Protein AF-0000000080751986 (afdb_homodimer)

Nearest PDB structures (foldseek):
  6g4r-assembly1_B  TM=5.920E-01  e=8.051E-20  Corynebacterium glutamicum
  6g4r-assembly1_G  TM=6.938E-01  e=1.391E-17  Corynebacterium glutamicum
  4x6g-assembly2_H  TM=5.159E-01  e=1.681E-19  Pseudomonas aeruginosa PAO1
  4x6g-assembly1_D  TM=4.934E-01  e=4.101E-20  Pseudomonas aeruginosa PAO1
  6g1b-assembly1_J-2  TM=4.784E-01  e=1.964E-20  Corynebacterium glutamicum

pLDDT: mean 86.23, std 11.85, range [37.03, 98.38]

Foldseek 3Di:
DDQDLVLLLLLVLCVVQFHLCRSCVVVVHDSVVSVVSPVVNCVVVVHQQWDPPDPTTDGDPVNVVVNVVSVVVNVVVVLVVLCVVCVVVQHHQEAEEEEEQLADPVLLVVLVVVCVVVVRNHHYHYHYFHDPVRVVCCVVVVGFKYKFFDDDDDPQKDKDWADKWKKFKKAFCPAPLVPDPEDELVNQLVAEEEDEDGPDPPDGDPPDSPHDRYDHDPGVVVSVVCRLVRRHIYIHTCLVCVVVCVVRRMHTRRYPVDGMDMTIIIMMGGPVDDDTPSVVSSVVSSRVSSVCSVVVSVVD/DDQDLVLLLLLVLCVVQFHLCRSCVVVVHDSVVSVVSPVVNCVVVVHQQWDPPDPTTDGDPVNVVVNVVSVVVNVVVVLVVLCVVCVVVQHHQEAEEEEEQLADPCLLVVLVVVCVVVVRNHHYHYHYFHDPVRVVCCVVVVGFKYKFFDDDDDPQKDKDWADKWKKFKKAFCPAPLVPDPEDELVNQLVAEEEDEDGPDPPDGDPPDSPHDRYDHDPHVVVSVVCRLVRRHIYIHTCLVCVVVCVVRRMHTRRYPVDGMDMTIIIMMGGPVDDDTPSVVSSVVSSRVSSVVSVVVSVVD

Radius of gyration: 29.84 Å; Cα contacts (8 Å, |Δi|>4): 1104; chains: 2; bounding box: 70×92×64 Å

Secondary structure (DSSP, 8-state):
----HHHHHHHHHHHHTTSHHHHHHHHTS-HHHHHHHHHHHHHHHTS--EE-SSSS-EE-HHHHHHHHHHHHHHHHHHHHHHHHHHHHHT--SEEEEEEETTS-HHHHHHHHHHHHHTT--SEEEEEEE-THHHHHHHHHTT-SEEEESS----TTEEEEEPPPEEEEEEE-TTSGGGG-SSB-HHHHHTSPEEEEPPSSSS---TT----S-EEEESSHHHHHHHHHTT--EEEEEHHHHHHHHHTTSSEE--BTT-SEEEE--EEEEESSS---HHHHHHHHHHHHHHHHHHHHHHT-/----HHHHHHHHHHHHHTSHHHHHHHHTS-HHHHHHHHHHHHHHHTS--EE-SSSS-EE-HHHHHHHHHHHHHHHHHHHHHHHHHHHHHT--SEEEEEEETTS-HHHHHHHHHHHHHTT--SEEEEEEE-THHHHHHHHHTT-SEEEESS----TTEEEEEPPPEEEEEEE-TTSGGGG-SSB-HHHHHTSPEEEEPPSSSS---TT----S-EEEESSHHHHHHHHHTT--EEEEEHHHHHHHHHTTSSEE--BTT-SEEEE--EEEEESSS---HHHHHHHHHHHHHHHHHHHHHHT-

InterPro domains:
  IPR000847 LysR, HTH, N-terminal domain [PF00126] (5-64)
  IPR000847 LysR, HTH, N-terminal domain [PR00039] (20-31)
  IPR000847 LysR, HTH, N-terminal domain [PR00039] (31-41)
  IPR000847 LysR, HTH, N-terminal domain [PR00039] (41-52)
  IPR000847 LysR, HTH, N-terminal domain [PS50931] (3-60)
  IPR005119 LysR, substrate-binding [PF03466] (90-287)
  IPR036388 Winged helix-like DNA-binding domain superfamily [G3DSA:1.10.10.10] (1-86)
  IPR036390 Winged helix DNA-binding domain superfamily [SSF46785] (3-89)

Solvent-accessible surface area (backbone atoms only — not comparable to full-atom values): 31536 Å² total; per-residue (Å²): 135,79,85,53,68,66,23,52,51,35,45,49,35,22,61,75,56,53,24,54,62,54,21,9,63,73,70,72,46,55,41,69,58,38,53,44,29,36,48,50,47,24,60,75,68,72,42,71,37,61,40,74,91,55,99,54,70,36,66,27,76,64,21,51,55,49,46,56,53,40,51,50,48,50,49,49,47,48,46,48,49,50,32,54,52,21,57,74,74,42,32,38,51,65,42,36,38,27,33,27,55,86,48,63,62,63,29,53,51,48,33,51,45,50,42,56,76,66,60,58,84,43,32,51,33,37,38,46,26,24,73,68,18,24,61,50,48,30,61,74,66,63,40,53,33,34,38,34,65,85,74,76,87,49,92,62,46,46,71,42,81,45,73,67,46,48,31,33,27,30,26,10,58,85,26,75,65,52,76,45,78,71,37,51,70,70,62,51,39,76,39,35,37,44,42,60,48,40,55,39,89,84,54,78,65,90,83,59,85,80,51,73,27,35,39,29,24,60,34,62,67,57,43,51,52,40,24,65,69,44,59,29,33,34,75,38,52,36,81,81,42,49,67,39,43,74,71,53,60,25,34,72,35,45,34,74,92,55,35,62,51,72,48,57,30,30,44,33,35,43,63,90,56,71,69,32,53,58,49,49,49,46,51,50,36,40,55,50,32,50,41,49,57,53,48,60,53,67,74,100,134,81,83,54,69,66,23,51,51,35,44,50,33,21,60,74,55,54,24,54,62,55,21,9,62,74,70,71,45,55,42,68,57,39,52,45,28,35,48,49,47,24,60,76,68,71,43,68,37,60,40,75,89,54,97,54,71,36,64,27,76,63,21,50,55,49,45,56,52,40,52,51,49,50,50,49,48,49,48,48,49,49,32,53,50,22,56,73,74,42,32,38,51,65,44,36,37,27,34,27,57,84,47,63,61,64,30,54,52,50,33,51,42,50,41,56,76,68,60,56,84,42,33,52,33,37,38,46,26,24,73,68,18,26,62,50,48,31,60,74,66,64,40,52,32,34,39,32,65,85,73,74,88,49,93,62,46,45,73,42,80,45,72,67,46,48,30,34,26,30,23,10,58,84,26,75,65,53,75,45,77,72,38,51,71,70,62,51,40,76,39,35,37,44,45,59,48,39,55,39,89,86,53,77,65,88,82,58,85,79,50,73,27,33,39,29,24,60,34,61,68,56,42,51,52,40,25,66,69,43,59,28,34,34,74,38,51,38,86,80,42,48,68,37,44,75,72,54,60,26,33,72,36,44,34,75,93,55,35,61,51,72,50,55,30,30,44,34,35,42,62,91,56,71,68,33,52,58,51,48,50,48,52,51,36,39,55,51,33,50,42,50,57,52,47,61,54,68,74,98

Organism: Azotobacter vinelandii (strain DJ / ATCC BAA-1303) (NCBI:txid322710)

Sequence (600 aa):
MSIDLESLAALDAVVRHGGFGRAAQHLHKVQSAVSYQVRKLEEQLGLALLDREGYRVRLTPAGETLLAEGRRLLGNAARFEALARQFTDGWEPRLLLVADGILSLDAVLSALKTLADEHVPTRVQVKIEFMFGVQYRFEKEQADLMIVKDYEPDRQLHAEPLPEIECVLCTSPDHPLAAVGEVDLALLHEHVELTVQDSSDRGDDRHMFGGDRVYYLSGFSAKQQALHMGLGYGWMPLYMVADELARGALVEVRYRGGSRYRFTPMLVQRLNKPLGRAGRRLAELLRLGVRVRMEGMGARMSIDLESLAALDAVVRHGGFGRAAQHLHKVQSAVSYQVRKLEEQLGLALLDREGYRVRLTPAGETLLAEGRRLLGNAARFEALARQFTDGWEPRLLLVADGILSLDAVLSALKTLADEHVPTRVQVKIEFMFGVQYRFEKEQADLMIVKDYEPDRQLHAEPLPEIECVLCTSPDHPLAAVGEVDLALLHEHVELTVQDSSDRGDDRHMFGGDRVYYLSGFSAKQQALHMGLGYGWMPLYMVADELARGALVEVRYRGGSRYRFTPMLVQRLNKPLGRAGRRLAELLRLGVRVRMEGMGAR

Structure (mmCIF, N/CA/C/O backbone):
data_AF-0000000080751986-model_v1
#
loop_
_entity.id
_entity.type
_entity.pdbx_description
1 polymer 'LysR family transcriptional regulator protein'
#
loop_
_atom_site.group_PDB
_atom_site.id
_atom_site.type_symbol
_atom_site.label_atom_id
_atom_site.label_alt_id
_atom_site.label_comp_id
_atom_site.label_asym_id
_atom_site.label_entity_id
_atom_site.label_seq_id
_atom_site.pdbx_PDB_ins_code
_atom_site.Cartn_x
_atom_site.Cartn_y
_atom_site.Cartn_z
_atom_site.occupancy
_atom_site.B_iso_or_equiv
_atom_site.auth_seq_id
_atom_site.auth_comp_id
_atom_site.auth_asym_id
_atom_site.auth_atom_id
_atom_site.pdbx_PDB_model_num
ATOM 1 N N . MET A 1 1 ? -12.406 45.406 -7.203 1 38.44 1 MET A N 1
ATOM 2 C CA . MET A 1 1 ? -13.031 45.375 -5.883 1 38.44 1 MET A CA 1
ATOM 3 C C . MET A 1 1 ? -12.297 44.375 -4.977 1 38.44 1 MET A C 1
ATOM 5 O O . MET A 1 1 ? -12.078 43.219 -5.355 1 38.44 1 MET A O 1
ATOM 9 N N . SER A 1 2 ? -11.406 44.875 -4.121 1 52.84 2 SER A N 1
ATOM 10 C CA . SER A 1 2 ? -10.453 44.062 -3.377 1 52.84 2 SER A CA 1
ATOM 11 C C . SER A 1 2 ? -11.125 43.375 -2.178 1 52.84 2 SER A C 1
ATOM 13 O O . SER A 1 2 ? -11.727 44.062 -1.34 1 52.84 2 SER A O 1
ATOM 15 N N . ILE A 1 3 ? -11.445 42.25 -2.314 1 55.31 3 ILE A N 1
ATOM 16 C CA . ILE A 1 3 ? -12.008 41.5 -1.194 1 55.31 3 ILE A CA 1
ATOM 17 C C . ILE A 1 3 ? -11.078 41.594 0.011 1 55.31 3 ILE A C 1
ATOM 19 O O . ILE A 1 3 ? -9.867 41.406 -0.115 1 55.31 3 ILE A O 1
ATOM 23 N N . ASP A 1 4 ? -11.516 42.344 1.095 1 66.31 4 ASP A N 1
ATOM 24 C CA . ASP A 1 4 ? -10.797 42.531 2.352 1 66.31 4 ASP A CA 1
ATOM 25 C C . ASP A 1 4 ? -10.906 41.281 3.236 1 66.31 4 ASP A C 1
ATOM 27 O O . ASP A 1 4 ? -12.008 40.844 3.598 1 66.31 4 ASP A O 1
ATOM 31 N N . LEU A 1 5 ? -9.852 40.625 3.453 1 77.38 5 LEU A N 1
ATOM 32 C CA . LEU A 1 5 ? -9.805 39.406 4.254 1 77.38 5 LEU A CA 1
ATOM 33 C C . LEU A 1 5 ? -10.391 39.656 5.641 1 77.38 5 LEU A C 1
ATOM 35 O O . LEU A 1 5 ? -10.961 38.75 6.242 1 77.38 5 LEU A O 1
ATOM 39 N N . GLU A 1 6 ? -10.352 40.875 6.07 1 79.31 6 GLU A N 1
ATOM 40 C CA . GLU A 1 6 ? -10.898 41.219 7.379 1 79.31 6 GLU A CA 1
ATOM 41 C C . GLU A 1 6 ? -12.414 41.094 7.391 1 79.31 6 GLU A C 1
ATOM 43 O O . GLU A 1 6 ? -12.992 40.625 8.367 1 79.31 6 GLU A O 1
ATOM 48 N N . SER A 1 7 ? -13.008 41.469 6.312 1 84.75 7 SER A N 1
ATOM 49 C CA . SER A 1 7 ? -14.461 41.375 6.211 1 84.75 7 SER A CA 1
ATOM 50 C C . SER A 1 7 ? -14.938 39.938 6.125 1 84.75 7 SER A C 1
ATOM 52 O O . SER A 1 7 ? -15.961 39.594 6.711 1 84.75 7 SER A O 1
ATOM 54 N N . LEU A 1 8 ? -14.195 39.188 5.414 1 83.31 8 LEU A N 1
ATOM 55 C CA . LEU A 1 8 ? -14.516 37.781 5.312 1 83.31 8 LEU A CA 1
ATOM 56 C C . LEU A 1 8 ? -14.375 37.094 6.668 1 83.31 8 LEU A C 1
ATOM 58 O O . LEU A 1 8 ? -15.188 36.25 7.023 1 83.31 8 LEU A O 1
ATOM 62 N N . ALA A 1 9 ? -13.328 37.438 7.379 1 86.12 9 ALA A N 1
ATOM 63 C CA . ALA A 1 9 ? -13.109 36.906 8.719 1 86.12 9 ALA A CA 1
ATOM 64 C C . ALA A 1 9 ? -14.25 37.281 9.664 1 86.12 9 ALA A C 1
ATOM 66 O O . ALA A 1 9 ? -14.672 36.5 10.5 1 86.12 9 ALA A O 1
ATOM 67 N N . ALA A 1 10 ? -14.758 38.469 9.516 1 88.31 10 ALA A N 1
ATOM 68 C CA . ALA A 1 10 ? -15.875 38.938 10.336 1 88.31 10 ALA A CA 1
ATOM 69 C C . ALA A 1 10 ? -17.141 38.125 10.047 1 88.31 10 ALA A C 1
ATOM 71 O O . ALA A 1 10 ? -17.828 37.719 10.977 1 88.31 10 ALA A O 1
ATOM 72 N N . LEU A 1 11 ? -17.438 37.938 8.805 1 88.5 11 LEU A N 1
ATOM 73 C CA . LEU A 1 11 ? -18.609 37.125 8.422 1 88.5 11 LEU A CA 1
ATOM 74 C C . LEU A 1 11 ? -18.5 35.719 8.992 1 88.5 11 LEU A C 1
ATOM 76 O O . LEU A 1 11 ? -19.469 35.219 9.547 1 88.5 11 LEU A O 1
ATOM 80 N N . ASP A 1 12 ? -17.375 35.188 8.805 1 87.38 12 ASP A N 1
ATOM 81 C CA . ASP A 1 12 ? -17.156 33.844 9.305 1 87.38 12 ASP A CA 1
ATOM 82 C C . ASP A 1 12 ? -17.375 33.781 10.812 1 87.38 12 ASP A C 1
ATOM 84 O O . ASP A 1 12 ? -18 32.844 11.312 1 87.38 12 ASP A O 1
ATOM 88 N N . ALA A 1 13 ? -16.812 34.688 11.578 1 88.06 13 ALA A N 1
ATOM 89 C CA . ALA A 1 13 ? -16.953 34.719 13.031 1 88.06 13 ALA A CA 1
ATOM 90 C C . ALA A 1 13 ? -18.422 34.875 13.445 1 88.06 13 ALA A C 1
ATOM 92 O O . ALA A 1 13 ? -18.859 34.219 14.391 1 88.06 13 ALA A O 1
ATOM 93 N N . VAL A 1 14 ? -19.172 35.625 12.734 1 89.75 14 VAL A N 1
ATOM 94 C CA . VAL A 1 14 ? -20.578 35.875 13.047 1 89.75 14 VAL A CA 1
ATOM 95 C C . VAL A 1 14 ? -21.359 34.562 12.906 1 89.75 14 VAL A C 1
ATOM 97 O O . VAL A 1 14 ? -22.188 34.25 13.758 1 89.75 14 VAL A O 1
ATOM 100 N N . VAL A 1 15 ? -21 33.875 11.875 1 86.44 15 VAL A N 1
ATOM 101 C CA . VAL A 1 15 ? -21.719 32.625 11.617 1 86.44 15 VAL A CA 1
ATOM 102 C C . VAL A 1 15 ? -21.266 31.562 12.609 1 86.44 15 VAL A C 1
ATOM 104 O O . VAL A 1 15 ? -22.109 30.859 13.18 1 86.44 15 VAL A O 1
ATOM 107 N N . ARG A 1 16 ? -19.953 31.516 12.82 1 84.44 16 ARG A N 1
ATOM 108 C CA . ARG A 1 16 ? -19.375 30.5 13.703 1 84.44 16 ARG A CA 1
ATOM 109 C C . ARG A 1 16 ? -19.859 30.688 15.141 1 84.44 16 ARG A C 1
ATOM 111 O O . ARG A 1 16 ? -20.109 29.719 15.852 1 84.44 16 ARG A O 1
ATOM 118 N N . HIS A 1 17 ? -19.969 31.875 15.516 1 85.69 17 HIS A N 1
ATOM 119 C CA . HIS A 1 17 ? -20.281 32.156 16.922 1 85.69 17 HIS A CA 1
ATOM 120 C C . HIS A 1 17 ? -21.734 32.562 17.094 1 85.69 17 HIS A C 1
ATOM 122 O O . HIS A 1 17 ? -22.172 32.875 18.203 1 85.69 17 HIS A O 1
ATOM 128 N N . GLY A 1 18 ? -22.469 32.531 15.938 1 85.5 18 GLY A N 1
ATOM 129 C CA . GLY A 1 18 ? -23.906 32.656 15.945 1 85.5 18 GLY A CA 1
ATOM 130 C C . GLY A 1 18 ? -24.406 34.062 16.266 1 85.5 18 GLY A C 1
ATOM 131 O O . GLY A 1 18 ? -25.5 34.219 16.797 1 85.5 18 GLY A O 1
ATOM 132 N N . GLY A 1 19 ? -23.516 35.062 16.109 1 88.81 19 GLY A N 1
ATOM 133 C CA . GLY A 1 19 ? -23.984 36.438 16.391 1 88.81 19 GLY A CA 1
ATOM 134 C C . GLY A 1 19 ? -22.891 37.469 16.281 1 88.81 19 GLY A C 1
ATOM 135 O O . GLY A 1 19 ? -21.703 37.125 16.344 1 88.81 19 GLY A O 1
ATOM 136 N N . PHE A 1 20 ? -23.344 38.719 16.203 1 90.06 20 PHE A N 1
ATOM 137 C CA . PHE A 1 20 ? -22.406 39.844 16.016 1 90.06 20 PHE A CA 1
ATOM 138 C C . PHE A 1 20 ? -21.672 40.156 17.297 1 90.06 20 PHE A C 1
ATOM 140 O O . PHE A 1 20 ? -20.469 40.438 17.281 1 90.06 20 PHE A O 1
ATOM 147 N N . GLY A 1 21 ? -22.422 40.031 18.344 1 91.12 21 GLY A N 1
ATOM 148 C CA . GLY A 1 21 ? -21.797 40.312 19.625 1 91.12 21 GLY A CA 1
ATOM 149 C C . GLY A 1 21 ? -20.719 39.312 20 1 91.12 21 GLY A C 1
ATOM 150 O O . GLY A 1 21 ? -19.609 39.688 20.391 1 91.12 21 GLY A O 1
ATOM 151 N N . ARG A 1 22 ? -21 38.125 19.859 1 89.88 22 ARG A N 1
ATOM 152 C CA . ARG A 1 22 ? -20.062 37.062 20.188 1 89.88 22 ARG A CA 1
ATOM 153 C C . ARG A 1 22 ? -18.875 37.062 19.234 1 89.88 22 ARG A C 1
ATOM 155 O O . ARG A 1 22 ? -17.734 36.812 19.656 1 89.88 22 ARG A O 1
ATOM 162 N N . ALA A 1 23 ? -19.156 37.375 18.047 1 91.12 23 ALA A N 1
ATOM 163 C CA . ALA A 1 23 ? -18.094 37.5 17.062 1 91.12 23 ALA A CA 1
ATOM 164 C C . ALA A 1 23 ? -17.141 38.625 17.422 1 91.12 23 ALA A C 1
ATOM 166 O O . ALA A 1 23 ? -15.922 38.5 17.312 1 91.12 23 ALA A O 1
ATOM 167 N N . ALA A 1 24 ? -17.688 39.656 17.875 1 90.75 24 ALA A N 1
ATOM 168 C CA . ALA A 1 24 ? -16.891 40.812 18.266 1 90.75 24 ALA A CA 1
ATOM 169 C C . ALA A 1 24 ? -15.953 40.469 19.406 1 90.75 24 ALA A C 1
ATOM 171 O O . ALA A 1 24 ? -14.773 40.844 19.391 1 90.75 24 ALA A O 1
ATOM 172 N N . GLN A 1 25 ? -16.453 39.781 20.312 1 87.88 25 GLN A N 1
ATOM 173 C CA . GLN A 1 25 ? -15.633 39.344 21.438 1 87.88 25 GLN A CA 1
ATOM 174 C C . GLN A 1 25 ? -14.484 38.438 20.969 1 87.88 25 GLN A C 1
ATOM 176 O O . GLN A 1 25 ? -13.344 38.625 21.406 1 87.88 25 GLN A O 1
ATOM 181 N N . HIS A 1 26 ? -14.789 37.656 20.016 1 83.38 26 HIS A N 1
ATOM 182 C CA . HIS A 1 26 ? -13.805 36.688 19.516 1 83.38 26 HIS A CA 1
ATOM 183 C C . HIS A 1 26 ? -12.727 37.406 18.703 1 83.38 26 HIS A C 1
ATOM 185 O O . HIS A 1 26 ? -11.547 37.031 18.781 1 83.38 26 HIS A O 1
ATOM 191 N N . LEU A 1 27 ? -13.055 38.375 18.016 1 85.44 27 LEU A N 1
ATOM 192 C CA . LEU A 1 27 ? -12.133 39.062 17.125 1 85.44 27 LEU A CA 1
ATOM 193 C C . LEU A 1 27 ? -11.477 40.25 17.844 1 85.44 27 LEU A C 1
ATOM 195 O O . LEU A 1 27 ? -10.664 40.969 17.266 1 85.44 27 LEU A O 1
ATOM 199 N N . HIS A 1 28 ? -11.859 40.406 19.109 1 87.5 28 HIS A N 1
ATOM 200 C CA . HIS A 1 28 ? -11.359 41.531 19.906 1 87.5 28 HIS A CA 1
ATOM 201 C C . HIS A 1 28 ? -11.641 42.844 19.219 1 87.5 28 HIS A C 1
ATOM 203 O O . HIS A 1 28 ? -10.742 43.688 19.094 1 87.5 28 HIS A O 1
ATOM 209 N N . LYS A 1 29 ? -12.852 42.938 18.844 1 88.19 29 LYS A N 1
ATOM 210 C CA . LYS A 1 29 ? -13.367 44.156 18.203 1 88.19 29 LYS A CA 1
ATOM 211 C C . LYS A 1 29 ? -14.703 44.562 18.797 1 88.19 29 LYS A C 1
ATOM 213 O O . LYS A 1 29 ? -15.305 43.812 19.562 1 88.19 29 LYS A O 1
ATOM 218 N N . VAL A 1 30 ? -15.086 45.812 18.625 1 88.06 30 VAL A N 1
ATOM 219 C CA . VAL A 1 30 ? -16.422 46.25 19.016 1 88.06 30 VAL A CA 1
ATOM 220 C C . VAL A 1 30 ? -17.453 45.75 18 1 88.06 30 VAL A C 1
ATOM 222 O O . VAL A 1 30 ? -17.125 45.562 16.828 1 88.06 30 VAL A O 1
ATOM 225 N N . GLN A 1 31 ? -18.625 45.438 18.484 1 90.94 31 GLN A N 1
ATOM 226 C CA . GLN A 1 31 ? -19.688 44.875 17.672 1 90.94 31 GLN A CA 1
ATOM 227 C C . GLN A 1 31 ? -19.969 45.75 16.453 1 90.94 31 GLN A C 1
ATOM 229 O O . GLN A 1 31 ? -20.281 45.219 15.367 1 90.94 31 GLN A O 1
ATOM 234 N N . SER A 1 32 ? -19.891 47.062 16.625 1 92.5 32 SER A N 1
ATOM 235 C CA . SER A 1 32 ? -20.141 47.969 15.508 1 92.5 32 SER A CA 1
ATOM 236 C C . SER A 1 32 ? -19.125 47.75 14.383 1 92.5 32 SER A C 1
ATOM 238 O O . SER A 1 32 ? -19.469 47.844 13.203 1 92.5 32 SER A O 1
ATOM 240 N N . ALA A 1 33 ? -17.922 47.469 14.734 1 89.69 33 ALA A N 1
ATOM 241 C CA . ALA A 1 33 ? -16.875 47.219 13.758 1 89.69 33 ALA A CA 1
ATOM 242 C C . ALA A 1 33 ? -17.125 45.938 12.977 1 89.69 33 ALA A C 1
ATOM 244 O O . ALA A 1 33 ? -16.922 45.906 11.758 1 89.69 33 ALA A O 1
ATOM 245 N N . VAL A 1 34 ? -17.609 44.938 13.664 1 92.44 34 VAL A N 1
ATOM 246 C CA . VAL A 1 34 ? -17.922 43.656 13.023 1 92.44 34 VAL A CA 1
ATOM 247 C C . VAL A 1 34 ? -19.094 43.844 12.078 1 92.44 34 VAL A C 1
ATOM 249 O O . VAL A 1 34 ? -19.078 43.344 10.945 1 92.44 34 VAL A O 1
ATOM 252 N N . SER A 1 35 ? -20.094 44.5 12.508 1 91.44 35 SER A N 1
ATOM 253 C CA . SER A 1 35 ? -21.266 44.781 11.688 1 91.44 35 SER A CA 1
ATOM 254 C C . SER A 1 35 ? -20.891 45.562 10.43 1 91.44 35 SER A C 1
ATOM 256 O O . SER A 1 35 ? -21.375 45.25 9.336 1 91.44 35 SER A O 1
ATOM 258 N N . TYR A 1 36 ? -20 46.469 10.68 1 89.69 36 TYR A N 1
ATOM 259 C CA . TYR A 1 36 ? -19.531 47.281 9.562 1 89.69 36 TYR A CA 1
ATOM 260 C C . TYR A 1 36 ? -18.812 46.406 8.531 1 89.69 36 TYR A C 1
ATOM 262 O O . TYR A 1 36 ? -19.031 46.562 7.328 1 89.69 36 TYR A O 1
ATOM 270 N N . GLN A 1 37 ? -17.953 45.625 8.984 1 89.56 37 GLN A N 1
ATOM 271 C CA . GLN A 1 37 ? -17.172 44.781 8.102 1 89.56 37 GLN A CA 1
ATOM 272 C C . GLN A 1 37 ? -18.078 43.844 7.273 1 89.56 37 GLN A C 1
ATOM 274 O O . GLN A 1 37 ? -17.844 43.688 6.074 1 89.56 37 GLN A O 1
ATOM 279 N N . VAL A 1 38 ? -19.094 43.312 7.902 1 89.5 38 VAL A N 1
ATOM 280 C CA . VAL A 1 38 ? -20.016 42.406 7.199 1 89.5 38 VAL A CA 1
ATOM 281 C C . VAL A 1 38 ? -20.812 43.188 6.164 1 89.5 38 VAL A C 1
ATOM 283 O O . VAL A 1 38 ? -20.984 42.75 5.023 1 89.5 38 VAL A O 1
ATOM 286 N N . ARG A 1 39 ? -21.25 44.312 6.551 1 88.44 39 ARG A N 1
ATOM 287 C CA . ARG A 1 39 ? -21.984 45.188 5.633 1 88.44 39 ARG A CA 1
ATOM 288 C C . ARG A 1 39 ? -21.125 45.594 4.461 1 88.44 39 ARG A C 1
ATOM 290 O O . ARG A 1 39 ? -21.578 45.625 3.316 1 88.44 39 ARG A O 1
ATOM 297 N N . LYS A 1 40 ? -19.938 45.969 4.844 1 85.69 40 LYS A N 1
ATOM 298 C CA . LYS A 1 40 ? -18.984 46.344 3.814 1 85.69 40 LYS A CA 1
ATOM 299 C C . LYS A 1 40 ? -18.797 45.25 2.785 1 85.69 40 LYS A C 1
ATOM 301 O O . LYS A 1 40 ? -18.766 45.5 1.581 1 85.69 40 LYS A O 1
ATOM 306 N N . LEU A 1 41 ? -18.672 44.031 3.221 1 85.38 41 LEU A N 1
ATOM 307 C CA . LEU A 1 41 ? -18.5 42.875 2.352 1 85.38 41 LEU A CA 1
ATOM 308 C C . LEU A 1 41 ? -19.719 42.719 1.448 1 85.38 41 LEU A C 1
ATOM 310 O O . LEU A 1 41 ? -19.578 42.469 0.245 1 85.38 41 LEU A O 1
ATOM 314 N N . GLU A 1 42 ? -20.922 42.812 2.033 1 86.62 42 GLU A N 1
ATOM 315 C CA . GLU A 1 42 ? -22.156 42.688 1.276 1 86.62 42 GLU A CA 1
ATOM 316 C C . GLU A 1 42 ? -22.266 43.781 0.216 1 86.62 42 GLU A C 1
ATOM 318 O O . GLU A 1 42 ? -22.672 43.531 -0.919 1 86.62 42 GLU A O 1
ATOM 323 N N . GLU A 1 43 ? -21.859 44.969 0.582 1 84.19 43 GLU A N 1
ATOM 324 C CA . GLU A 1 43 ? -21.891 46.094 -0.34 1 84.19 43 GLU A CA 1
ATOM 325 C C . GLU A 1 43 ? -20.906 45.906 -1.488 1 84.19 43 GLU A C 1
ATOM 327 O O . GLU A 1 43 ? -21.234 46.156 -2.648 1 84.19 43 GLU A O 1
ATOM 332 N N . GLN A 1 44 ? -19.75 45.469 -1.137 1 79.12 44 GLN A N 1
ATOM 333 C CA . GLN A 1 44 ? -18.734 45.25 -2.152 1 79.12 44 GLN A CA 1
ATOM 334 C C . GLN A 1 44 ? -19.172 44.188 -3.15 1 79.12 44 GLN A C 1
ATOM 336 O O . GLN A 1 44 ? -18.875 44.281 -4.344 1 79.12 44 GLN A O 1
ATOM 341 N N . LEU A 1 45 ? -19.891 43.188 -2.605 1 80.5 45 LEU A N 1
ATOM 342 C CA . LEU A 1 45 ? -20.297 42.062 -3.432 1 80.5 45 LEU A CA 1
ATOM 343 C C . LEU A 1 45 ? -21.656 42.312 -4.086 1 80.5 45 LEU A C 1
ATOM 345 O O . LEU A 1 45 ? -22.031 41.656 -5.047 1 80.5 45 LEU A O 1
ATOM 349 N N . GLY A 1 46 ? -22.391 43.281 -3.553 1 81.38 46 GLY A N 1
ATOM 350 C CA . GLY A 1 46 ? -23.719 43.594 -4.039 1 81.38 46 GLY A CA 1
ATOM 351 C C . GLY A 1 46 ? -24.75 42.531 -3.684 1 81.38 46 GLY A C 1
ATOM 352 O O . GLY A 1 46 ? -25.734 42.344 -4.41 1 81.38 46 GLY A O 1
ATOM 353 N N . LEU A 1 47 ? -24.438 41.719 -2.684 1 84.75 47 LEU A N 1
ATOM 354 C CA . LEU A 1 47 ? -25.297 40.625 -2.252 1 84.75 47 LEU A CA 1
ATOM 355 C C . LEU A 1 47 ? -25.516 40.656 -0.741 1 84.75 47 LEU A C 1
ATOM 357 O O . LEU A 1 47 ? -24.609 41.062 0.003 1 84.75 47 LEU A O 1
ATOM 361 N N . ALA A 1 48 ? -26.703 40.281 -0.339 1 86.25 48 ALA A N 1
ATOM 362 C CA . ALA A 1 48 ? -26.922 40 1.078 1 86.25 48 ALA A CA 1
ATOM 363 C C . ALA A 1 48 ? -26.422 38.594 1.451 1 86.25 48 ALA A C 1
ATOM 365 O O . ALA A 1 48 ? -26.781 37.625 0.805 1 86.25 48 ALA A O 1
ATOM 366 N N . LEU A 1 49 ? -25.547 38.656 2.367 1 88.75 49 LEU A N 1
ATOM 367 C CA . LEU A 1 49 ? -24.969 37.375 2.766 1 88.75 49 LEU A CA 1
ATOM 368 C C . LEU A 1 49 ? -25.688 36.844 3.998 1 88.75 49 LEU A C 1
ATOM 370 O O . LEU A 1 49 ? -25.719 35.625 4.203 1 88.75 49 LEU A O 1
ATOM 374 N N . LEU A 1 50 ? -26.266 37.656 4.859 1 89.5 50 LEU A N 1
ATOM 375 C CA . LEU A 1 50 ? -26.969 37.25 6.066 1 89.5 50 LEU A CA 1
ATOM 376 C C . LEU A 1 50 ? -28.453 37.625 5.977 1 89.5 50 LEU A C 1
ATOM 378 O O . LEU A 1 50 ? -28.797 38.688 5.445 1 89.5 50 LEU A O 1
ATOM 382 N N . ASP A 1 51 ? -29.25 36.594 6.34 1 81.56 51 ASP A N 1
ATOM 383 C CA . ASP A 1 51 ? -30.688 36.875 6.461 1 81.56 51 ASP A CA 1
ATOM 384 C C . ASP A 1 51 ? -31 37.594 7.773 1 81.56 51 ASP A C 1
ATOM 386 O O . ASP A 1 51 ? -30.875 37 8.852 1 81.56 51 ASP A O 1
ATOM 390 N N . ARG A 1 52 ? -31.234 38.812 7.691 1 70.62 52 ARG A N 1
ATOM 391 C CA . ARG A 1 52 ? -31.391 39.656 8.875 1 70.62 52 ARG A CA 1
ATOM 392 C C . ARG A 1 52 ? -32.844 39.625 9.359 1 70.62 52 ARG A C 1
ATOM 394 O O . ARG A 1 52 ? -33.188 40.281 10.344 1 70.62 52 ARG A O 1
ATOM 401 N N . GLU A 1 53 ? -33.781 39 8.711 1 65.31 53 GLU A N 1
ATOM 402 C CA . GLU A 1 53 ? -35.188 39.094 9.086 1 65.31 53 GLU A CA 1
ATOM 403 C C . GLU A 1 53 ? -35.5 38.344 10.375 1 65.31 53 GLU A C 1
ATOM 405 O O . GLU A 1 53 ? -36.438 38.656 11.086 1 65.31 53 GLU A O 1
ATOM 410 N N . GLY A 1 54 ? -34.594 37.438 10.867 1 58.94 54 GLY A N 1
ATOM 411 C CA . GLY A 1 54 ? -34.938 36.719 12.07 1 58.94 54 GLY A CA 1
ATOM 412 C C . GLY A 1 54 ? -33.938 36.906 13.203 1 58.94 54 GLY A C 1
ATOM 413 O O . GLY A 1 54 ? -33.031 37.75 13.094 1 58.94 54 GLY A O 1
ATOM 414 N N . TYR A 1 55 ? -34.25 36.406 14.5 1 60.09 55 TYR A N 1
ATOM 415 C CA . TYR A 1 55 ? -33.5 36.531 15.75 1 60.09 55 TYR A CA 1
ATOM 416 C C . TYR A 1 55 ? -32.125 35.906 15.625 1 60.09 55 TYR A C 1
ATOM 418 O O . TYR A 1 55 ? -31.188 36.312 16.312 1 60.09 55 TYR A O 1
ATOM 426 N N . ARG A 1 56 ? -31.969 34.938 14.758 1 67.94 56 ARG A N 1
ATOM 427 C CA . ARG A 1 56 ? -30.688 34.219 14.68 1 67.94 56 ARG A CA 1
ATOM 428 C C . ARG A 1 56 ? -29.953 34.562 13.383 1 67.94 56 ARG A C 1
ATOM 430 O O . ARG A 1 56 ? -30.578 34.812 12.352 1 67.94 56 ARG A O 1
ATOM 437 N N . VAL A 1 57 ? -28.75 34.781 13.359 1 77.44 57 VAL A N 1
ATOM 438 C CA . VAL A 1 57 ? -27.891 35.031 12.203 1 77.44 57 VAL A CA 1
ATOM 439 C C . VAL A 1 57 ? -27.922 33.812 11.273 1 77.44 57 VAL A C 1
ATOM 441 O O . VAL A 1 57 ? -27.516 32.719 11.664 1 77.44 57 VAL A O 1
ATOM 444 N N . ARG A 1 58 ? -28.656 34 10.078 1 81.94 58 ARG A N 1
ATOM 445 C CA . ARG A 1 58 ? -28.703 32.938 9.07 1 81.94 58 ARG A CA 1
ATOM 446 C C . ARG A 1 58 ? -28.094 33.406 7.758 1 81.94 58 ARG A C 1
ATOM 448 O O . ARG A 1 58 ? -28.188 34.594 7.398 1 81.94 58 ARG A O 1
ATOM 455 N N . LEU A 1 59 ? -27.438 32.5 7.188 1 85.69 59 LEU A N 1
ATOM 456 C CA . LEU A 1 59 ? -26.844 32.812 5.895 1 85.69 59 LEU A CA 1
ATOM 457 C C . LEU A 1 59 ? -27.891 32.75 4.781 1 85.69 59 LEU A C 1
ATOM 459 O O . LEU A 1 59 ? -28.781 31.906 4.809 1 85.69 59 LEU A O 1
ATOM 463 N N . THR A 1 60 ? -27.859 33.688 3.795 1 84.06 60 THR A N 1
ATOM 464 C CA . THR A 1 60 ? -28.562 33.531 2.529 1 84.06 60 THR A CA 1
ATOM 465 C C . THR A 1 60 ? -27.953 32.406 1.697 1 84.06 60 THR A C 1
ATOM 467 O O . THR A 1 60 ? -26.844 31.922 1.997 1 84.06 60 THR A O 1
ATOM 470 N N . PRO A 1 61 ? -28.656 31.938 0.726 1 79.06 61 PRO A N 1
ATOM 471 C CA . PRO A 1 61 ? -28.047 30.938 -0.157 1 79.06 61 PRO A CA 1
ATOM 472 C C . PRO A 1 61 ? -26.719 31.406 -0.751 1 79.06 61 PRO A C 1
ATOM 474 O O . PRO A 1 61 ? -25.766 30.625 -0.814 1 79.06 61 PRO A O 1
ATOM 477 N N . ALA A 1 62 ? -26.734 32.625 -1.139 1 79.75 62 ALA A N 1
ATOM 478 C CA . ALA A 1 62 ? -25.484 33.188 -1.638 1 79.75 62 ALA A CA 1
ATOM 479 C C . ALA A 1 62 ? -24.422 33.25 -0.542 1 79.75 62 ALA A C 1
ATOM 481 O O . ALA A 1 62 ? -23.25 33 -0.798 1 79.75 62 ALA A O 1
ATOM 482 N N . GLY A 1 63 ? -24.859 33.531 0.64 1 84.88 63 GLY A N 1
ATOM 483 C CA . GLY A 1 63 ? -23.969 33.594 1.783 1 84.88 63 GLY A CA 1
ATOM 484 C C . GLY A 1 63 ? -23.328 32.25 2.09 1 84.88 63 GLY A C 1
ATOM 485 O O . GLY A 1 63 ? -22.125 32.188 2.4 1 84.88 63 GLY A O 1
ATOM 486 N N . GLU A 1 64 ? -24.062 31.25 2.018 1 80.88 64 GLU A N 1
ATOM 487 C CA . GLU A 1 64 ? -23.547 29.906 2.27 1 80.88 64 GLU A CA 1
ATOM 488 C C . GLU A 1 64 ? -22.438 29.547 1.287 1 80.88 64 GLU A C 1
ATOM 490 O O . GLU A 1 64 ? -21.375 29.078 1.691 1 80.88 64 GLU A O 1
ATOM 495 N N . THR A 1 65 ? -22.672 29.844 0.048 1 74.81 65 THR A N 1
ATOM 496 C CA . THR A 1 65 ? -21.719 29.516 -1.002 1 74.81 65 THR A CA 1
ATOM 497 C C . THR A 1 65 ? -20.453 30.375 -0.87 1 74.81 65 THR A C 1
ATOM 499 O O . THR A 1 65 ? -19.344 29.859 -0.949 1 74.81 65 THR A O 1
ATOM 502 N N . LEU A 1 66 ? -20.672 31.609 -0.646 1 78.56 66 LEU A N 1
ATOM 503 C CA . LEU A 1 66 ? -19.547 32.531 -0.622 1 78.56 66 LEU A CA 1
ATOM 504 C C . LEU A 1 66 ? -18.734 32.344 0.65 1 78.56 66 LEU A C 1
ATOM 506 O O . LEU A 1 66 ? -17.5 32.5 0.632 1 78.56 66 LEU A O 1
ATOM 510 N N . LEU A 1 67 ? -19.438 31.953 1.727 1 81.75 67 LEU A N 1
ATOM 511 C CA . LEU A 1 67 ? -18.688 31.719 2.959 1 81.75 67 LEU A CA 1
ATOM 512 C C . LEU A 1 67 ? -17.812 30.469 2.836 1 81.75 67 LEU A C 1
ATOM 514 O O . LEU A 1 67 ? -16.688 30.453 3.328 1 81.75 67 LEU A O 1
ATOM 518 N N . ALA A 1 68 ? -18.312 29.531 2.199 1 75.62 68 ALA A N 1
ATOM 519 C CA . ALA A 1 68 ? -17.5 28.344 1.957 1 75.62 68 ALA A CA 1
ATOM 520 C C . ALA A 1 68 ? -16.234 28.688 1.181 1 75.62 68 ALA A C 1
ATOM 522 O O . ALA A 1 68 ? -15.133 28.266 1.546 1 75.62 68 ALA A O 1
ATOM 523 N N . GLU A 1 69 ? -16.406 29.453 0.151 1 71.19 69 GLU A N 1
ATOM 524 C CA . GLU A 1 69 ? -15.258 29.906 -0.633 1 71.19 69 GLU A CA 1
ATOM 525 C C . GLU A 1 69 ? -14.375 30.844 0.176 1 71.19 69 GLU A C 1
ATOM 527 O O . GLU A 1 69 ? -13.141 30.812 0.063 1 71.19 69 GLU A O 1
ATOM 532 N N . GLY A 1 70 ? -15.039 31.688 0.916 1 75.69 70 GLY A N 1
ATOM 533 C CA . GLY A 1 70 ? -14.312 32.594 1.775 1 75.69 70 GLY A CA 1
ATOM 534 C C . GLY A 1 70 ? -13.438 31.906 2.797 1 75.69 70 GLY A C 1
ATOM 535 O O . GLY A 1 70 ? -12.305 32.312 3.037 1 75.69 70 GLY A O 1
ATOM 536 N N . ARG A 1 71 ? -13.977 30.953 3.373 1 74.88 71 ARG A N 1
ATOM 537 C CA . ARG A 1 71 ? -13.211 30.188 4.34 1 74.88 71 ARG A CA 1
ATOM 538 C C . ARG A 1 71 ? -11.969 29.578 3.695 1 74.88 71 ARG A C 1
ATOM 540 O O . ARG A 1 71 ? -10.898 29.531 4.309 1 74.88 71 ARG A O 1
ATOM 547 N N . ARG A 1 72 ? -12.055 29.203 2.5 1 63.56 72 ARG A N 1
ATOM 548 C CA . ARG A 1 72 ? -10.891 28.734 1.752 1 63.56 72 ARG A CA 1
ATOM 549 C C . ARG A 1 72 ? -9.867 29.844 1.56 1 63.56 72 ARG A C 1
ATOM 551 O O . ARG A 1 72 ? -8.672 29.625 1.751 1 63.56 72 ARG A O 1
ATOM 558 N N . LEU A 1 73 ? -10.383 30.984 1.246 1 63.5 73 LEU A N 1
ATOM 559 C CA . LEU A 1 73 ? -9.523 32.125 1.052 1 63.5 73 LEU A CA 1
ATOM 560 C C . LEU A 1 73 ? -8.836 32.531 2.355 1 63.5 73 LEU A C 1
ATOM 562 O O . LEU A 1 73 ? -7.645 32.844 2.357 1 63.5 73 LEU A O 1
ATOM 566 N N . LEU A 1 74 ? -9.594 32.531 3.443 1 68.94 74 LEU A N 1
ATOM 567 C CA . LEU A 1 74 ? -9.016 32.844 4.75 1 68.94 74 LEU A CA 1
ATOM 568 C C . LEU A 1 74 ? -7.957 31.797 5.121 1 68.94 74 LEU A C 1
ATOM 570 O O . LEU A 1 74 ? -6.902 32.156 5.66 1 68.94 74 LEU A O 1
ATOM 574 N N . GLY A 1 75 ? -8.289 30.641 4.887 1 65.06 75 GLY A N 1
ATOM 575 C CA . GLY A 1 75 ? -7.301 29.594 5.082 1 65.06 75 GLY A CA 1
ATOM 576 C C . GLY A 1 75 ? -6.043 29.797 4.266 1 65.06 75 GLY A C 1
ATOM 577 O O . GLY A 1 75 ? -4.93 29.656 4.781 1 65.06 75 GLY A O 1
ATOM 578 N N . ASN A 1 76 ? -6.211 30.219 3.02 1 58.12 76 ASN A N 1
ATOM 579 C CA . ASN A 1 76 ? -5.07 30.5 2.152 1 58.12 76 ASN A CA 1
ATOM 580 C C . ASN A 1 76 ? -4.262 31.688 2.662 1 58.12 76 ASN A C 1
ATOM 582 O O . ASN A 1 76 ? -3.029 31.656 2.625 1 58.12 76 ASN A O 1
ATOM 586 N N . ALA A 1 77 ? -4.992 32.719 3.055 1 59.41 77 ALA A N 1
ATOM 587 C CA . ALA A 1 77 ? -4.324 33.875 3.596 1 59.41 77 ALA A CA 1
ATOM 588 C C . ALA A 1 77 ? -3.557 33.562 4.871 1 59.41 77 ALA A C 1
ATOM 590 O O . ALA A 1 77 ? -2.422 34 5.055 1 59.41 77 ALA A O 1
ATOM 591 N N . ALA A 1 78 ? -4.184 32.844 5.734 1 59.47 78 ALA A N 1
ATOM 592 C CA . ALA A 1 78 ? -3.508 32.375 6.953 1 59.47 78 ALA A CA 1
ATOM 593 C C . ALA A 1 78 ? -2.273 31.562 6.629 1 59.47 78 ALA A C 1
ATOM 595 O O . ALA A 1 78 ? -1.222 31.719 7.254 1 59.47 78 ALA A O 1
ATOM 596 N N . ARG A 1 79 ? -2.506 30.812 5.707 1 56.25 79 ARG A N 1
ATOM 597 C CA . ARG A 1 79 ? -1.382 30 5.234 1 56.25 79 ARG A CA 1
ATOM 598 C C . ARG A 1 79 ? -0.276 30.891 4.672 1 56.25 79 ARG A C 1
ATOM 600 O O . ARG A 1 79 ? 0.908 30.641 4.906 1 56.25 79 ARG A O 1
ATOM 607 N N . PHE A 1 80 ? -0.679 31.906 3.965 1 54.09 80 PHE A N 1
ATOM 608 C CA . PHE A 1 80 ? 0.259 32.875 3.41 1 54.09 80 PHE A CA 1
ATOM 609 C C . PHE A 1 80 ? 1.037 33.562 4.52 1 54.09 80 PHE A C 1
ATOM 611 O O . PHE A 1 80 ? 2.262 33.688 4.441 1 54.09 80 PHE A O 1
ATOM 618 N N . GLU A 1 81 ? 0.34 34.062 5.473 1 54.88 81 GLU A N 1
ATOM 619 C CA . GLU A 1 81 ? 0.989 34.75 6.582 1 54.88 81 GLU A CA 1
ATOM 620 C C . GLU A 1 81 ? 1.881 33.812 7.379 1 54.88 81 GLU A C 1
ATOM 622 O O . GLU A 1 81 ? 2.988 34.188 7.777 1 54.88 81 GLU A O 1
ATOM 627 N N . ALA A 1 82 ? 1.3 32.656 7.672 1 54 82 ALA A N 1
ATOM 628 C CA . ALA A 1 82 ? 2.102 31.656 8.375 1 54 82 ALA A CA 1
ATOM 629 C C . ALA A 1 82 ? 3.377 31.328 7.605 1 54 82 ALA A C 1
ATOM 631 O O . ALA A 1 82 ? 4.453 31.219 8.195 1 54 82 ALA A O 1
ATOM 632 N N . LEU A 1 83 ? 3.078 31.297 6.375 1 51.94 83 LEU A N 1
ATOM 633 C CA . LEU A 1 83 ? 4.211 31.062 5.484 1 51.94 83 LEU A CA 1
ATOM 634 C C . LEU A 1 83 ? 5.223 32.188 5.578 1 51.94 83 LEU A C 1
ATOM 636 O O . LEU A 1 83 ? 6.43 31.953 5.629 1 51.94 83 LEU A O 1
ATOM 640 N N . ALA A 1 84 ? 4.723 33.375 5.625 1 54.5 84 ALA A N 1
ATOM 641 C CA . ALA A 1 84 ? 5.602 34.531 5.723 1 54.5 84 ALA A CA 1
ATOM 642 C C . ALA A 1 84 ? 6.395 34.531 7.023 1 54.5 84 ALA A C 1
ATOM 644 O O . ALA A 1 84 ? 7.594 34.812 7.031 1 54.5 84 ALA A O 1
ATOM 645 N N . ARG A 1 85 ? 5.762 34.25 8.094 1 54.31 85 ARG A N 1
ATOM 646 C CA . ARG A 1 85 ? 6.414 34.188 9.398 1 54.31 85 ARG A CA 1
ATOM 647 C C . ARG A 1 85 ? 7.426 33.062 9.461 1 54.31 85 ARG A C 1
ATOM 649 O O . ARG A 1 85 ? 8.492 33.188 10.062 1 54.31 85 ARG A O 1
ATOM 656 N N . GLN A 1 86 ? 6.961 31.953 8.969 1 56.41 86 GLN A N 1
ATOM 657 C CA . GLN A 1 86 ? 7.852 30.797 8.945 1 56.41 86 GLN A CA 1
ATOM 658 C C . GLN A 1 86 ? 9.164 31.125 8.242 1 56.41 86 GLN A C 1
ATOM 660 O O . GLN A 1 86 ? 10.234 30.672 8.664 1 56.41 86 GLN A O 1
ATOM 665 N N . PHE A 1 87 ? 9 32.031 7.336 1 54.03 87 PHE A N 1
ATOM 666 C CA . PHE A 1 87 ? 10.195 32.406 6.594 1 54.03 87 PHE A CA 1
ATOM 667 C C . PHE A 1 87 ? 11.156 33.188 7.488 1 54.03 87 PHE A C 1
ATOM 669 O O . PHE A 1 87 ? 12.375 33.031 7.395 1 54.03 87 PHE A O 1
ATOM 676 N N . THR A 1 88 ? 10.578 33.875 8.375 1 59.72 88 THR A N 1
ATOM 677 C CA . THR A 1 88 ? 11.484 34.656 9.211 1 59.72 88 THR A CA 1
ATOM 678 C C . THR A 1 88 ? 12.188 33.781 10.227 1 59.72 88 THR A C 1
ATOM 680 O O . THR A 1 88 ? 13.344 34 10.57 1 59.72 88 THR A O 1
ATOM 683 N N . ASP A 1 89 ? 11.562 32.719 10.711 1 68.44 89 ASP A N 1
ATOM 684 C CA . ASP A 1 89 ? 12.164 31.891 11.75 1 68.44 89 ASP A CA 1
ATOM 685 C C . ASP A 1 89 ? 12.805 30.641 11.148 1 68.44 89 ASP A C 1
ATOM 687 O O . ASP A 1 89 ? 13.305 29.781 11.883 1 68.44 89 ASP A O 1
ATOM 691 N N . GLY A 1 90 ? 12.867 30.547 9.867 1 79.62 90 GLY A N 1
ATOM 692 C CA . GLY A 1 90 ? 13.562 29.469 9.18 1 79.62 90 GLY A CA 1
ATOM 693 C C . GLY A 1 90 ? 12.719 28.219 9.031 1 79.62 90 GLY A C 1
ATOM 694 O O . GLY A 1 90 ? 13.211 27.172 8.57 1 79.62 90 GLY A O 1
ATOM 695 N N . TRP A 1 91 ? 11.461 28.359 9.516 1 81.88 91 TRP A N 1
ATOM 696 C CA . TRP A 1 91 ? 10.539 27.25 9.328 1 81.88 91 TRP A CA 1
ATOM 697 C C . TRP A 1 91 ? 9.914 27.281 7.934 1 81.88 91 TRP A C 1
ATOM 699 O O . TRP A 1 91 ? 9.523 28.344 7.457 1 81.88 91 TRP A O 1
ATOM 709 N N . GLU A 1 92 ? 9.984 26.141 7.215 1 84.31 92 GLU A N 1
ATOM 710 C CA . GLU A 1 92 ? 9.25 26.078 5.953 1 84.31 92 GLU A CA 1
ATOM 711 C C . GLU A 1 92 ? 7.777 25.75 6.188 1 84.31 92 GLU A C 1
ATOM 713 O O . GLU A 1 92 ? 7.434 25.047 7.141 1 84.31 92 GLU A O 1
ATOM 718 N N . PRO A 1 93 ? 7.023 26.375 5.395 1 77.19 93 PRO A N 1
ATOM 719 C CA . PRO A 1 93 ? 5.582 26.203 5.594 1 77.19 93 PRO A CA 1
ATOM 720 C C . PRO A 1 93 ? 5.121 24.781 5.352 1 77.19 93 PRO A C 1
ATOM 722 O O . PRO A 1 93 ? 4.191 24.297 6.012 1 77.19 93 PRO A O 1
ATOM 725 N N . ARG A 1 94 ? 5.703 24.203 4.367 1 85.19 94 ARG A N 1
ATOM 726 C CA . ARG A 1 94 ? 5.309 22.844 4 1 85.19 94 ARG A CA 1
ATOM 727 C C . ARG A 1 94 ? 6.535 21.953 3.809 1 85.19 94 ARG A C 1
ATOM 729 O O . ARG A 1 94 ? 7.605 22.438 3.432 1 85.19 94 ARG A O 1
ATOM 736 N N . LEU A 1 95 ? 6.328 20.734 4.195 1 90.75 95 LEU A N 1
ATOM 737 C CA . LEU A 1 95 ? 7.359 19.719 4.039 1 90.75 95 LEU A CA 1
ATOM 738 C C . LEU A 1 95 ? 6.754 18.406 3.539 1 90.75 95 LEU A C 1
ATOM 740 O O . LEU A 1 95 ? 5.828 17.875 4.152 1 90.75 95 LEU A O 1
ATOM 744 N N . LEU A 1 96 ? 7.219 17.922 2.383 1 92.31 96 LEU A N 1
ATOM 745 C CA . LEU A 1 96 ? 6.727 16.672 1.815 1 92.31 96 LEU A CA 1
ATOM 746 C C . LEU A 1 96 ? 7.82 15.609 1.819 1 92.31 96 LEU A C 1
ATOM 748 O O . LEU A 1 96 ? 8.883 15.812 1.235 1 92.31 96 LEU A O 1
ATOM 752 N N . LEU A 1 97 ? 7.496 14.5 2.527 1 95.56 97 LEU A N 1
ATOM 753 C CA . LEU A 1 97 ? 8.367 13.328 2.553 1 95.56 97 LEU A CA 1
ATOM 754 C C . LEU A 1 97 ? 7.754 12.18 1.753 1 95.56 97 LEU A C 1
ATOM 756 O O . LEU A 1 97 ? 6.586 11.828 1.95 1 95.56 97 LEU A O 1
ATOM 760 N N . VAL A 1 98 ? 8.531 11.602 0.849 1 95.31 98 VAL A N 1
ATOM 761 C CA . VAL A 1 98 ? 8.172 10.344 0.202 1 95.31 98 VAL A CA 1
ATOM 762 C C . VAL A 1 98 ? 9.07 9.227 0.722 1 95.31 98 VAL A C 1
ATOM 764 O O . VAL A 1 98 ? 10.297 9.297 0.602 1 95.31 98 VAL A O 1
ATOM 767 N N . ALA A 1 99 ? 8.461 8.242 1.287 1 95.38 99 ALA A N 1
ATOM 768 C CA . ALA A 1 99 ? 9.242 7.172 1.898 1 95.38 99 ALA A CA 1
ATOM 769 C C . ALA A 1 99 ? 8.945 5.824 1.248 1 95.38 99 ALA A C 1
ATOM 771 O O . ALA A 1 99 ? 7.785 5.516 0.961 1 95.38 99 ALA A O 1
ATOM 772 N N . ASP A 1 100 ? 9.992 5.074 1.027 1 94.94 100 ASP A N 1
ATOM 773 C CA . ASP A 1 100 ? 9.836 3.707 0.534 1 94.94 100 ASP A CA 1
ATOM 774 C C . ASP A 1 100 ? 9.297 2.785 1.627 1 94.94 100 ASP A C 1
ATOM 776 O O . ASP A 1 100 ? 9.891 2.684 2.705 1 94.94 100 ASP A O 1
ATOM 780 N N . GLY A 1 101 ? 8.266 2.076 1.279 1 92.25 101 GLY A N 1
ATOM 781 C CA . GLY A 1 101 ? 7.578 1.228 2.242 1 92.25 101 GLY A CA 1
ATOM 782 C C . GLY A 1 101 ? 8.406 0.032 2.678 1 92.25 101 GLY A C 1
ATOM 783 O O . GLY A 1 101 ? 8.039 -0.672 3.621 1 92.25 101 GLY A O 1
ATOM 784 N N . ILE A 1 102 ? 9.523 -0.2 2.102 1 90.62 102 ILE A N 1
ATOM 785 C CA . ILE A 1 102 ? 10.398 -1.288 2.531 1 90.62 102 ILE A CA 1
ATOM 786 C C . ILE A 1 102 ? 11.148 -0.875 3.793 1 90.62 102 ILE A C 1
ATOM 788 O O . ILE A 1 102 ? 11.68 -1.726 4.516 1 90.62 102 ILE A O 1
ATOM 792 N N . LEU A 1 103 ? 11.258 0.412 3.975 1 89.06 103 LEU A N 1
ATOM 793 C CA . LEU A 1 103 ? 11.891 0.908 5.191 1 89.06 103 LEU A CA 1
ATOM 794 C C . LEU A 1 103 ? 10.93 0.837 6.371 1 89.06 103 LEU A C 1
ATOM 796 O O . LEU A 1 103 ? 9.711 0.769 6.18 1 89.06 103 LEU A O 1
ATOM 800 N N . SER A 1 104 ? 11.438 0.795 7.555 1 84.5 104 SER A N 1
ATOM 801 C CA . SER A 1 104 ? 10.641 0.666 8.766 1 84.5 104 SER A CA 1
ATOM 802 C C . SER A 1 104 ? 9.617 1.788 8.875 1 84.5 104 SER A C 1
ATOM 804 O O . SER A 1 104 ? 9.984 2.959 9.008 1 84.5 104 SER A O 1
ATOM 806 N N . LEU A 1 105 ? 8.383 1.374 8.781 1 86.81 105 LEU A N 1
ATOM 807 C CA . LEU A 1 105 ? 7.301 2.336 8.984 1 86.81 105 LEU A CA 1
ATOM 808 C C . LEU A 1 105 ? 7.387 2.959 10.375 1 86.81 105 LEU A C 1
ATOM 810 O O . LEU A 1 105 ? 7.125 4.152 10.547 1 86.81 105 LEU A O 1
ATOM 814 N N . ASP A 1 106 ? 7.762 2.188 11.281 1 88.38 106 ASP A N 1
ATOM 815 C CA . ASP A 1 106 ? 7.879 2.666 12.648 1 88.38 106 ASP A CA 1
ATOM 816 C C . ASP A 1 106 ? 8.891 3.807 12.75 1 88.38 106 ASP A C 1
ATOM 818 O O . ASP A 1 106 ? 8.68 4.77 13.484 1 88.38 106 ASP A O 1
ATOM 822 N N . ALA A 1 107 ? 9.992 3.652 12.086 1 90 107 ALA A N 1
ATOM 823 C CA . ALA A 1 107 ? 11 4.703 12.109 1 90 107 ALA A CA 1
ATOM 824 C C . ALA A 1 107 ? 10.445 6.012 11.555 1 90 107 ALA A C 1
ATOM 826 O O . ALA A 1 107 ? 10.695 7.082 12.109 1 90 107 ALA A O 1
ATOM 827 N N . VAL A 1 108 ? 9.719 5.949 10.516 1 92.38 108 VAL A N 1
ATOM 828 C CA . VAL A 1 108 ? 9.133 7.129 9.883 1 92.38 108 VAL A CA 1
ATOM 829 C C . VAL A 1 108 ? 8.086 7.742 10.812 1 92.38 108 VAL A C 1
ATOM 831 O O . VAL A 1 108 ? 8.117 8.945 11.086 1 92.38 108 VAL A O 1
ATOM 834 N N . LEU A 1 109 ? 7.23 6.918 11.336 1 92.44 109 LEU A N 1
ATOM 835 C CA . LEU A 1 109 ? 6.137 7.402 12.18 1 92.44 109 LEU A CA 1
ATOM 836 C C . LEU A 1 109 ? 6.672 7.984 13.484 1 92.44 109 LEU A C 1
ATOM 838 O O . LEU A 1 109 ? 6.141 8.984 13.984 1 92.44 109 LEU A O 1
ATOM 842 N N . SER A 1 110 ? 7.688 7.391 13.969 1 93.38 110 SER A N 1
ATOM 843 C CA . SER A 1 110 ? 8.305 7.91 15.188 1 93.38 110 SER A CA 1
ATOM 844 C C . SER A 1 110 ? 8.914 9.281 14.945 1 93.38 110 SER A C 1
ATOM 846 O O . SER A 1 110 ? 8.828 10.164 15.805 1 93.38 110 SER A O 1
ATOM 848 N N . ALA A 1 111 ? 9.547 9.406 13.828 1 94.19 111 ALA A N 1
ATOM 849 C CA . ALA A 1 111 ? 10.109 10.703 13.461 1 94.19 111 ALA A CA 1
ATOM 850 C C . ALA A 1 111 ? 9.016 11.766 13.383 1 94.19 111 ALA A C 1
ATOM 852 O O . ALA A 1 111 ? 9.188 12.883 13.883 1 94.19 111 ALA A O 1
ATOM 853 N N . LEU A 1 112 ? 7.957 11.422 12.828 1 92.38 112 LEU A N 1
ATOM 854 C CA . LEU A 1 112 ? 6.836 12.344 12.688 1 92.38 112 LEU A CA 1
ATOM 855 C C . LEU A 1 112 ? 6.223 12.672 14.039 1 92.38 112 LEU A C 1
ATOM 857 O O . LEU A 1 112 ? 5.832 13.82 14.289 1 92.38 112 LEU A O 1
ATOM 861 N N . LYS A 1 113 ? 6.121 11.695 14.836 1 91.56 113 LYS A N 1
ATOM 862 C CA . LYS A 1 113 ? 5.613 11.906 16.188 1 91.56 113 LYS A CA 1
ATOM 863 C C . LYS A 1 113 ? 6.484 12.906 16.953 1 91.56 113 LYS A C 1
ATOM 865 O O . LYS A 1 113 ? 5.973 13.781 17.641 1 91.56 113 LYS A O 1
ATOM 870 N N . THR A 1 114 ? 7.746 12.719 16.828 1 92.75 114 THR A N 1
ATOM 871 C CA . THR A 1 114 ? 8.68 13.625 17.484 1 92.75 114 THR A CA 1
ATOM 872 C C . THR A 1 114 ? 8.484 15.055 17 1 92.75 114 THR A C 1
ATOM 874 O O . THR A 1 114 ? 8.453 15.992 17.797 1 92.75 114 THR A O 1
ATOM 877 N N . LEU A 1 115 ? 8.328 15.266 15.719 1 90.5 115 LEU A N 1
ATOM 878 C CA . LEU A 1 115 ? 8.078 16.594 15.172 1 90.5 115 LEU A CA 1
ATOM 879 C C . LEU A 1 115 ? 6.805 17.203 15.75 1 90.5 115 LEU A C 1
ATOM 881 O O . LEU A 1 115 ? 6.766 18.391 16.078 1 90.5 115 LEU A O 1
ATOM 885 N N . ALA A 1 116 ? 5.82 16.391 15.805 1 84.69 116 ALA A N 1
ATOM 886 C CA . ALA A 1 116 ? 4.547 16.828 16.359 1 84.69 116 ALA A CA 1
ATOM 887 C C . ALA A 1 116 ? 4.699 17.234 17.828 1 84.69 116 ALA A C 1
ATOM 889 O O . ALA A 1 116 ? 4.188 18.266 18.25 1 84.69 116 ALA A O 1
ATOM 890 N N . ASP A 1 117 ? 5.379 16.406 18.562 1 86.44 117 ASP A N 1
ATOM 891 C CA . ASP A 1 117 ? 5.598 16.641 19.984 1 86.44 117 ASP A CA 1
ATOM 892 C C . ASP A 1 117 ? 6.418 17.922 20.203 1 86.44 117 ASP A C 1
ATOM 894 O O . ASP A 1 117 ? 6.254 18.594 21.219 1 86.44 117 ASP A O 1
ATOM 898 N N . GLU A 1 118 ? 7.254 18.188 19.234 1 88.75 118 GLU A N 1
ATOM 899 C CA . GLU A 1 118 ? 8.078 19.406 19.297 1 88.75 118 GLU A CA 1
ATOM 900 C C . GLU A 1 118 ? 7.297 20.625 18.828 1 88.75 118 GLU A C 1
ATOM 902 O O . GLU A 1 118 ? 7.832 21.734 18.812 1 88.75 118 GLU A O 1
ATOM 907 N N . HIS A 1 119 ? 6.094 20.406 18.391 1 82.69 119 HIS A N 1
ATOM 908 C CA . HIS A 1 119 ? 5.176 21.453 17.969 1 82.69 119 HIS A CA 1
ATOM 909 C C . HIS A 1 119 ? 5.746 22.234 16.781 1 82.69 119 HIS A C 1
ATOM 911 O O . HIS A 1 119 ? 5.707 23.469 16.781 1 82.69 119 HIS A O 1
ATOM 917 N N . VAL A 1 120 ? 6.406 21.547 15.938 1 85.19 120 VAL A N 1
ATOM 918 C CA . VAL A 1 120 ? 6.914 22.156 14.711 1 85.19 120 VAL A CA 1
ATOM 919 C C . VAL A 1 120 ? 5.758 22.766 13.922 1 85.19 120 VAL A C 1
ATOM 921 O O . VAL A 1 120 ? 4.75 22.094 13.672 1 85.19 120 VAL A O 1
ATOM 924 N N . PRO A 1 121 ? 5.898 24.016 13.523 1 79.94 121 PRO A N 1
ATOM 925 C CA . PRO A 1 121 ? 4.773 24.688 12.875 1 79.94 121 PRO A CA 1
ATOM 926 C C . PRO A 1 121 ? 4.609 24.281 11.406 1 79.94 121 PRO A C 1
ATOM 928 O O . PRO A 1 121 ? 3.584 24.578 10.789 1 79.94 121 PRO A O 1
ATOM 931 N N . THR A 1 122 ? 5.566 23.703 10.867 1 83.62 122 THR A N 1
ATOM 932 C CA . THR A 1 122 ? 5.562 23.266 9.469 1 83.62 122 THR A CA 1
ATOM 933 C C . THR A 1 122 ? 4.48 22.219 9.227 1 83.62 122 THR A C 1
ATOM 935 O O . THR A 1 122 ? 4.297 21.312 10.031 1 83.62 122 THR A O 1
ATOM 938 N N . ARG A 1 123 ? 3.76 22.422 8.125 1 82.81 123 ARG A N 1
ATOM 939 C CA . ARG A 1 123 ? 2.814 21.406 7.695 1 82.81 123 ARG A CA 1
ATOM 940 C C . ARG A 1 123 ? 3.533 20.25 6.992 1 82.81 123 ARG A C 1
ATOM 942 O O . ARG A 1 123 ? 4.047 20.422 5.887 1 82.81 123 ARG A O 1
ATOM 949 N N . VAL A 1 124 ? 3.432 19.078 7.633 1 88.31 124 VAL A N 1
ATOM 950 C CA . VAL A 1 124 ? 4.188 17.938 7.109 1 88.31 124 VAL A CA 1
ATOM 951 C C . VAL A 1 124 ? 3.24 16.969 6.402 1 88.31 124 VAL A C 1
ATOM 953 O O . VAL A 1 124 ? 2.176 16.641 6.93 1 88.31 124 VAL A O 1
ATOM 956 N N . GLN A 1 125 ? 3.586 16.625 5.195 1 88 125 GLN A N 1
ATOM 957 C CA . GLN A 1 125 ? 2.914 15.562 4.453 1 88 125 GLN A CA 1
ATOM 958 C C . GLN A 1 125 ? 3.857 14.391 4.188 1 88 125 GLN A C 1
ATOM 960 O O . GLN A 1 125 ? 5.027 14.594 3.861 1 88 125 GLN A O 1
ATOM 965 N N . VAL A 1 126 ? 3.293 13.188 4.391 1 92 126 VAL A N 1
ATOM 966 C CA . VAL A 1 126 ? 4.078 11.992 4.117 1 92 126 VAL A CA 1
ATOM 967 C C . VAL A 1 126 ? 3.326 11.086 3.143 1 92 126 VAL A C 1
ATOM 969 O O . VAL A 1 126 ? 2.109 10.922 3.256 1 92 126 VAL A O 1
ATOM 972 N N . LYS A 1 127 ? 4.039 10.516 2.229 1 90.19 127 LYS A N 1
ATOM 973 C CA . LYS A 1 127 ? 3.518 9.523 1.297 1 90.19 127 LYS A CA 1
ATOM 974 C C . LYS A 1 127 ? 4.395 8.273 1.282 1 90.19 127 LYS A C 1
ATOM 976 O O . LYS A 1 127 ? 5.598 8.352 1.011 1 90.19 127 LYS A O 1
ATOM 981 N N . ILE A 1 128 ? 3.756 7.152 1.622 1 91.44 128 ILE A N 1
ATOM 982 C CA . ILE A 1 128 ? 4.461 5.879 1.549 1 91.44 128 ILE A CA 1
ATOM 983 C C . ILE A 1 128 ? 4.262 5.254 0.17 1 91.44 128 ILE A C 1
ATOM 985 O O . ILE A 1 128 ? 3.127 5.012 -0.25 1 91.44 128 ILE A O 1
ATOM 989 N N . GLU A 1 129 ? 5.352 5.02 -0.532 1 90.31 129 GLU A N 1
ATOM 990 C CA . GLU A 1 129 ? 5.352 4.445 -1.875 1 90.31 129 GLU A CA 1
ATOM 991 C C . GLU A 1 129 ? 6.254 3.219 -1.952 1 90.31 129 GLU A C 1
ATOM 993 O O . GLU A 1 129 ? 6.934 2.879 -0.981 1 90.31 129 GLU A O 1
ATOM 998 N N . PHE A 1 130 ? 6.168 2.564 -3.1 1 90.75 130 PHE A N 1
ATOM 999 C CA . PHE A 1 130 ? 6.953 1.347 -3.248 1 90.75 130 PHE A CA 1
ATOM 1000 C C . PHE A 1 130 ? 7.707 1.348 -4.574 1 90.75 130 PHE A C 1
ATOM 1002 O O . PHE A 1 130 ? 7.184 1.804 -5.59 1 90.75 130 PHE A O 1
ATOM 1009 N N . MET A 1 131 ? 8.992 0.852 -4.543 1 91.75 131 MET A N 1
ATOM 1010 C CA . MET A 1 131 ? 9.844 0.619 -5.707 1 91.75 131 MET A CA 1
ATOM 1011 C C . MET A 1 131 ? 9.984 1.889 -6.539 1 91.75 131 MET A C 1
ATOM 1013 O O . MET A 1 131 ? 10.344 2.945 -6.012 1 91.75 131 MET A O 1
ATOM 1017 N N . PHE A 1 132 ? 9.688 1.884 -7.824 1 88.5 132 PHE A N 1
ATOM 1018 C CA . PHE A 1 132 ? 9.914 3.023 -8.703 1 88.5 132 PHE A CA 1
ATOM 1019 C C . PHE A 1 132 ? 8.945 4.156 -8.383 1 88.5 132 PHE A C 1
ATOM 1021 O O . PHE A 1 132 ? 9.203 5.316 -8.711 1 88.5 132 PHE A O 1
ATOM 1028 N N . GLY A 1 133 ? 7.914 3.795 -7.738 1 89.44 133 GLY A N 1
ATOM 1029 C CA . GLY A 1 133 ? 6.926 4.797 -7.379 1 89.44 133 GLY A CA 1
ATOM 1030 C C . GLY A 1 133 ? 7.453 5.836 -6.41 1 89.44 133 GLY A C 1
ATOM 1031 O O . GLY A 1 133 ? 6.957 6.965 -6.371 1 89.44 133 GLY A O 1
ATOM 1032 N N . VAL A 1 134 ? 8.469 5.52 -5.668 1 93.38 134 VAL A N 1
ATOM 1033 C CA . VAL A 1 134 ? 9.031 6.434 -4.684 1 93.38 134 VAL A CA 1
ATOM 1034 C C . VAL A 1 134 ? 9.664 7.633 -5.395 1 93.38 134 VAL A C 1
ATOM 1036 O O . VAL A 1 134 ? 9.258 8.773 -5.168 1 93.38 134 VAL A O 1
ATOM 1039 N N . GLN A 1 135 ? 10.586 7.371 -6.258 1 92.81 135 GLN A N 1
ATOM 1040 C CA . GLN A 1 135 ? 11.266 8.461 -6.949 1 92.81 135 GLN A CA 1
ATOM 1041 C C . GLN A 1 135 ? 10.32 9.18 -7.91 1 92.81 135 GLN A C 1
ATOM 1043 O O . GLN A 1 135 ? 10.391 10.398 -8.062 1 92.81 135 GLN A O 1
ATOM 1048 N N . TYR A 1 136 ? 9.445 8.414 -8.508 1 89.94 136 TYR A N 1
ATOM 1049 C CA . TYR A 1 136 ? 8.438 9.008 -9.375 1 89.94 136 TYR A CA 1
ATOM 1050 C C . TYR A 1 136 ? 7.621 10.062 -8.633 1 89.94 136 TYR A C 1
ATOM 1052 O O . TYR A 1 136 ? 7.473 11.188 -9.109 1 89.94 136 TYR A O 1
ATOM 1060 N N . ARG A 1 137 ? 7.109 9.664 -7.473 1 91 137 ARG A N 1
ATOM 1061 C CA . ARG A 1 137 ? 6.301 10.586 -6.676 1 91 137 ARG A CA 1
ATOM 1062 C C . ARG A 1 137 ? 7.133 11.766 -6.188 1 91 137 ARG A C 1
ATOM 1064 O O . ARG A 1 137 ? 6.664 12.906 -6.195 1 91 137 ARG A O 1
ATOM 1071 N N . PHE A 1 138 ? 8.305 11.547 -5.801 1 94.88 138 PHE A N 1
ATOM 1072 C CA . PHE A 1 138 ? 9.227 12.586 -5.355 1 94.88 138 PHE A CA 1
ATOM 1073 C C . PHE A 1 138 ? 9.398 13.656 -6.43 1 94.88 138 PHE A C 1
ATOM 1075 O O . PHE A 1 138 ? 9.305 14.852 -6.145 1 94.88 138 PHE A O 1
ATOM 1082 N N . GLU A 1 139 ? 9.602 13.172 -7.629 1 90.5 139 GLU A N 1
ATOM 1083 C CA . GLU A 1 139 ? 9.828 14.086 -8.742 1 90.5 139 GLU A CA 1
ATOM 1084 C C . GLU A 1 139 ? 8.531 14.773 -9.164 1 90.5 139 GLU A C 1
ATOM 1086 O O . GLU A 1 139 ? 8.5 15.992 -9.328 1 90.5 139 GLU A O 1
ATOM 1091 N N . LYS A 1 140 ? 7.523 14.016 -9.258 1 84.75 140 LYS A N 1
ATOM 1092 C CA . LYS A 1 140 ? 6.242 14.516 -9.75 1 84.75 140 LYS A CA 1
ATOM 1093 C C . LYS A 1 140 ? 5.672 15.586 -8.82 1 84.75 140 LYS A C 1
ATOM 1095 O O . LYS A 1 140 ? 5.141 16.594 -9.281 1 84.75 140 LYS A O 1
ATOM 1100 N N . GLU A 1 141 ? 5.816 15.391 -7.57 1 87.75 141 GLU A N 1
ATOM 1101 C CA . GLU A 1 141 ? 5.18 16.297 -6.617 1 87.75 141 GLU A CA 1
ATOM 1102 C C . GLU A 1 141 ? 6.188 17.281 -6.035 1 87.75 141 GLU A C 1
ATOM 1104 O O . GLU A 1 141 ? 5.871 18.016 -5.105 1 87.75 141 GLU A O 1
ATOM 1109 N N . GLN A 1 142 ? 7.395 17.219 -6.555 1 89.44 142 GLN A N 1
ATOM 1110 C CA . GLN A 1 142 ? 8.453 18.094 -6.09 1 89.44 142 GLN A CA 1
ATOM 1111 C C . GLN A 1 142 ? 8.617 18.016 -4.574 1 89.44 142 GLN A C 1
ATOM 1113 O O . GLN A 1 142 ? 8.617 19.031 -3.885 1 89.44 142 GLN A O 1
ATOM 1118 N N . ALA A 1 143 ? 8.727 16.75 -4.105 1 93.94 143 ALA A N 1
ATOM 1119 C CA . ALA A 1 143 ? 8.867 16.516 -2.67 1 93.94 143 ALA A CA 1
ATOM 1120 C C . ALA A 1 143 ? 10.203 17.062 -2.156 1 93.94 143 ALA A C 1
ATOM 1122 O O . ALA A 1 143 ? 11.125 17.312 -2.939 1 93.94 143 ALA A O 1
ATOM 1123 N N . ASP A 1 144 ? 10.266 17.312 -0.849 1 93.88 144 ASP A N 1
ATOM 1124 C CA . ASP A 1 144 ? 11.438 17.906 -0.225 1 93.88 144 ASP A CA 1
ATOM 1125 C C . ASP A 1 144 ? 12.461 16.844 0.15 1 93.88 144 ASP A C 1
ATOM 1127 O O . ASP A 1 144 ? 13.672 17.078 0.094 1 93.88 144 ASP A O 1
ATOM 1131 N N . LEU A 1 145 ? 11.93 15.711 0.597 1 96.25 145 LEU A N 1
ATOM 1132 C CA . LEU A 1 145 ? 12.75 14.594 1.069 1 96.25 145 LEU A CA 1
ATOM 1133 C C . LEU A 1 145 ? 12.227 13.266 0.526 1 96.25 145 LEU A C 1
ATOM 1135 O O . LEU A 1 145 ? 11.023 13.094 0.357 1 96.25 145 LEU A O 1
ATOM 1139 N N . MET A 1 146 ? 13.156 12.344 0.25 1 96.44 146 MET A N 1
ATOM 1140 C CA . MET A 1 146 ? 12.734 10.969 0.014 1 96.44 146 MET A CA 1
ATOM 1141 C C . MET A 1 146 ? 13.727 9.984 0.614 1 96.44 146 MET A C 1
ATOM 1143 O O . MET A 1 146 ? 14.922 10.281 0.723 1 96.44 146 MET A O 1
ATOM 1147 N N . ILE A 1 147 ? 13.258 8.961 1.131 1 96 147 ILE A N 1
ATOM 1148 C CA . ILE A 1 147 ? 14.031 7.77 1.464 1 96 147 ILE A CA 1
ATOM 1149 C C . ILE A 1 147 ? 13.703 6.645 0.484 1 96 147 ILE A C 1
ATOM 1151 O O . ILE A 1 147 ? 12.539 6.254 0.353 1 96 147 ILE A O 1
ATOM 1155 N N . VAL A 1 148 ? 14.781 6.141 -0.153 1 95.44 148 VAL A N 1
ATOM 1156 C CA . VAL A 1 148 ? 14.5 5.289 -1.304 1 95.44 148 VAL A CA 1
ATOM 1157 C C . VAL A 1 148 ? 15.5 4.137 -1.348 1 95.44 148 VAL A C 1
ATOM 1159 O O . VAL A 1 148 ? 16.672 4.305 -0.998 1 95.44 148 VAL A O 1
ATOM 1162 N N . LYS A 1 149 ? 14.984 2.945 -1.667 1 94 149 LYS A N 1
ATOM 1163 C CA . LYS A 1 149 ? 15.82 1.769 -1.855 1 94 149 LYS A CA 1
ATOM 1164 C C . LYS A 1 149 ? 16.609 1.859 -3.16 1 94 149 LYS A C 1
ATOM 1166 O O . LYS A 1 149 ? 17.844 1.78 -3.154 1 94 149 LYS A O 1
ATOM 1171 N N . ASP A 1 150 ? 15.93 1.969 -4.316 1 88.38 150 ASP A N 1
ATOM 1172 C CA . ASP A 1 150 ? 16.547 2.002 -5.637 1 88.38 150 ASP A CA 1
ATOM 1173 C C . ASP A 1 150 ? 16.672 3.436 -6.148 1 88.38 150 ASP A C 1
ATOM 1175 O O . ASP A 1 150 ? 15.938 3.85 -7.039 1 88.38 150 ASP A O 1
ATOM 1179 N N . TYR A 1 151 ? 17.688 4.094 -5.664 1 91.62 151 TYR A N 1
ATOM 1180 C CA . TYR A 1 151 ? 17.906 5.496 -5.996 1 91.62 151 TYR A CA 1
ATOM 1181 C C . TYR A 1 151 ? 18.516 5.641 -7.387 1 91.62 151 TYR A C 1
ATOM 1183 O O . TYR A 1 151 ? 19.516 4.98 -7.707 1 91.62 151 TYR A O 1
ATOM 1191 N N . GLU A 1 152 ? 17.922 6.359 -8.203 1 90.44 152 GLU A N 1
ATOM 1192 C CA . GLU A 1 152 ? 18.484 6.766 -9.477 1 90.44 152 GLU A CA 1
ATOM 1193 C C . GLU A 1 152 ? 19.172 8.125 -9.375 1 90.44 152 GLU A C 1
ATOM 1195 O O . GLU A 1 15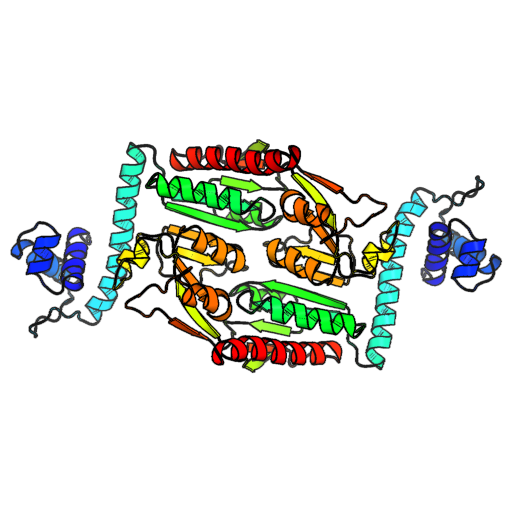2 ? 18.5 9.148 -9.211 1 90.44 152 GLU A O 1
ATOM 1200 N N . PRO A 1 153 ? 20.422 8.172 -9.531 1 90.25 153 PRO A N 1
ATOM 1201 C CA . PRO A 1 153 ? 21.156 9.422 -9.328 1 90.25 153 PRO A CA 1
ATOM 1202 C C . PRO A 1 153 ? 20.719 10.539 -10.273 1 90.25 153 PRO A C 1
ATOM 1204 O O . PRO A 1 153 ? 20.359 10.273 -11.422 1 90.25 153 PRO A O 1
ATOM 1207 N N . ASP A 1 154 ? 20.734 11.672 -9.695 1 89.94 154 ASP A N 1
ATOM 1208 C CA . ASP A 1 154 ? 20.406 12.914 -10.383 1 89.94 154 ASP A CA 1
ATOM 1209 C C . ASP A 1 154 ? 21.25 14.07 -9.875 1 89.94 154 ASP A C 1
ATOM 1211 O O . ASP A 1 154 ? 21.469 14.211 -8.664 1 89.94 154 ASP A O 1
ATOM 1215 N N . ARG A 1 155 ? 21.719 14.898 -10.82 1 87.81 155 ARG A N 1
ATOM 1216 C CA . ARG A 1 155 ? 22.641 15.984 -10.484 1 87.81 155 ARG A CA 1
ATOM 1217 C C . ARG A 1 155 ? 21.953 17.031 -9.617 1 87.81 155 ARG A C 1
ATOM 1219 O O . ARG A 1 155 ? 22.625 17.812 -8.938 1 87.81 155 ARG A O 1
ATOM 1226 N N . GLN A 1 156 ? 20.734 17.078 -9.695 1 91 156 GLN A N 1
ATOM 1227 C CA . GLN A 1 156 ? 20 18.109 -8.953 1 91 156 GLN A CA 1
ATOM 1228 C C . GLN A 1 156 ? 19.641 17.609 -7.555 1 91 156 GLN A C 1
ATOM 1230 O O . GLN A 1 156 ? 19 18.344 -6.781 1 91 156 GLN A O 1
ATOM 1235 N N . LEU A 1 157 ? 20.109 16.391 -7.27 1 94.69 157 LEU A N 1
ATOM 1236 C CA . LEU A 1 157 ? 19.75 15.781 -5.988 1 94.69 157 LEU A CA 1
ATOM 1237 C C . LEU A 1 157 ? 20.984 15.461 -5.172 1 94.69 157 LEU A C 1
ATOM 1239 O O . LEU A 1 157 ? 22.047 15.156 -5.738 1 94.69 157 LEU A O 1
ATOM 1243 N N . HIS A 1 158 ? 20.875 15.641 -3.855 1 94.81 158 HIS A N 1
ATOM 1244 C CA . HIS A 1 158 ? 21.875 15.18 -2.902 1 94.81 158 HIS A CA 1
ATOM 1245 C C . HIS A 1 158 ? 21.406 13.922 -2.178 1 94.81 158 HIS A C 1
ATOM 1247 O O . HIS A 1 158 ? 20.328 13.914 -1.572 1 94.81 158 HIS A O 1
ATOM 1253 N N . ALA A 1 159 ? 22.188 12.922 -2.232 1 96.5 159 ALA A N 1
ATOM 1254 C CA . ALA A 1 159 ? 21.828 11.641 -1.626 1 96.5 159 ALA A CA 1
ATOM 1255 C C . ALA A 1 159 ? 22.844 11.227 -0.572 1 96.5 159 ALA A C 1
ATOM 1257 O O . ALA A 1 159 ? 24.047 11.352 -0.79 1 96.5 159 ALA A O 1
ATOM 1258 N N . GLU A 1 160 ? 22.391 10.812 0.6 1 95.69 160 GLU A N 1
ATOM 1259 C CA . GLU A 1 160 ? 23.203 10.273 1.68 1 95.69 160 GLU A CA 1
ATOM 1260 C C . GLU A 1 160 ? 22.828 8.836 2.008 1 95.69 160 GLU A C 1
ATOM 1262 O O . GLU A 1 160 ? 21.641 8.516 2.131 1 95.69 160 GLU A O 1
ATOM 1267 N N . PRO A 1 161 ? 23.812 8.016 2.182 1 95.5 161 PRO A N 1
ATOM 1268 C CA . PRO A 1 161 ? 23.5 6.617 2.484 1 95.5 161 PRO A CA 1
ATOM 1269 C C . PRO A 1 161 ? 23 6.418 3.916 1 95.5 161 PRO A C 1
ATOM 1271 O O . PRO A 1 161 ? 23.484 7.09 4.836 1 95.5 161 PRO A O 1
ATOM 1274 N N . LEU A 1 162 ? 22.047 5.566 3.998 1 94.38 162 LEU A N 1
ATOM 1275 C CA . LEU A 1 162 ? 21.578 5.062 5.289 1 94.38 162 LEU A CA 1
ATOM 1276 C C . LEU A 1 162 ? 22.125 3.662 5.551 1 94.38 162 LEU A C 1
ATOM 1278 O O . LEU A 1 162 ? 22.781 3.07 4.684 1 94.38 162 LEU A O 1
ATOM 1282 N N . PRO A 1 163 ? 21.922 3.178 6.832 1 91.88 163 PRO A N 1
ATOM 1283 C CA . PRO A 1 163 ? 22.422 1.831 7.125 1 91.88 163 PRO A CA 1
ATOM 1284 C C . PRO A 1 163 ? 21.859 0.777 6.168 1 91.88 163 PRO A C 1
ATOM 1286 O O . PRO A 1 163 ? 20.688 0.843 5.781 1 91.88 163 PRO A O 1
ATOM 1289 N N . GLU A 1 164 ? 22.719 -0.129 5.91 1 94 164 GLU A N 1
ATOM 1290 C CA . GLU A 1 164 ? 22.359 -1.202 4.984 1 94 164 GLU A CA 1
ATOM 1291 C C . GLU A 1 164 ? 21.25 -2.08 5.547 1 94 164 GLU A C 1
ATOM 1293 O O . GLU A 1 164 ? 21.219 -2.357 6.746 1 94 164 GLU A O 1
ATOM 1298 N N . ILE A 1 165 ? 20.438 -2.555 4.648 1 93.19 165 ILE A N 1
ATOM 1299 C CA . ILE A 1 165 ? 19.328 -3.432 5.012 1 93.19 165 ILE A CA 1
ATOM 1300 C C . ILE A 1 165 ? 19.484 -4.781 4.316 1 93.19 165 ILE A C 1
ATOM 1302 O O . ILE A 1 165 ? 19.812 -4.84 3.127 1 93.19 165 ILE A O 1
ATOM 1306 N N . GLU A 1 166 ? 19.328 -5.793 5.121 1 95.38 166 GLU A N 1
ATOM 1307 C CA . GLU A 1 166 ? 19.391 -7.152 4.59 1 95.38 166 GLU A CA 1
ATOM 1308 C C . GLU A 1 166 ? 17.984 -7.723 4.383 1 95.38 166 GLU A C 1
ATOM 1310 O O . GLU A 1 166 ? 17.094 -7.531 5.223 1 95.38 166 GLU A O 1
ATOM 1315 N N . CYS A 1 167 ? 17.797 -8.352 3.189 1 97 167 CYS A N 1
ATOM 1316 C CA . CYS A 1 167 ? 16.562 -9.07 2.91 1 97 167 CYS A CA 1
ATOM 1317 C C . CYS A 1 167 ? 16.797 -10.578 2.896 1 97 167 CYS A C 1
ATOM 1319 O O . CYS A 1 167 ? 17.891 -11.031 2.549 1 97 167 CYS A O 1
ATOM 1321 N N . VAL A 1 168 ? 15.797 -11.297 3.285 1 98.19 168 VAL A N 1
ATOM 1322 C CA . VAL A 1 168 ? 15.875 -12.75 3.35 1 98.19 168 VAL A CA 1
ATOM 1323 C C . VAL A 1 168 ? 14.68 -13.367 2.619 1 98.19 168 VAL A C 1
ATOM 1325 O O . VAL A 1 168 ? 13.562 -12.852 2.709 1 98.19 168 VAL A O 1
ATOM 1328 N N . LEU A 1 169 ? 14.945 -14.359 1.839 1 98.38 169 LEU A N 1
ATOM 1329 C CA . LEU A 1 169 ? 13.883 -15.141 1.209 1 98.38 169 LEU A CA 1
ATOM 1330 C C . LEU A 1 169 ? 13.258 -16.109 2.207 1 98.38 169 LEU A C 1
ATOM 1332 O O . LEU A 1 169 ? 13.945 -16.938 2.787 1 98.38 169 LEU A O 1
ATOM 1336 N N . CYS A 1 170 ? 11.906 -16 2.457 1 98.06 170 CYS A N 1
ATOM 1337 C CA . CYS A 1 170 ? 11.359 -16.844 3.521 1 98.06 170 CYS A CA 1
ATOM 1338 C C . CYS A 1 170 ? 9.938 -17.297 3.184 1 98.06 170 CYS A C 1
ATOM 1340 O O . CYS A 1 170 ? 9.367 -16.859 2.186 1 98.06 170 CYS A O 1
ATOM 1342 N N . THR A 1 171 ? 9.5 -18.234 3.9 1 98.06 171 THR A N 1
ATOM 1343 C CA . THR A 1 171 ? 8.164 -18.828 3.801 1 98.06 171 THR A CA 1
ATOM 1344 C C . THR A 1 171 ? 7.711 -19.375 5.152 1 98.06 171 THR A C 1
ATOM 1346 O O . THR A 1 171 ? 8.438 -19.266 6.145 1 98.06 171 THR A O 1
ATOM 1349 N N . SER A 1 172 ? 6.488 -19.828 5.195 1 97.5 172 SER A N 1
ATOM 1350 C CA . SER A 1 172 ? 5.969 -20.469 6.395 1 97.5 172 SER A CA 1
ATOM 1351 C C . SER A 1 172 ? 6.621 -21.844 6.609 1 97.5 172 SER A C 1
ATOM 1353 O O . SER A 1 172 ? 6.992 -22.516 5.648 1 97.5 172 SER A O 1
ATOM 1355 N N . PRO A 1 173 ? 6.77 -22.297 7.891 1 97 173 PRO A N 1
ATOM 1356 C CA . PRO A 1 173 ? 7.363 -23.609 8.164 1 97 173 PRO A CA 1
ATOM 1357 C C . PRO A 1 173 ? 6.531 -24.766 7.598 1 97 173 PRO A C 1
ATOM 1359 O O . PRO A 1 173 ? 7.059 -25.859 7.359 1 97 173 PRO A O 1
ATOM 1362 N N . ASP A 1 174 ? 5.273 -24.5 7.371 1 94.19 174 ASP A N 1
ATOM 1363 C CA . ASP A 1 174 ? 4.387 -25.531 6.867 1 94.19 174 ASP A CA 1
ATOM 1364 C C . ASP A 1 174 ? 4.336 -25.531 5.344 1 94.19 174 ASP A C 1
ATOM 1366 O O . ASP A 1 174 ? 3.693 -26.391 4.73 1 94.19 174 ASP A O 1
ATOM 1370 N N . HIS A 1 175 ? 4.93 -24.609 4.75 1 94.81 175 HIS A N 1
ATOM 1371 C CA . HIS A 1 175 ? 4.953 -24.531 3.293 1 94.81 175 HIS A CA 1
ATOM 1372 C C . HIS A 1 175 ? 5.852 -25.609 2.691 1 94.81 175 HIS A C 1
ATOM 1374 O O . HIS A 1 175 ? 6.906 -25.922 3.246 1 94.81 175 HIS A O 1
ATOM 1380 N N . PRO A 1 176 ? 5.566 -26.156 1.548 1 92.94 176 PRO A N 1
ATOM 1381 C CA . PRO A 1 176 ? 6.355 -27.219 0.922 1 92.94 176 PRO A CA 1
ATOM 1382 C C . PRO A 1 176 ? 7.82 -26.828 0.725 1 92.94 176 PRO A C 1
ATOM 1384 O O . PRO A 1 176 ? 8.711 -27.672 0.858 1 92.94 176 PRO A O 1
ATOM 1387 N N . LEU A 1 177 ? 8.094 -25.641 0.469 1 95.25 177 LEU A N 1
ATOM 1388 C CA . LEU A 1 177 ? 9.453 -25.188 0.202 1 95.25 177 LEU A CA 1
ATOM 1389 C C . LEU A 1 177 ? 10.312 -25.266 1.462 1 95.25 177 LEU A C 1
ATOM 1391 O O . LEU A 1 177 ? 11.539 -25.266 1.383 1 95.25 177 LEU A O 1
ATOM 1395 N N . ALA A 1 178 ? 9.695 -25.203 2.619 1 94.81 178 ALA A N 1
ATOM 1396 C CA . ALA A 1 178 ? 10.414 -25.234 3.889 1 94.81 178 ALA A CA 1
ATOM 1397 C C . ALA A 1 178 ? 11.055 -26.594 4.117 1 94.81 178 ALA A C 1
ATOM 1399 O O . ALA A 1 178 ? 12.047 -26.719 4.84 1 94.81 178 ALA A O 1
ATOM 1400 N N . ALA A 1 179 ? 10.523 -27.609 3.506 1 90.69 179 ALA A N 1
ATOM 1401 C CA . ALA A 1 179 ? 10.953 -28.984 3.734 1 90.69 179 ALA A CA 1
ATOM 1402 C C . ALA A 1 179 ? 12.055 -29.391 2.756 1 90.69 179 ALA A C 1
ATOM 1404 O O . ALA A 1 179 ? 12.672 -30.438 2.908 1 90.69 179 ALA A O 1
ATOM 1405 N N . VAL A 1 180 ? 12.305 -28.578 1.861 1 87.94 180 VAL A N 1
ATOM 1406 C CA . VAL A 1 180 ? 13.266 -28.906 0.816 1 87.94 180 VAL A CA 1
ATOM 1407 C C . VAL A 1 180 ? 14.641 -28.359 1.19 1 87.94 180 VAL A C 1
ATOM 1409 O O . VAL A 1 180 ? 14.75 -27.25 1.723 1 87.94 180 VAL A O 1
ATOM 1412 N N . GLY A 1 181 ? 15.664 -29.062 1.11 1 85 181 GLY A N 1
ATOM 1413 C CA . GLY A 1 181 ? 17.016 -28.625 1.449 1 85 181 GLY A CA 1
ATOM 1414 C C . GLY A 1 181 ? 17.516 -27.516 0.557 1 85 181 GLY A C 1
ATOM 1415 O O . GLY A 1 181 ? 18.016 -26.5 1.047 1 85 181 GLY A O 1
ATOM 1416 N N . GLU A 1 182 ? 17.484 -27.75 -0.809 1 92 182 GLU A N 1
ATOM 1417 C CA . GLU A 1 182 ? 17.906 -26.734 -1.764 1 92 182 GLU A CA 1
ATOM 1418 C C . GLU A 1 182 ? 16.859 -26.516 -2.844 1 92 182 GLU A C 1
ATOM 1420 O O . GLU A 1 182 ? 16.359 -27.484 -3.43 1 92 182 GLU A O 1
ATOM 1425 N N . VAL A 1 183 ? 16.594 -25.297 -3.004 1 93.75 183 VAL A N 1
ATOM 1426 C CA . VAL A 1 183 ? 15.516 -24.938 -3.918 1 93.75 183 VAL A CA 1
ATOM 1427 C C . VAL A 1 183 ? 16.094 -24.25 -5.156 1 93.75 183 VAL A C 1
ATOM 1429 O O . VAL A 1 183 ? 16.984 -23.406 -5.047 1 93.75 183 VAL A O 1
ATOM 1432 N N . ASP A 1 184 ? 15.695 -24.688 -6.34 1 92.25 184 ASP A N 1
ATOM 1433 C CA . ASP A 1 184 ? 16.109 -24.016 -7.566 1 92.25 184 ASP A CA 1
ATOM 1434 C C . ASP A 1 184 ? 14.984 -23.156 -8.141 1 92.25 184 ASP A C 1
ATOM 1436 O O . ASP A 1 184 ? 13.906 -23.078 -7.551 1 92.25 184 ASP A O 1
ATOM 1440 N N . LEU A 1 185 ? 15.281 -22.5 -9.211 1 90.44 185 LEU A N 1
ATOM 1441 C CA . LEU A 1 185 ? 14.352 -21.547 -9.812 1 90.44 185 LEU A CA 1
ATOM 1442 C C . LEU A 1 185 ? 13.078 -22.266 -10.273 1 90.44 185 LEU A C 1
ATOM 1444 O O . LEU A 1 185 ? 11.977 -21.734 -10.117 1 90.44 185 LEU A O 1
ATOM 1448 N N . ALA A 1 186 ? 13.227 -23.422 -10.789 1 86.12 186 ALA A N 1
ATOM 1449 C CA . ALA A 1 186 ? 12.094 -24.203 -11.289 1 86.12 186 ALA A CA 1
ATOM 1450 C C . ALA A 1 186 ? 11.117 -24.531 -10.164 1 86.12 186 ALA A C 1
ATOM 1452 O O . ALA A 1 186 ? 9.898 -24.406 -10.328 1 86.12 186 ALA A O 1
ATOM 1453 N N . LEU A 1 187 ? 11.68 -24.984 -9.086 1 89.38 187 LEU A N 1
ATOM 1454 C CA . LEU A 1 187 ? 10.836 -25.297 -7.938 1 89.38 187 LEU A CA 1
ATOM 1455 C C . LEU A 1 187 ? 10.133 -24.062 -7.41 1 89.38 187 LEU A C 1
ATOM 1457 O O . LEU A 1 187 ? 8.969 -24.109 -7.031 1 89.38 187 LEU A O 1
ATOM 1461 N N . LEU A 1 188 ? 10.797 -22.906 -7.398 1 92.88 188 LEU A N 1
ATOM 1462 C CA . LEU A 1 188 ? 10.18 -21.656 -6.977 1 92.88 188 LEU A CA 1
ATOM 1463 C C . LEU A 1 188 ? 8.984 -21.312 -7.863 1 92.88 188 LEU A C 1
ATOM 1465 O O . LEU A 1 188 ? 7.957 -20.844 -7.371 1 92.88 188 LEU A O 1
ATOM 1469 N N . HIS A 1 189 ? 9.109 -21.562 -9.102 1 87.56 189 HIS A N 1
ATOM 1470 C CA . HIS A 1 189 ? 8.078 -21.203 -10.07 1 87.56 189 HIS A CA 1
ATOM 1471 C C . HIS A 1 189 ? 6.809 -22.016 -9.852 1 87.56 189 HIS A C 1
ATOM 1473 O O . HIS A 1 189 ? 5.738 -21.641 -10.336 1 87.56 189 HIS A O 1
ATOM 1479 N N . GLU A 1 190 ? 6.941 -23.078 -9.141 1 85.62 190 GLU A N 1
ATOM 1480 C CA . GLU A 1 190 ? 5.789 -23.953 -8.891 1 85.62 190 GLU A CA 1
ATOM 1481 C C . GLU A 1 190 ? 4.941 -23.406 -7.738 1 85.62 190 GLU A C 1
ATOM 1483 O O . GLU A 1 190 ? 3.826 -23.875 -7.512 1 85.62 190 GLU A O 1
ATOM 1488 N N . HIS A 1 191 ? 5.461 -22.469 -7.059 1 91.19 191 HIS A N 1
ATOM 1489 C CA . HIS A 1 191 ? 4.777 -21.938 -5.887 1 91.19 191 HIS A CA 1
ATOM 1490 C C . HIS A 1 191 ? 4.5 -20.453 -6.043 1 91.19 191 HIS A C 1
ATOM 1492 O O . HIS A 1 191 ? 5.062 -19.797 -6.926 1 91.19 191 HIS A O 1
ATOM 1498 N N . VAL A 1 192 ? 3.605 -19.953 -5.242 1 92.25 192 VAL A N 1
ATOM 1499 C CA . VAL A 1 192 ? 3.191 -18.547 -5.309 1 92.25 192 VAL A CA 1
ATOM 1500 C C . VAL A 1 192 ? 4.305 -17.656 -4.773 1 92.25 192 VAL A C 1
ATOM 1502 O O . VAL A 1 192 ? 4.797 -17.859 -3.662 1 92.25 192 VAL A O 1
ATOM 1505 N N . GLU A 1 193 ? 4.746 -16.797 -5.641 1 94.56 193 GLU A N 1
ATOM 1506 C CA . GLU A 1 193 ? 5.641 -15.734 -5.18 1 94.56 193 GLU A CA 1
ATOM 1507 C C . GLU A 1 193 ? 4.855 -14.547 -4.621 1 94.56 193 GLU A C 1
ATOM 1509 O O . GLU A 1 193 ? 3.949 -14.031 -5.281 1 94.56 193 GLU A O 1
ATOM 1514 N N . LEU A 1 194 ? 5.137 -14.219 -3.391 1 95.62 194 LEU A N 1
ATOM 1515 C CA . LEU A 1 194 ? 4.547 -13.039 -2.764 1 95.62 194 LEU A CA 1
ATOM 1516 C C . LEU A 1 194 ? 5.418 -11.812 -2.982 1 95.62 194 LEU A C 1
ATOM 1518 O O . LEU A 1 194 ? 6.605 -11.82 -2.65 1 95.62 194 LEU A O 1
ATOM 1522 N N . THR A 1 195 ? 4.875 -10.805 -3.586 1 94.12 195 THR A N 1
ATOM 1523 C CA . THR A 1 195 ? 5.633 -9.578 -3.834 1 94.12 195 THR A CA 1
ATOM 1524 C C . THR A 1 195 ? 4.797 -8.352 -3.504 1 94.12 195 THR A C 1
ATOM 1526 O O . THR A 1 195 ? 3.609 -8.461 -3.193 1 94.12 195 THR A O 1
ATOM 1529 N N . VAL A 1 196 ? 5.473 -7.207 -3.359 1 91.56 196 VAL A N 1
ATOM 1530 C CA . VAL A 1 196 ? 4.793 -5.938 -3.137 1 91.56 196 VAL A CA 1
ATOM 1531 C C . VAL A 1 196 ? 4.613 -5.207 -4.465 1 91.56 196 VAL A C 1
ATOM 1533 O O . VAL A 1 196 ? 5.539 -5.156 -5.281 1 91.56 196 VAL A O 1
ATOM 1536 N N . GLN A 1 197 ? 3.482 -4.723 -4.629 1 86.06 197 GLN A N 1
ATOM 1537 C CA . GLN A 1 197 ? 3.16 -4.035 -5.875 1 86.06 197 GLN A CA 1
ATOM 1538 C C . GLN A 1 197 ? 3.902 -2.705 -5.977 1 86.06 197 GLN A C 1
ATOM 1540 O O . GLN A 1 197 ? 3.975 -1.952 -5.004 1 86.06 197 GLN A O 1
ATOM 1545 N N . ASP A 1 198 ? 4.453 -2.48 -7.168 1 85.94 198 ASP A N 1
ATOM 1546 C CA . ASP A 1 198 ? 5.027 -1.176 -7.48 1 85.94 198 ASP A CA 1
ATOM 1547 C C . ASP A 1 198 ? 3.947 -0.096 -7.523 1 85.94 198 ASP A C 1
ATOM 1549 O O . ASP A 1 198 ? 2.902 -0.28 -8.148 1 85.94 198 ASP A O 1
ATOM 1553 N N . SER A 1 199 ? 4.176 0.995 -6.863 1 85.75 199 SER A N 1
ATOM 1554 C CA . SER A 1 199 ? 3.17 2.049 -6.84 1 85.75 199 SER A CA 1
ATOM 1555 C C . SER A 1 199 ? 3.189 2.863 -8.133 1 85.75 199 SER A C 1
ATOM 1557 O O . SER A 1 199 ? 2.34 3.734 -8.336 1 85.75 199 SER A O 1
ATOM 1559 N N . SER A 1 200 ? 4.164 2.586 -8.953 1 81.25 200 SER A N 1
ATOM 1560 C CA . SER A 1 200 ? 4.18 3.162 -10.297 1 81.25 200 SER A CA 1
ATOM 1561 C C . SER A 1 200 ? 3.805 2.125 -11.344 1 81.25 200 SER A C 1
ATOM 1563 O O . SER A 1 200 ? 3.436 0.998 -11.008 1 81.25 200 SER A O 1
ATOM 1565 N N . ASP A 1 201 ? 3.807 2.498 -12.617 1 73.94 201 ASP A N 1
ATOM 1566 C CA . ASP A 1 201 ? 3.477 1.603 -13.719 1 73.94 201 ASP A CA 1
ATOM 1567 C C . ASP A 1 201 ? 4.738 0.997 -14.328 1 73.94 201 ASP A C 1
ATOM 1569 O O . ASP A 1 201 ? 4.691 0.425 -15.422 1 73.94 201 ASP A O 1
ATOM 1573 N N . ARG A 1 202 ? 5.871 1.166 -13.828 1 72.06 202 ARG A N 1
ATOM 1574 C CA . ARG A 1 202 ? 7.137 0.819 -14.469 1 72.06 202 ARG A CA 1
ATOM 1575 C C . ARG A 1 202 ? 7.391 -0.683 -14.398 1 72.06 202 ARG A C 1
ATOM 1577 O O . ARG A 1 202 ? 8.141 -1.229 -15.211 1 72.06 202 ARG A O 1
ATOM 1584 N N . GLY A 1 203 ? 6.867 -1.276 -13.328 1 71.94 203 GLY A N 1
ATOM 1585 C CA . GLY A 1 203 ? 7.082 -2.707 -13.484 1 71.94 203 GLY A CA 1
ATOM 1586 C C . GLY A 1 203 ? 7.293 -3.422 -12.164 1 71.94 203 GLY A C 1
ATOM 1587 O O . GLY A 1 203 ? 6.891 -2.924 -11.109 1 71.94 203 GLY A O 1
ATOM 1588 N N . ASP A 1 204 ? 7.914 -4.695 -12.289 1 74.5 204 ASP A N 1
ATOM 1589 C CA . ASP A 1 204 ? 8.039 -5.641 -11.188 1 74.5 204 ASP A CA 1
ATOM 1590 C C . ASP A 1 204 ? 9.375 -5.473 -10.469 1 74.5 204 ASP A C 1
ATOM 1592 O O . ASP A 1 204 ? 10.297 -4.844 -10.992 1 74.5 204 ASP A O 1
ATOM 1596 N N . ASP A 1 205 ? 9.383 -5.824 -9.242 1 83.94 205 ASP A N 1
ATOM 1597 C CA . ASP A 1 205 ? 10.609 -5.906 -8.445 1 83.94 205 ASP A CA 1
ATOM 1598 C C . ASP A 1 205 ? 11.68 -6.719 -9.172 1 83.94 205 ASP A C 1
ATOM 1600 O O . ASP A 1 205 ? 11.398 -7.797 -9.695 1 83.94 205 ASP A O 1
ATOM 1604 N N . ARG A 1 206 ? 12.945 -6.172 -9.211 1 82.56 206 ARG A N 1
ATOM 1605 C CA . ARG A 1 206 ? 14.047 -6.828 -9.906 1 82.56 206 ARG A CA 1
ATOM 1606 C C . ARG A 1 206 ? 14.414 -8.148 -9.234 1 82.56 206 ARG A C 1
ATOM 1608 O O . ARG A 1 206 ? 15.094 -8.984 -9.828 1 82.56 206 ARG A O 1
ATOM 1615 N N . HIS A 1 207 ? 13.977 -8.367 -8.031 1 88.88 207 HIS A N 1
ATOM 1616 C CA . HIS A 1 207 ? 14.352 -9.57 -7.289 1 88.88 207 HIS A CA 1
ATOM 1617 C C . HIS A 1 207 ? 13.305 -10.664 -7.461 1 88.88 207 HIS A C 1
ATOM 1619 O O . HIS A 1 207 ? 13.461 -11.766 -6.922 1 88.88 207 HIS A O 1
ATOM 1625 N N . MET A 1 208 ? 12.297 -10.383 -8.195 1 90.88 208 MET A N 1
ATOM 1626 C CA . MET A 1 208 ? 11.305 -11.422 -8.453 1 90.88 208 MET A CA 1
ATOM 1627 C C . MET A 1 208 ? 11.906 -12.555 -9.273 1 90.88 208 MET A C 1
ATOM 1629 O O . MET A 1 208 ? 12.867 -12.352 -10.016 1 90.88 208 MET A O 1
ATOM 1633 N N . PHE A 1 209 ? 11.258 -13.664 -9.25 1 91.62 209 PHE A N 1
ATOM 1634 C CA . PHE A 1 209 ? 11.844 -14.859 -9.852 1 91.62 209 PHE A CA 1
ATOM 1635 C C . PHE A 1 209 ? 11.227 -15.133 -11.211 1 91.62 209 PHE A C 1
ATOM 1637 O O . PHE A 1 209 ? 11.68 -16.016 -11.938 1 91.62 209 PHE A O 1
ATOM 1644 N N . GLY A 1 210 ? 10.219 -14.453 -11.523 1 85.38 210 GLY A N 1
ATOM 1645 C CA . GLY A 1 210 ? 9.703 -14.5 -12.883 1 85.38 210 GLY A CA 1
ATOM 1646 C C . GLY A 1 210 ? 8.656 -15.586 -13.086 1 85.38 210 GLY A C 1
ATOM 1647 O O . GLY A 1 210 ? 8.297 -15.898 -14.219 1 85.38 210 GLY A O 1
ATOM 1648 N N . GLY A 1 211 ? 8.227 -16.203 -12.016 1 82.31 211 GLY A N 1
ATOM 1649 C CA . GLY A 1 211 ? 7.168 -17.188 -12.125 1 82.31 211 GLY A CA 1
ATOM 1650 C C . GLY A 1 211 ? 5.812 -16.578 -12.43 1 82.31 211 GLY A C 1
ATOM 1651 O O . GLY A 1 211 ? 5.656 -15.359 -12.391 1 82.31 211 GLY A O 1
ATOM 1652 N N . ASP A 1 212 ? 4.777 -17.484 -12.719 1 77.56 212 ASP A N 1
ATOM 1653 C CA . ASP A 1 212 ? 3.467 -17.016 -13.164 1 77.56 212 ASP A CA 1
ATOM 1654 C C . ASP A 1 212 ? 2.479 -16.969 -12 1 77.56 212 ASP A C 1
ATOM 1656 O O . ASP A 1 212 ? 1.373 -16.438 -12.141 1 77.56 212 ASP A O 1
ATOM 1660 N N . ARG A 1 213 ? 2.779 -17.578 -10.953 1 85.38 213 ARG A N 1
ATOM 1661 C CA . ARG A 1 213 ? 1.953 -17.531 -9.75 1 85.38 213 ARG A CA 1
ATOM 1662 C C . ARG A 1 213 ? 2.449 -16.453 -8.789 1 85.38 213 ARG A C 1
ATOM 1664 O O . ARG A 1 213 ? 3.387 -16.672 -8.023 1 85.38 213 ARG A O 1
ATOM 1671 N N . VAL A 1 214 ? 1.775 -15.234 -8.867 1 88.19 214 VAL A N 1
ATOM 1672 C CA . VAL A 1 214 ? 2.277 -14.102 -8.102 1 88.19 214 VAL A CA 1
ATOM 1673 C C . VAL A 1 214 ? 1.115 -13.398 -7.402 1 88.19 214 VAL A C 1
ATOM 1675 O O . VAL A 1 214 ? 0.062 -13.18 -8.008 1 88.19 214 VAL A O 1
ATOM 1678 N N . TYR A 1 215 ? 1.239 -13.172 -6.129 1 90 215 TYR A N 1
ATOM 1679 C CA . TYR A 1 215 ? 0.361 -12.266 -5.398 1 90 215 TYR A CA 1
ATOM 1680 C C . TYR A 1 215 ? 1.032 -10.914 -5.176 1 90 215 TYR A C 1
ATOM 1682 O O . TYR A 1 215 ? 2.055 -10.828 -4.492 1 90 215 TYR A O 1
ATOM 1690 N N . TYR A 1 216 ? 0.472 -9.898 -5.805 1 90.06 216 TYR A N 1
ATOM 1691 C CA . TYR A 1 216 ? 0.919 -8.531 -5.59 1 90.06 216 TYR A CA 1
ATOM 1692 C C . TYR A 1 216 ? 0.174 -7.883 -4.43 1 90.06 216 TYR A C 1
ATOM 1694 O O . TYR A 1 216 ? -1.024 -7.609 -4.527 1 90.06 216 TYR A O 1
ATOM 1702 N N . LEU A 1 217 ? 0.949 -7.605 -3.416 1 89.25 217 LEU A N 1
ATOM 1703 C CA . LEU A 1 217 ? 0.343 -7.129 -2.176 1 89.25 217 LEU A CA 1
ATOM 1704 C C . LEU A 1 217 ? 0.621 -5.645 -1.97 1 89.25 217 LEU A C 1
ATOM 1706 O O . LEU A 1 217 ? 1.475 -5.07 -2.648 1 89.25 217 LEU A O 1
ATOM 1710 N N . SER A 1 218 ? -0.089 -5.047 -1.013 1 85 218 SER A N 1
ATOM 1711 C CA . SER A 1 218 ? -0.107 -3.596 -0.846 1 85 218 SER A CA 1
ATOM 1712 C C . SER A 1 218 ? 1.064 -3.123 0.009 1 85 218 SER A C 1
ATOM 1714 O O . SER A 1 218 ? 1.281 -1.92 0.162 1 85 218 SER A O 1
ATOM 1716 N N . GLY A 1 219 ? 1.751 -4.004 0.544 1 89.12 219 GLY A N 1
ATOM 1717 C CA . GLY A 1 219 ? 2.881 -3.672 1.398 1 89.12 219 GLY A CA 1
ATOM 1718 C C . GLY A 1 219 ? 3.465 -4.875 2.111 1 89.12 219 GLY A C 1
ATOM 1719 O O . GLY A 1 219 ? 3.002 -6.004 1.918 1 89.12 219 GLY A O 1
ATOM 1720 N N . PHE A 1 220 ? 4.398 -4.57 2.947 1 92.5 220 PHE A N 1
ATOM 1721 C CA . PHE A 1 220 ? 5.156 -5.656 3.561 1 92.5 220 PHE A CA 1
ATOM 1722 C C . PHE A 1 220 ? 4.383 -6.262 4.723 1 92.5 220 PHE A C 1
ATOM 1724 O O . PHE A 1 220 ? 4.539 -7.445 5.031 1 92.5 220 PHE A O 1
ATOM 1731 N N . SER A 1 221 ? 3.557 -5.488 5.371 1 90 221 SER A N 1
ATOM 1732 C CA . SER A 1 221 ? 2.711 -6.066 6.41 1 90 221 SER A CA 1
ATOM 1733 C C . SER A 1 221 ? 1.746 -7.094 5.828 1 90 221 SER A C 1
ATOM 1735 O O . SER A 1 221 ? 1.561 -8.172 6.398 1 90 221 SER A O 1
ATOM 1737 N N . ALA A 1 222 ? 1.117 -6.703 4.75 1 89.5 222 ALA A N 1
ATOM 1738 C CA . ALA A 1 222 ? 0.238 -7.641 4.062 1 89.5 222 ALA A CA 1
ATOM 1739 C C . ALA A 1 222 ? 1.008 -8.875 3.602 1 89.5 222 ALA A C 1
ATOM 1741 O O . ALA A 1 222 ? 0.514 -10 3.711 1 89.5 222 ALA A O 1
ATOM 1742 N N . LYS A 1 223 ? 2.162 -8.617 3.109 1 94.44 223 LYS A N 1
ATOM 1743 C CA . LYS A 1 223 ? 3.008 -9.719 2.658 1 94.44 223 LYS A CA 1
ATOM 1744 C C . LYS A 1 223 ? 3.365 -10.648 3.814 1 94.44 223 LYS A C 1
ATOM 1746 O O . LYS A 1 223 ? 3.336 -11.875 3.666 1 94.44 223 LYS A O 1
ATOM 1751 N N . GLN A 1 224 ? 3.689 -10.102 4.906 1 95.31 224 GLN A N 1
ATOM 1752 C CA . GLN A 1 224 ? 3.998 -10.875 6.102 1 95.31 224 GLN A CA 1
ATOM 1753 C C . GLN A 1 224 ? 2.809 -11.734 6.52 1 95.31 224 GLN A C 1
ATOM 1755 O O . GLN A 1 224 ? 2.975 -12.914 6.852 1 95.31 224 GLN A O 1
ATOM 1760 N N . GLN A 1 225 ? 1.663 -11.219 6.473 1 91.94 225 GLN A N 1
ATOM 1761 C CA . GLN A 1 225 ? 0.455 -11.969 6.793 1 91.94 225 GLN A CA 1
ATOM 1762 C C . GLN A 1 225 ? 0.274 -13.156 5.844 1 91.94 225 GLN A C 1
ATOM 1764 O O . GLN A 1 225 ? -0.037 -14.266 6.281 1 91.94 225 GLN A O 1
ATOM 1769 N N . ALA A 1 226 ? 0.433 -12.906 4.613 1 94.62 226 ALA A N 1
ATOM 1770 C CA . ALA A 1 226 ? 0.293 -13.953 3.607 1 94.62 226 ALA A CA 1
ATOM 1771 C C . ALA A 1 226 ? 1.3 -15.078 3.842 1 94.62 226 ALA A C 1
ATOM 1773 O O . ALA A 1 226 ? 0.971 -16.25 3.695 1 94.62 226 ALA A O 1
ATOM 1774 N N . LEU A 1 227 ? 2.531 -14.719 4.207 1 97.12 227 LEU A N 1
ATOM 1775 C CA . LEU A 1 227 ? 3.555 -15.703 4.527 1 97.12 227 LEU A CA 1
ATOM 1776 C C . LEU A 1 227 ? 3.109 -16.594 5.68 1 97.12 227 LEU A C 1
ATOM 1778 O O . LEU A 1 227 ? 3.205 -17.828 5.594 1 97.12 227 LEU A O 1
ATOM 1782 N N . HIS A 1 228 ? 2.572 -15.969 6.68 1 95.38 228 HIS A N 1
ATOM 1783 C CA . HIS A 1 228 ? 2.15 -16.703 7.871 1 95.38 228 HIS A CA 1
ATOM 1784 C C . HIS A 1 228 ? 1.005 -17.656 7.551 1 95.38 228 HIS A C 1
ATOM 1786 O O . HIS A 1 228 ? 0.897 -18.734 8.148 1 95.38 228 HIS A O 1
ATOM 1792 N N . MET A 1 229 ? 0.276 -17.312 6.598 1 93.5 229 MET A N 1
ATOM 1793 C CA . MET A 1 229 ? -0.86 -18.141 6.199 1 93.5 229 MET A CA 1
ATOM 1794 C C . MET A 1 229 ? -0.412 -19.281 5.289 1 93.5 229 MET A C 1
ATOM 1796 O O . MET A 1 229 ? -1.229 -20.094 4.867 1 93.5 229 MET A O 1
ATOM 1800 N N . GLY A 1 230 ? 0.855 -19.297 4.957 1 94.62 230 GLY A N 1
ATOM 1801 C CA . GLY A 1 230 ? 1.406 -20.359 4.133 1 94.62 230 GLY A CA 1
ATOM 1802 C C . GLY A 1 230 ? 1.054 -20.219 2.664 1 94.62 230 GLY A C 1
ATOM 1803 O O . GLY A 1 230 ? 0.976 -21.219 1.94 1 94.62 230 GLY A O 1
ATOM 1804 N N . LEU A 1 231 ? 0.84 -19.016 2.234 1 94.44 231 LEU A N 1
ATOM 1805 C CA . LEU A 1 231 ? 0.3 -18.797 0.896 1 94.44 231 LEU A CA 1
ATOM 1806 C C . LEU A 1 231 ? 1.416 -18.781 -0.144 1 94.44 231 LEU A C 1
ATOM 1808 O O . LEU A 1 231 ? 1.155 -18.922 -1.343 1 94.44 231 LEU A O 1
ATOM 1812 N N . GLY A 1 232 ? 2.617 -18.609 0.303 1 96.31 232 GLY A N 1
ATOM 1813 C CA . GLY A 1 232 ? 3.709 -18.516 -0.653 1 96.31 232 GLY A CA 1
ATOM 1814 C C . GLY A 1 232 ? 5.047 -18.219 -0.006 1 96.31 232 GLY A C 1
ATOM 1815 O O . GLY A 1 232 ? 5.277 -18.578 1.152 1 96.31 232 GLY A O 1
ATOM 1816 N N . TYR A 1 233 ? 5.953 -17.734 -0.864 1 97.62 233 TYR A N 1
ATOM 1817 C CA . TYR A 1 233 ? 7.293 -17.328 -0.451 1 97.62 233 TYR A CA 1
ATOM 1818 C C . TYR A 1 233 ? 7.633 -15.938 -0.962 1 97.62 233 TYR A C 1
ATOM 1820 O O . TYR A 1 233 ? 6.977 -15.43 -1.871 1 97.62 233 TYR A O 1
ATOM 1828 N N . GLY A 1 234 ? 8.609 -15.312 -0.297 1 97.94 234 GLY A N 1
ATOM 1829 C CA . GLY A 1 234 ? 9.023 -14.008 -0.803 1 97.94 234 GLY A CA 1
ATOM 1830 C C . GLY A 1 234 ? 10.133 -13.375 0.011 1 97.94 234 GLY A C 1
ATOM 1831 O O . GLY A 1 234 ? 10.469 -13.859 1.092 1 97.94 234 GLY A O 1
ATOM 1832 N N . TRP A 1 235 ? 10.719 -12.32 -0.581 1 97.75 235 TRP A N 1
ATOM 1833 C CA . TRP A 1 235 ? 11.766 -11.539 0.075 1 97.75 235 TRP A CA 1
ATOM 1834 C C . TRP A 1 235 ? 11.172 -10.648 1.164 1 97.75 235 TRP A C 1
ATOM 1836 O O . TRP A 1 235 ? 10.188 -9.945 0.931 1 97.75 235 TRP A O 1
ATOM 1846 N N . MET A 1 236 ? 11.758 -10.703 2.342 1 97.69 236 MET A N 1
ATOM 1847 C CA . MET A 1 236 ? 11.383 -9.805 3.43 1 97.69 236 MET A CA 1
ATOM 1848 C C . MET A 1 236 ? 12.602 -9.117 4.016 1 97.69 236 MET A C 1
ATOM 1850 O O . MET A 1 236 ? 13.664 -9.734 4.168 1 97.69 236 MET A O 1
ATOM 1854 N N . PRO A 1 237 ? 12.469 -7.809 4.332 1 95.44 237 PRO A N 1
ATOM 1855 C CA . PRO A 1 237 ? 13.539 -7.234 5.152 1 95.44 237 PRO A CA 1
ATOM 1856 C C . PRO A 1 237 ? 13.75 -7.996 6.461 1 95.44 237 PRO A C 1
ATOM 1858 O O . PRO A 1 237 ? 12.789 -8.273 7.184 1 95.44 237 PRO A O 1
ATOM 1861 N N . LEU A 1 238 ? 14.953 -8.242 6.762 1 95.12 238 LEU A N 1
ATOM 1862 C CA . LEU A 1 238 ? 15.281 -9.055 7.93 1 95.12 238 LEU A CA 1
ATOM 1863 C C . LEU A 1 238 ? 14.758 -8.406 9.211 1 95.12 238 LEU A C 1
ATOM 1865 O O . LEU A 1 238 ? 14.258 -9.094 10.094 1 95.12 238 LEU A O 1
ATOM 1869 N N . TYR A 1 239 ? 14.805 -7.113 9.32 1 90.94 239 TYR A N 1
ATOM 1870 C CA . TYR A 1 239 ? 14.398 -6.426 10.539 1 90.94 239 TYR A CA 1
ATOM 1871 C C . TYR A 1 239 ? 12.922 -6.656 10.836 1 90.94 239 TYR A C 1
ATOM 1873 O O . TYR A 1 239 ? 12.477 -6.512 11.977 1 90.94 239 TYR A O 1
ATOM 1881 N N . MET A 1 240 ? 12.172 -7.004 9.844 1 92.75 240 MET A N 1
ATOM 1882 C CA . MET A 1 240 ? 10.734 -7.203 10.031 1 92.75 240 MET A CA 1
ATOM 1883 C C . MET A 1 240 ? 10.438 -8.633 10.461 1 92.75 240 MET A C 1
ATOM 1885 O O . MET A 1 240 ? 9.398 -8.906 11.07 1 92.75 240 MET A O 1
ATOM 1889 N N . VAL A 1 241 ? 11.359 -9.586 10.133 1 95.88 241 VAL A N 1
ATOM 1890 C CA . VAL A 1 241 ? 10.969 -10.977 10.312 1 95.88 241 VAL A CA 1
ATOM 1891 C C . VAL A 1 241 ? 12.031 -11.711 11.133 1 95.88 241 VAL A C 1
ATOM 1893 O O . VAL A 1 241 ? 11.961 -12.93 11.297 1 95.88 241 VAL A O 1
ATOM 1896 N N . ALA A 1 242 ? 13.023 -11.047 11.703 1 94.44 242 ALA A N 1
ATOM 1897 C CA . ALA A 1 242 ? 14.117 -11.664 12.445 1 94.44 242 ALA A CA 1
ATOM 1898 C C . ALA A 1 242 ? 13.602 -12.508 13.602 1 94.44 242 ALA A C 1
ATOM 1900 O O . ALA A 1 242 ? 14.023 -13.656 13.781 1 94.44 242 ALA A O 1
ATOM 1901 N N . ASP A 1 243 ? 12.688 -11.984 14.344 1 94.44 243 ASP A N 1
ATOM 1902 C CA . ASP A 1 243 ? 12.141 -12.688 15.5 1 94.44 243 ASP A CA 1
ATOM 1903 C C . ASP A 1 243 ? 11.375 -13.938 15.07 1 94.44 243 ASP A C 1
ATOM 1905 O O . ASP A 1 243 ? 11.461 -14.977 15.727 1 94.44 243 ASP A O 1
ATOM 1909 N N . GLU A 1 244 ? 10.656 -13.805 14.039 1 97 244 GLU A N 1
ATOM 1910 C CA . GLU A 1 244 ? 9.875 -14.93 13.531 1 97 244 GLU A CA 1
ATOM 1911 C C . GLU A 1 244 ? 10.773 -16.031 12.992 1 97 244 GLU A C 1
ATOM 1913 O O . GLU A 1 244 ? 10.461 -17.219 13.117 1 97 244 GLU A O 1
ATOM 1918 N N . LEU A 1 245 ? 11.852 -15.633 12.391 1 96.62 245 LEU A N 1
ATOM 1919 C CA . LEU A 1 245 ? 12.82 -16.609 11.922 1 96.62 245 LEU A CA 1
ATOM 1920 C C . LEU A 1 245 ? 13.484 -17.328 13.094 1 96.62 245 LEU A C 1
ATOM 1922 O O . LEU A 1 245 ? 13.641 -18.547 13.078 1 96.62 245 LEU A O 1
ATOM 1926 N N . ALA A 1 246 ? 13.805 -16.594 14.133 1 96 246 ALA A N 1
ATOM 1927 C CA . ALA A 1 246 ? 14.484 -17.141 15.305 1 96 246 ALA A CA 1
ATOM 1928 C C . ALA A 1 246 ? 13.594 -18.141 16.047 1 96 246 ALA A C 1
ATOM 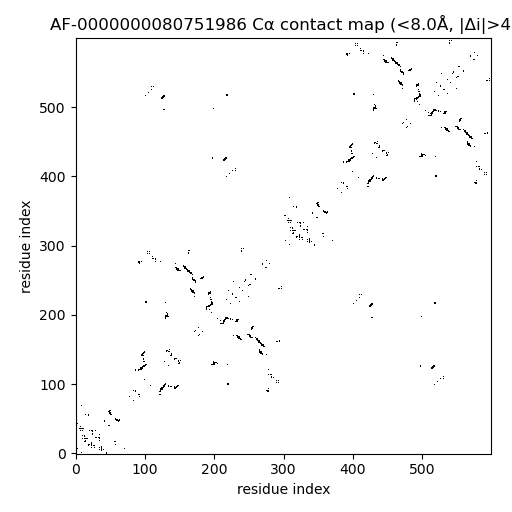1930 O O . ALA A 1 246 ? 14.086 -19.156 16.547 1 96 246 ALA A O 1
ATOM 1931 N N . ARG A 1 247 ? 12.281 -17.875 16 1 96.62 247 ARG A N 1
ATOM 1932 C CA . ARG A 1 247 ? 11.383 -18.75 16.734 1 96.62 247 ARG A CA 1
ATOM 1933 C C . ARG A 1 247 ? 10.781 -19.812 15.82 1 96.62 247 ARG A C 1
ATOM 1935 O O . ARG A 1 247 ? 9.953 -20.625 16.266 1 96.62 247 ARG A O 1
ATOM 1942 N N . GLY A 1 248 ? 11.062 -19.781 14.633 1 96.38 248 GLY A N 1
ATOM 1943 C CA . GLY A 1 248 ? 10.633 -20.812 13.703 1 96.38 248 GLY A CA 1
ATOM 1944 C C . GLY A 1 248 ? 9.242 -20.578 13.148 1 96.38 248 GLY A C 1
ATOM 1945 O O . GLY A 1 248 ? 8.633 -21.484 12.578 1 96.38 248 GLY A O 1
ATOM 1946 N N . ALA A 1 249 ? 8.734 -19.391 13.312 1 97.38 249 ALA A N 1
ATOM 1947 C CA . ALA A 1 249 ? 7.418 -19.047 12.766 1 97.38 249 ALA A CA 1
ATOM 1948 C C . ALA A 1 249 ? 7.5 -18.766 11.273 1 97.38 249 ALA A C 1
ATOM 1950 O O . ALA A 1 249 ? 6.488 -18.828 10.57 1 97.38 249 ALA A O 1
ATOM 1951 N N . LEU A 1 250 ? 8.656 -18.438 10.805 1 98.12 250 LEU A N 1
ATOM 1952 C CA . LEU A 1 250 ? 9.055 -18.391 9.406 1 98.12 250 LEU A CA 1
ATOM 1953 C C . LEU A 1 250 ? 10.383 -19.109 9.188 1 98.12 250 LEU A C 1
ATOM 1955 O O . LEU A 1 250 ? 11.148 -19.297 10.133 1 98.12 250 LEU A O 1
ATOM 1959 N N . VAL A 1 251 ? 10.617 -19.516 7.992 1 98 251 VAL A N 1
ATOM 1960 C CA . VAL A 1 251 ? 11.859 -20.219 7.684 1 98 251 VAL A CA 1
ATOM 1961 C C . VAL A 1 251 ? 12.469 -19.656 6.402 1 98 251 VAL A C 1
ATOM 1963 O O . VAL A 1 251 ? 11.75 -19.281 5.473 1 98 251 VAL A O 1
ATOM 1966 N N . GLU A 1 252 ? 13.781 -19.562 6.457 1 97.81 252 GLU A N 1
ATOM 1967 C CA . GLU A 1 252 ? 14.508 -19.125 5.266 1 97.81 252 GLU A CA 1
ATOM 1968 C C . GLU A 1 252 ? 14.438 -20.172 4.16 1 97.81 252 GLU A C 1
ATOM 1970 O O . GLU A 1 252 ? 14.617 -21.359 4.418 1 97.81 252 GLU A O 1
ATOM 1975 N N . VAL A 1 253 ? 14.078 -19.781 2.967 1 97.88 253 VAL A N 1
ATOM 1976 C CA . VAL A 1 253 ? 14.109 -20.656 1.797 1 97.88 253 VAL A CA 1
ATOM 1977 C C . VAL A 1 253 ? 15.547 -20.766 1.289 1 97.88 253 VAL A C 1
ATOM 1979 O O . VAL A 1 253 ? 16.203 -19.766 1.008 1 97.88 253 VAL A O 1
ATOM 1982 N N . ARG A 1 254 ? 16.016 -21.938 1.166 1 95.81 254 ARG A N 1
ATOM 1983 C CA . ARG A 1 254 ? 17.391 -22.172 0.729 1 95.81 254 ARG A CA 1
ATOM 1984 C C . ARG A 1 254 ? 17.484 -22.188 -0.793 1 95.81 254 ARG A C 1
ATOM 1986 O O . ARG A 1 254 ? 17.719 -23.234 -1.396 1 95.81 254 ARG A O 1
ATOM 1993 N N . TYR A 1 255 ? 17.438 -21.031 -1.32 1 96.88 255 TYR A N 1
ATOM 1994 C CA . TYR A 1 255 ? 17.516 -20.859 -2.768 1 96.88 255 TYR A CA 1
ATOM 1995 C C . TYR A 1 255 ? 18.969 -20.953 -3.246 1 96.88 255 TYR A C 1
ATOM 1997 O O . TYR A 1 255 ? 19.844 -20.266 -2.725 1 96.88 255 TYR A O 1
ATOM 2005 N N . ARG A 1 256 ? 19.281 -21.734 -4.242 1 93.75 256 ARG A N 1
ATOM 2006 C CA . ARG A 1 256 ? 20.609 -21.984 -4.773 1 93.75 256 ARG A CA 1
ATOM 2007 C C . ARG A 1 256 ? 21.266 -20.688 -5.242 1 93.75 256 ARG A C 1
ATOM 2009 O O . ARG A 1 256 ? 22.469 -20.516 -5.145 1 93.75 256 ARG A O 1
ATOM 2016 N N . GLY A 1 257 ? 20.469 -19.781 -5.801 1 93.88 257 GLY A N 1
ATOM 2017 C CA . GLY A 1 257 ? 20.984 -18.516 -6.309 1 93.88 257 GLY A CA 1
ATOM 2018 C C . GLY A 1 257 ? 21.219 -17.484 -5.227 1 93.88 257 GLY A C 1
ATOM 2019 O O . GLY A 1 257 ? 21.656 -16.359 -5.508 1 93.88 257 GLY A O 1
ATOM 2020 N N . GLY A 1 258 ? 20.922 -17.875 -3.975 1 95.62 258 GLY A N 1
ATOM 2021 C CA . GLY A 1 258 ? 21.062 -16.953 -2.859 1 95.62 258 GLY A CA 1
ATOM 2022 C C . GLY A 1 258 ? 19.75 -16.656 -2.154 1 95.62 258 GLY A C 1
ATOM 2023 O O . GLY A 1 258 ? 18.734 -16.391 -2.803 1 95.62 258 GLY A O 1
ATOM 2024 N N . SER A 1 259 ? 19.781 -16.703 -0.887 1 96.88 259 SER A N 1
ATOM 2025 C CA . SER A 1 259 ? 18.578 -16.531 -0.096 1 96.88 259 SER A CA 1
ATOM 2026 C C . SER A 1 259 ? 18.594 -15.195 0.649 1 96.88 259 SER A C 1
ATOM 2028 O O . SER A 1 259 ? 17.703 -14.922 1.458 1 96.88 259 SER A O 1
ATOM 2030 N N . ARG A 1 260 ? 19.641 -14.438 0.423 1 96.81 260 ARG A N 1
ATOM 2031 C CA . ARG A 1 260 ? 19.766 -13.133 1.062 1 96.81 260 ARG A CA 1
ATOM 2032 C C . ARG A 1 260 ? 20.375 -12.117 0.109 1 96.81 260 ARG A C 1
ATOM 2034 O O . ARG A 1 260 ? 21.156 -12.469 -0.771 1 96.81 260 ARG A O 1
ATOM 2041 N N . TYR A 1 261 ? 19.984 -10.93 0.218 1 95.81 261 TYR A N 1
ATOM 2042 C CA . TYR A 1 261 ? 20.625 -9.812 -0.463 1 95.81 261 TYR A CA 1
ATOM 2043 C C . TYR A 1 261 ? 20.594 -8.555 0.393 1 95.81 261 TYR A C 1
ATOM 2045 O O . TYR A 1 261 ? 19.828 -8.477 1.366 1 95.81 261 TYR A O 1
ATOM 2053 N N . ARG A 1 262 ? 21.469 -7.633 0.101 1 95.62 262 ARG A N 1
ATOM 2054 C CA . ARG A 1 262 ? 21.562 -6.379 0.841 1 95.62 262 ARG A CA 1
ATOM 2055 C C . ARG A 1 262 ? 21.422 -5.18 -0.095 1 95.62 262 ARG A C 1
ATOM 2057 O O . ARG A 1 262 ? 21.688 -5.293 -1.295 1 95.62 262 ARG A O 1
ATOM 2064 N N . PHE A 1 263 ? 20.922 -4.168 0.448 1 93.88 263 PHE A N 1
ATOM 2065 C CA . PHE A 1 263 ? 20.906 -2.896 -0.264 1 93.88 263 PHE A CA 1
ATOM 2066 C C . PHE A 1 263 ? 21.125 -1.735 0.696 1 93.88 263 PHE A C 1
ATOM 2068 O O . PHE A 1 263 ? 20.969 -1.887 1.91 1 93.88 263 PHE A O 1
ATOM 2075 N N . THR A 1 264 ? 21.547 -0.621 0.134 1 94.62 264 THR A N 1
ATOM 2076 C CA . THR A 1 264 ? 21.75 0.604 0.9 1 94.62 264 THR A CA 1
ATOM 2077 C C . THR A 1 264 ? 20.719 1.658 0.512 1 94.62 264 THR A C 1
ATOM 2079 O O . THR A 1 264 ? 20.781 2.223 -0.582 1 94.62 264 THR A O 1
ATOM 2082 N N . PRO A 1 265 ? 19.766 1.869 1.405 1 95.19 265 PRO A N 1
ATOM 2083 C CA . PRO A 1 265 ? 18.828 2.957 1.109 1 95.19 265 PRO A CA 1
ATOM 2084 C C . PRO A 1 265 ? 19.484 4.332 1.159 1 95.19 265 PRO A C 1
ATOM 2086 O O . PRO A 1 265 ? 20.547 4.496 1.79 1 95.19 265 PRO A O 1
ATOM 2089 N N . MET A 1 266 ? 18.859 5.266 0.439 1 96.81 266 MET A N 1
ATOM 2090 C CA . MET A 1 266 ? 19.406 6.621 0.392 1 96.81 266 MET A CA 1
ATOM 2091 C C . MET A 1 266 ? 18.391 7.629 0.94 1 96.81 266 MET A C 1
ATOM 2093 O O . MET A 1 266 ? 17.188 7.508 0.691 1 96.81 266 MET A O 1
ATOM 2097 N N . LEU A 1 267 ? 18.828 8.547 1.752 1 97.06 267 LEU A N 1
ATOM 2098 C CA . LEU A 1 267 ? 18.094 9.766 2.08 1 97.06 267 LEU A CA 1
ATOM 2099 C C . LEU A 1 267 ? 18.438 10.883 1.094 1 97.06 267 LEU A C 1
ATOM 2101 O O . LEU A 1 267 ? 19.609 11.273 0.971 1 97.06 267 LEU A O 1
ATOM 2105 N N . VAL A 1 268 ? 17.422 11.391 0.4 1 97.31 268 VAL A N 1
ATOM 2106 C CA . VAL A 1 268 ? 17.672 12.266 -0.738 1 97.31 268 VAL A CA 1
ATOM 2107 C C . VAL A 1 268 ? 16.953 13.594 -0.533 1 97.31 268 VAL A C 1
ATOM 2109 O O . VAL A 1 268 ? 15.805 13.625 -0.082 1 97.31 268 VAL A O 1
ATOM 2112 N N . GLN A 1 269 ? 17.594 14.688 -0.81 1 96 269 GLN A N 1
ATOM 2113 C CA . GLN A 1 269 ? 17 16.031 -0.814 1 96 269 GLN A CA 1
ATOM 2114 C C . GLN A 1 269 ? 17.406 16.797 -2.064 1 96 269 GLN A C 1
ATOM 2116 O O . GLN A 1 269 ? 18.359 16.422 -2.758 1 96 269 GLN A O 1
ATOM 2121 N N . ARG A 1 270 ? 16.719 17.812 -2.324 1 91.56 270 ARG A N 1
ATOM 2122 C CA . ARG A 1 270 ? 17.016 18.641 -3.49 1 91.56 270 ARG A CA 1
ATOM 2123 C C . ARG A 1 270 ? 18.141 19.625 -3.195 1 91.56 270 ARG A C 1
ATOM 2125 O O . ARG A 1 270 ? 18.203 20.203 -2.104 1 91.56 270 ARG A O 1
ATOM 2132 N N . LEU A 1 271 ? 18.969 19.875 -4.203 1 87.88 271 LEU A N 1
ATOM 2133 C CA . LEU A 1 271 ? 20.078 20.797 -4.035 1 87.88 271 LEU A CA 1
ATOM 2134 C C . LEU A 1 271 ? 19.609 22.25 -4.207 1 87.88 271 LEU A C 1
ATOM 2136 O O . LEU A 1 271 ? 20.109 23.141 -3.529 1 87.88 271 LEU A O 1
ATOM 2140 N N . ASN A 1 272 ? 18.672 22.453 -5.027 1 82.88 272 ASN A N 1
ATOM 2141 C CA . ASN A 1 272 ? 18.234 23.797 -5.371 1 82.88 272 ASN A CA 1
ATOM 2142 C C . ASN A 1 272 ? 17.172 24.312 -4.406 1 82.88 272 ASN A C 1
ATOM 2144 O O . ASN A 1 272 ? 16.719 25.453 -4.523 1 82.88 272 ASN A O 1
ATOM 2148 N N . LYS A 1 273 ? 16.781 23.547 -3.512 1 84.75 273 LYS A N 1
ATOM 2149 C CA . LYS A 1 273 ? 15.797 23.906 -2.492 1 84.75 273 LYS A CA 1
ATOM 2150 C C . LYS A 1 273 ? 16.219 23.375 -1.121 1 84.75 273 LYS A C 1
ATOM 2152 O O . LYS A 1 273 ? 15.695 22.359 -0.655 1 84.75 273 LYS A O 1
ATOM 2157 N N . PRO A 1 274 ? 17.062 24.125 -0.481 1 84.38 274 PRO A N 1
ATOM 2158 C CA . PRO A 1 274 ? 17.547 23.641 0.819 1 84.38 274 PRO A CA 1
ATOM 2159 C C . PRO A 1 274 ? 16.422 23.484 1.84 1 84.38 274 PRO A C 1
ATOM 2161 O O . PRO A 1 274 ? 15.469 24.266 1.839 1 84.38 274 PRO A O 1
ATOM 2164 N N . LEU A 1 275 ? 16.547 22.5 2.705 1 91.81 275 LEU A N 1
ATOM 2165 C CA . LEU A 1 275 ? 15.555 22.219 3.734 1 91.81 275 LEU A CA 1
ATOM 2166 C C . LEU A 1 275 ? 15.523 23.344 4.777 1 91.81 275 LEU A C 1
ATOM 2168 O O . LEU A 1 275 ? 16.562 23.875 5.145 1 91.81 275 LEU A O 1
ATOM 2172 N N . GLY A 1 276 ? 14.375 23.656 5.164 1 90.38 276 GLY A N 1
ATOM 2173 C CA . GLY A 1 276 ? 14.227 24.5 6.348 1 90.38 276 GLY A CA 1
ATOM 2174 C C . GLY A 1 276 ? 14.477 23.734 7.641 1 90.38 276 GLY A C 1
ATOM 2175 O O . GLY A 1 276 ? 15.047 22.656 7.633 1 90.38 276 GLY A O 1
ATOM 2176 N N . ARG A 1 277 ? 14.148 24.359 8.727 1 91.69 277 ARG A N 1
ATOM 2177 C CA . ARG A 1 277 ? 14.391 23.781 10.047 1 91.69 277 ARG A CA 1
ATOM 2178 C C . ARG A 1 277 ? 13.656 22.453 10.219 1 91.69 277 ARG A C 1
ATOM 2180 O O . ARG A 1 277 ? 14.219 21.5 10.758 1 91.69 277 ARG A O 1
ATOM 2187 N N . ALA A 1 278 ? 12.375 22.438 9.82 1 92.25 278 ALA A N 1
ATOM 2188 C CA . ALA A 1 278 ? 11.578 21.219 9.961 1 92.25 278 ALA A CA 1
ATOM 2189 C C . ALA A 1 278 ? 12.172 20.078 9.141 1 92.25 278 ALA A C 1
ATOM 2191 O O . ALA A 1 278 ? 12.281 18.938 9.625 1 92.25 278 ALA A O 1
ATOM 2192 N N . GLY A 1 279 ? 12.531 20.375 7.922 1 94.69 279 GLY A N 1
ATOM 2193 C CA . GLY A 1 279 ? 13.117 19.375 7.047 1 94.69 279 GLY A CA 1
ATOM 2194 C C . GLY A 1 279 ? 14.43 18.812 7.578 1 94.69 279 GLY A C 1
ATOM 2195 O O . GLY A 1 279 ? 14.664 17.609 7.52 1 94.69 279 GLY A O 1
ATOM 2196 N N . ARG A 1 280 ? 15.25 19.719 8.07 1 95.12 280 ARG A N 1
ATOM 2197 C CA . ARG A 1 280 ? 16.516 19.281 8.648 1 95.12 280 ARG A CA 1
ATOM 2198 C C . ARG A 1 280 ? 16.297 18.406 9.867 1 95.12 280 ARG A C 1
ATOM 2200 O O . ARG A 1 280 ? 16.969 17.391 10.039 1 95.12 280 ARG A O 1
ATOM 2207 N N . ARG A 1 281 ? 15.398 18.828 10.609 1 95.25 281 ARG A N 1
ATOM 2208 C CA . ARG A 1 281 ? 15.078 18.047 11.805 1 95.25 281 ARG A CA 1
ATOM 2209 C C . ARG A 1 281 ? 14.531 16.672 11.43 1 95.25 281 ARG A C 1
ATOM 2211 O O . ARG A 1 281 ? 14.93 15.664 12.008 1 95.25 281 ARG A O 1
ATOM 2218 N N . LEU A 1 282 ? 13.641 16.609 10.508 1 95.69 282 LEU A N 1
ATOM 2219 C CA . LEU A 1 282 ? 13.078 15.352 10.055 1 95.69 282 LEU A CA 1
ATOM 2220 C C . LEU A 1 282 ? 14.164 14.438 9.5 1 95.69 282 LEU A C 1
ATOM 2222 O O . LEU A 1 282 ? 14.188 13.242 9.812 1 95.69 282 LEU A O 1
ATOM 2226 N N . ALA A 1 283 ? 15.008 15 8.727 1 96.06 283 ALA A N 1
ATOM 2227 C CA . ALA A 1 283 ? 16.109 14.227 8.172 1 96.06 283 ALA A CA 1
ATOM 2228 C C . ALA A 1 283 ? 16.969 13.617 9.281 1 96.06 283 ALA A C 1
ATOM 2230 O O . ALA A 1 283 ? 17.359 12.453 9.203 1 96.06 283 ALA A O 1
ATOM 2231 N N . GLU A 1 284 ? 17.25 14.406 10.25 1 96.12 284 GLU A N 1
ATOM 2232 C CA . GLU A 1 284 ? 18.016 13.93 11.391 1 96.12 284 GLU A CA 1
ATOM 2233 C C . GLU A 1 284 ? 17.312 12.781 12.102 1 96.12 284 GLU A C 1
ATOM 2235 O O . GLU A 1 284 ? 17.938 11.773 12.438 1 96.12 284 GLU A O 1
ATOM 2240 N N . LEU A 1 285 ? 16.094 12.922 12.352 1 95.38 285 LEU A N 1
ATOM 2241 C CA . LEU A 1 285 ? 15.297 11.914 13.047 1 95.38 285 LEU A CA 1
ATOM 2242 C C . LEU A 1 285 ? 15.242 10.617 12.234 1 95.38 285 LEU A C 1
ATOM 2244 O O . LEU A 1 285 ? 15.305 9.523 12.797 1 95.38 285 LEU A O 1
ATOM 2248 N N . LEU A 1 286 ? 15.078 10.742 10.953 1 94.31 286 LEU A N 1
ATOM 2249 C CA . LEU A 1 286 ? 15.016 9.57 10.086 1 94.31 286 LEU A CA 1
ATOM 2250 C C . LEU A 1 286 ? 16.344 8.82 10.086 1 94.31 286 LEU A C 1
ATOM 2252 O O . LEU A 1 286 ? 16.359 7.586 10.164 1 94.31 286 LEU A O 1
ATOM 2256 N N . ARG A 1 287 ? 17.422 9.594 10.031 1 93.44 287 ARG A N 1
ATOM 2257 C CA . ARG A 1 287 ? 18.734 8.977 10.086 1 93.44 287 ARG A CA 1
ATOM 2258 C C . ARG A 1 287 ? 18.922 8.188 11.383 1 93.44 287 ARG A C 1
ATOM 2260 O O . ARG A 1 287 ? 19.375 7.043 11.359 1 93.44 287 ARG A O 1
ATOM 2267 N N . LEU A 1 288 ? 18.531 8.758 12.422 1 90.81 288 LEU A N 1
ATOM 2268 C CA . LEU A 1 288 ? 18.656 8.133 13.727 1 90.81 288 LEU A CA 1
ATOM 2269 C C . LEU A 1 288 ? 17.734 6.934 13.859 1 90.81 288 LEU A C 1
ATOM 2271 O O . LEU A 1 288 ? 18.125 5.887 14.375 1 90.81 288 LEU A O 1
ATOM 2275 N N . GLY A 1 289 ? 16.5 7.086 13.438 1 89.62 289 GLY A N 1
ATOM 2276 C CA . GLY A 1 289 ? 15.508 6.023 13.547 1 89.62 289 GLY A CA 1
ATOM 2277 C C . GLY A 1 289 ? 15.883 4.777 12.773 1 89.62 289 GLY A C 1
ATOM 2278 O O . GLY A 1 289 ? 15.75 3.66 13.273 1 89.62 289 GLY A O 1
ATOM 2279 N N . VAL A 1 290 ? 16.359 4.992 11.578 1 86.44 290 VAL A N 1
ATOM 2280 C CA . VAL A 1 290 ? 16.734 3.855 10.742 1 86.44 290 VAL A CA 1
ATOM 2281 C C . VAL A 1 290 ? 17.953 3.158 11.344 1 86.44 290 VAL A C 1
ATOM 2283 O O . VAL A 1 290 ? 18.047 1.928 11.352 1 86.44 290 VAL A O 1
ATOM 2286 N N . ARG A 1 291 ? 18.844 3.908 11.906 1 84.62 291 ARG A N 1
ATOM 2287 C CA . ARG A 1 291 ? 20.031 3.352 12.539 1 84.62 291 ARG A CA 1
ATOM 2288 C C . ARG A 1 291 ? 19.672 2.498 13.742 1 84.62 291 ARG A C 1
ATOM 2290 O O . ARG A 1 291 ? 20.203 1.404 13.93 1 84.62 291 ARG A O 1
ATOM 2297 N N . VAL A 1 292 ? 18.781 2.914 14.547 1 80.44 292 VAL A N 1
ATOM 2298 C CA . VAL A 1 292 ? 18.375 2.217 15.766 1 80.44 292 VAL A CA 1
ATOM 2299 C C . VAL A 1 292 ? 17.703 0.898 15.398 1 80.44 292 VAL A C 1
ATOM 2301 O O . VAL A 1 292 ? 17.953 -0.133 16.031 1 80.44 292 VAL A O 1
ATOM 2304 N N . ARG A 1 293 ? 16.906 0.937 14.438 1 76.94 293 ARG A N 1
ATOM 2305 C CA . ARG A 1 293 ? 16.172 -0.259 14.023 1 76.94 293 ARG A CA 1
ATOM 2306 C C . ARG A 1 293 ? 17.109 -1.303 13.438 1 76.94 293 ARG A C 1
ATOM 2308 O O . ARG A 1 293 ? 16.938 -2.502 13.664 1 76.94 293 ARG A O 1
ATOM 2315 N N . MET A 1 294 ? 18.094 -0.843 12.781 1 76.31 294 MET A N 1
ATOM 2316 C CA . MET A 1 294 ? 19.016 -1.762 12.133 1 76.31 294 MET A CA 1
ATOM 2317 C C . MET A 1 294 ? 20.047 -2.289 13.133 1 76.31 294 MET A C 1
ATOM 2319 O O . MET A 1 294 ? 20.5 -3.43 13.023 1 76.31 294 MET A O 1
ATOM 2323 N N . GLU A 1 295 ? 20.469 -1.427 14 1 66.75 295 GLU A N 1
ATOM 2324 C CA . GLU A 1 295 ? 21.438 -1.838 15.008 1 66.75 295 GLU A CA 1
ATOM 2325 C C . GLU A 1 295 ? 20.797 -2.766 16.047 1 66.75 295 GLU A C 1
ATOM 2327 O O . GLU A 1 295 ? 21.469 -3.639 16.594 1 66.75 295 GLU A O 1
ATOM 2332 N N . GLY A 1 296 ? 19.578 -2.465 16.469 1 59.38 296 GLY A N 1
ATOM 2333 C CA . GLY A 1 296 ? 18.922 -3.375 17.391 1 59.38 296 GLY A CA 1
ATOM 2334 C C . GLY A 1 296 ? 18.875 -4.805 16.891 1 59.38 296 GLY A C 1
ATOM 2335 O O . GLY A 1 296 ? 18.844 -5.75 17.672 1 59.38 296 GLY A O 1
ATOM 2336 N N . MET A 1 297 ? 18.875 -5.035 15.688 1 56.97 297 MET A N 1
ATOM 2337 C CA . MET A 1 297 ? 18.906 -6.363 15.078 1 56.97 297 MET A CA 1
ATOM 2338 C C . MET A 1 297 ? 20.297 -6.953 15.141 1 56.97 297 MET A C 1
ATOM 2340 O O . MET A 1 297 ? 20.469 -8.172 15.188 1 56.97 297 MET A O 1
ATOM 2344 N N . GLY A 1 298 ? 21.328 -6.172 14.914 1 46.94 298 GLY A N 1
ATOM 2345 C CA . GLY A 1 298 ? 22.688 -6.68 15.023 1 46.94 298 GLY A CA 1
ATOM 2346 C C . GLY A 1 298 ? 23.062 -7.098 16.438 1 46.94 298 GLY A C 1
ATOM 2347 O O . GLY A 1 298 ? 24.016 -7.84 16.641 1 46.94 298 GLY A O 1
ATOM 2348 N N . ALA A 1 299 ? 22.547 -6.484 17.359 1 41.31 299 ALA A N 1
ATOM 2349 C CA . ALA A 1 299 ? 22.922 -6.867 18.703 1 41.31 299 ALA A CA 1
ATOM 2350 C C . ALA A 1 299 ? 22.203 -8.148 19.141 1 41.31 299 ALA A C 1
ATOM 2352 O O . ALA A 1 299 ? 22.469 -8.672 20.219 1 41.31 299 ALA A O 1
ATOM 2353 N N . ARG A 1 300 ? 21.312 -8.617 18.469 1 37.03 300 ARG A N 1
ATOM 2354 C CA . ARG A 1 300 ? 20.734 -9.875 18.938 1 37.03 300 ARG A CA 1
ATOM 2355 C C . ARG A 1 300 ? 21.344 -11.062 18.203 1 37.03 300 ARG A C 1
ATOM 2357 O O . ARG A 1 300 ? 21.703 -10.938 17.031 1 37.03 300 ARG A O 1
ATOM 2364 N N . MET B 1 1 ? 13.117 -22.469 -40.094 1 39.28 1 MET B N 1
ATOM 2365 C CA . MET B 1 1 ? 13.648 -23.547 -39.25 1 39.28 1 MET B CA 1
ATOM 2366 C C . MET B 1 1 ? 12.898 -23.625 -37.938 1 39.28 1 MET B C 1
ATOM 2368 O O . MET B 1 1 ? 12.734 -22.625 -37.25 1 39.28 1 MET B O 1
ATOM 2372 N N . SER B 1 2 ? 11.969 -24.562 -37.844 1 52.75 2 SER B N 1
ATOM 2373 C CA . SER B 1 2 ? 10.992 -24.609 -36.75 1 52.75 2 SER B CA 1
ATOM 2374 C C . SER B 1 2 ? 11.609 -25.172 -35.469 1 52.75 2 SER B C 1
ATOM 2376 O O . SER B 1 2 ? 12.195 -26.25 -35.5 1 52.75 2 SER B O 1
ATOM 2378 N N . ILE B 1 3 ? 11.922 -24.391 -34.656 1 54.97 3 ILE B N 1
ATOM 2379 C CA . ILE B 1 3 ? 12.445 -24.828 -33.375 1 54.97 3 ILE B CA 1
ATOM 2380 C C . ILE B 1 3 ? 11.477 -25.828 -32.75 1 54.97 3 ILE B C 1
ATOM 2382 O O . ILE B 1 3 ? 10.266 -25.578 -32.688 1 54.97 3 ILE B O 1
ATOM 2386 N N . ASP B 1 4 ? 11.891 -27.125 -32.625 1 66.19 4 ASP B N 1
ATOM 2387 C CA . ASP B 1 4 ? 11.133 -28.219 -32.031 1 66.19 4 ASP B CA 1
ATOM 2388 C C . ASP B 1 4 ? 11.203 -28.172 -30.5 1 66.19 4 ASP B C 1
ATOM 2390 O O . ASP B 1 4 ? 12.289 -28.219 -29.922 1 66.19 4 ASP B O 1
ATOM 2394 N N . LEU B 1 5 ? 10.148 -27.938 -29.891 1 77.12 5 LEU B N 1
ATOM 2395 C CA . LEU B 1 5 ? 10.055 -27.828 -28.438 1 77.12 5 LEU B CA 1
ATOM 2396 C C . LEU B 1 5 ? 10.609 -29.078 -27.766 1 77.12 5 LEU B C 1
ATOM 2398 O O . LEU B 1 5 ? 11.148 -29 -26.656 1 77.12 5 LEU B O 1
ATOM 2402 N N . GLU B 1 6 ? 10.562 -30.156 -28.469 1 79.31 6 GLU B N 1
ATOM 2403 C CA . GLU B 1 6 ? 11.07 -31.422 -27.938 1 79.31 6 GLU B CA 1
ATOM 2404 C C . GLU B 1 6 ? 12.594 -31.391 -27.781 1 79.31 6 GLU B C 1
ATOM 2406 O O . GLU B 1 6 ? 13.141 -31.875 -26.797 1 79.31 6 GLU B O 1
ATOM 2411 N N . SER B 1 7 ? 13.211 -30.766 -28.719 1 84.62 7 SER B N 1
ATOM 2412 C CA . SER B 1 7 ? 14.664 -30.672 -28.688 1 84.62 7 SER B CA 1
ATOM 2413 C C . SER B 1 7 ? 15.141 -29.719 -27.594 1 84.62 7 SER B C 1
ATOM 2415 O O . SER B 1 7 ? 16.141 -29.984 -26.922 1 84.62 7 SER B O 1
ATOM 2417 N N . LEU B 1 8 ? 14.414 -28.703 -27.453 1 83.12 8 LEU B N 1
ATOM 2418 C CA . LEU B 1 8 ? 14.727 -27.75 -26.391 1 83.12 8 LEU B CA 1
ATOM 2419 C C . LEU B 1 8 ? 14.547 -28.406 -25.016 1 83.12 8 LEU B C 1
ATOM 2421 O O . LEU B 1 8 ? 15.352 -28.188 -24.109 1 83.12 8 LEU B O 1
ATOM 2425 N N . ALA B 1 9 ? 13.477 -29.172 -24.891 1 86.06 9 ALA B N 1
ATOM 2426 C CA . ALA B 1 9 ? 13.219 -29.891 -23.656 1 86.06 9 ALA B CA 1
ATOM 2427 C C . ALA B 1 9 ? 14.328 -30.891 -23.359 1 86.06 9 ALA B C 1
ATOM 2429 O O . ALA B 1 9 ? 14.719 -31.078 -22.203 1 86.06 9 ALA B O 1
ATOM 2430 N N . ALA B 1 10 ? 14.859 -31.516 -24.359 1 88.19 10 ALA B N 1
ATOM 2431 C CA . ALA B 1 10 ? 15.953 -32.469 -24.203 1 88.19 10 ALA B CA 1
ATOM 2432 C C . ALA B 1 10 ? 17.219 -31.781 -23.719 1 88.19 10 ALA B C 1
ATOM 2434 O O . ALA B 1 10 ? 17.891 -32.281 -22.797 1 88.19 10 ALA B O 1
ATOM 2435 N N . LEU B 1 11 ? 17.562 -30.672 -24.312 1 88.56 11 LEU B N 1
ATOM 2436 C CA . LEU B 1 11 ? 18.719 -29.906 -23.875 1 88.56 11 LEU B CA 1
ATOM 2437 C C . LEU B 1 11 ? 18.609 -29.484 -22.422 1 88.56 11 LEU B C 1
ATOM 2439 O O . LEU B 1 11 ? 19.562 -29.625 -21.641 1 88.56 11 LEU B O 1
ATOM 2443 N N . ASP B 1 12 ? 17.453 -29 -22.156 1 87.44 12 ASP B N 1
ATOM 2444 C CA . ASP B 1 12 ? 17.219 -28.562 -20.781 1 87.44 12 ASP B CA 1
ATOM 2445 C C . ASP B 1 12 ? 17.391 -29.719 -19.797 1 87.44 12 ASP B C 1
ATOM 2447 O O . ASP B 1 12 ? 18 -29.562 -18.734 1 87.44 12 ASP B O 1
ATOM 2451 N N . ALA B 1 13 ? 16.828 -30.875 -20.047 1 88 13 ALA B N 1
ATOM 2452 C CA . ALA B 1 13 ? 16.922 -32.062 -19.203 1 88 13 ALA B CA 1
ATOM 2453 C C . ALA B 1 13 ? 18.375 -32.5 -19.031 1 88 13 ALA B C 1
ATOM 2455 O O . ALA B 1 13 ? 18.797 -32.844 -17.922 1 88 13 ALA B O 1
ATOM 2456 N N . VAL B 1 14 ? 19.156 -32.406 -20.047 1 89.69 14 VAL B N 1
ATOM 2457 C CA . VAL B 1 14 ? 20.547 -32.844 -20 1 89.69 14 VAL B CA 1
ATOM 2458 C C . VAL B 1 14 ? 21.328 -31.953 -19.047 1 89.69 14 VAL B C 1
ATOM 2460 O O . VAL B 1 14 ? 22.141 -32.438 -18.25 1 89.69 14 VAL B O 1
ATOM 2463 N N . VAL B 1 15 ? 21 -30.703 -19.141 1 86.44 15 VAL B N 1
ATOM 2464 C CA . VAL B 1 15 ? 21.703 -29.75 -18.297 1 86.44 15 VAL B CA 1
ATOM 2465 C C . VAL B 1 15 ? 21.234 -29.875 -16.859 1 86.44 15 VAL B C 1
ATOM 2467 O O . VAL B 1 15 ? 22.047 -29.906 -15.93 1 86.44 15 VAL B O 1
ATOM 2470 N N . ARG B 1 16 ? 19.891 -29.984 -16.719 1 84.44 16 ARG B N 1
ATOM 2471 C CA . ARG B 1 16 ? 19.297 -30.047 -15.383 1 84.44 16 ARG B CA 1
ATOM 2472 C C . ARG B 1 16 ? 19.734 -31.312 -14.648 1 84.44 16 ARG B C 1
ATOM 2474 O O . ARG B 1 16 ? 19.953 -31.281 -13.43 1 84.44 16 ARG B O 1
ATOM 2481 N N . HIS B 1 17 ? 19.844 -32.312 -15.352 1 85.75 17 HIS B N 1
ATOM 2482 C CA . HIS B 1 17 ? 20.109 -33.625 -14.719 1 85.75 17 HIS B CA 1
ATOM 2483 C C . HIS B 1 17 ? 21.562 -34.031 -14.898 1 85.75 17 HIS B C 1
ATOM 2485 O O . HIS B 1 17 ? 21.969 -35.094 -14.453 1 85.75 17 HIS B O 1
ATOM 2491 N N . GLY B 1 18 ? 22.312 -33.125 -15.562 1 85.5 18 GLY B N 1
ATOM 2492 C CA . GLY B 1 18 ? 23.766 -33.219 -15.617 1 85.5 18 GLY B CA 1
ATOM 2493 C C . GLY B 1 18 ? 24.25 -34.344 -16.516 1 85.5 18 GLY B C 1
ATOM 2494 O O . GLY B 1 18 ? 25.344 -34.875 -16.312 1 85.5 18 GLY B O 1
ATOM 2495 N N . GLY B 1 19 ? 23.391 -34.812 -17.453 1 88.69 19 GLY B N 1
ATOM 2496 C CA . GLY B 1 19 ? 23.844 -35.875 -18.344 1 88.69 19 GLY B CA 1
ATOM 2497 C C . GLY B 1 19 ? 22.766 -36.406 -19.25 1 88.69 19 GLY B C 1
ATOM 2498 O O . GLY B 1 19 ? 21.578 -36.219 -18.984 1 88.69 19 GLY B O 1
ATOM 2499 N N . PHE B 1 20 ? 23.219 -37.125 -20.281 1 90.12 20 PHE B N 1
ATOM 2500 C CA . PHE B 1 20 ? 22.297 -37.625 -21.297 1 90.12 20 PHE B CA 1
ATOM 2501 C C . PHE B 1 20 ? 21.516 -38.844 -20.781 1 90.12 20 PHE B C 1
ATOM 2503 O O . PHE B 1 20 ? 20.328 -38.969 -21.031 1 90.12 20 PHE B O 1
ATOM 2510 N N . GLY B 1 21 ? 22.234 -39.594 -20.031 1 91.19 21 GLY B N 1
ATOM 2511 C CA . GLY B 1 21 ? 21.578 -40.781 -19.484 1 91.19 21 GLY B CA 1
ATOM 2512 C C . GLY B 1 21 ? 20.484 -40.438 -18.484 1 91.19 21 GLY B C 1
ATOM 2513 O O . GLY B 1 21 ? 19.359 -40.938 -18.578 1 91.19 21 GLY B O 1
ATOM 2514 N N . ARG B 1 22 ? 20.781 -39.625 -17.625 1 89.88 22 ARG B N 1
ATOM 2515 C CA . ARG B 1 22 ? 19.828 -39.219 -16.594 1 89.88 22 ARG B CA 1
ATOM 2516 C C . ARG B 1 22 ? 18.656 -38.438 -17.219 1 89.88 22 ARG B C 1
ATOM 2518 O O . ARG B 1 22 ? 17.516 -38.594 -16.781 1 89.88 22 ARG B O 1
ATOM 2525 N N . ALA B 1 23 ? 19 -37.688 -18.172 1 91 23 ALA B N 1
ATOM 2526 C CA . ALA B 1 23 ? 17.953 -36.938 -18.891 1 91 23 ALA B CA 1
ATOM 2527 C C . ALA B 1 23 ? 17 -37.906 -19.594 1 91 23 ALA B C 1
ATOM 2529 O O . ALA B 1 23 ? 15.781 -37.688 -19.578 1 91 23 ALA B O 1
ATOM 2530 N N . ALA B 1 24 ? 17.531 -38.906 -20.125 1 90.94 24 ALA B N 1
ATOM 2531 C CA . ALA B 1 24 ? 16.734 -39.906 -20.828 1 90.94 24 ALA B CA 1
ATOM 2532 C C . ALA B 1 24 ? 15.75 -40.594 -19.875 1 90.94 24 ALA B C 1
ATOM 2534 O O . ALA B 1 24 ? 14.578 -40.75 -20.203 1 90.94 24 ALA B O 1
ATOM 2535 N N . GLN B 1 25 ? 16.234 -40.875 -18.766 1 88 25 GLN B N 1
ATOM 2536 C CA . GLN B 1 25 ? 15.383 -41.5 -17.75 1 88 25 GLN B CA 1
ATOM 2537 C C . GLN B 1 25 ? 14.242 -40.562 -17.359 1 88 25 GLN B C 1
ATOM 2539 O O . GLN B 1 25 ? 13.086 -40.969 -17.266 1 88 25 GLN B O 1
ATOM 2544 N N . HIS B 1 26 ? 14.57 -39.312 -17.281 1 83.38 26 HIS B N 1
ATOM 2545 C CA . HIS B 1 26 ? 13.594 -38.312 -16.859 1 83.38 26 HIS B CA 1
ATOM 2546 C C . HIS B 1 26 ? 12.539 -38.094 -17.938 1 83.38 26 HIS B C 1
ATOM 2548 O O . HIS B 1 26 ? 11.359 -37.906 -17.625 1 83.38 26 HIS B O 1
ATOM 2554 N N . LEU B 1 27 ? 12.898 -38.125 -19.109 1 85.56 27 LEU B N 1
ATOM 2555 C CA . LEU B 1 27 ? 12.008 -37.844 -20.234 1 85.56 27 LEU B CA 1
ATOM 2556 C C . LEU B 1 27 ? 11.336 -39.094 -20.734 1 85.56 27 LEU B C 1
ATOM 2558 O O . LEU B 1 27 ? 10.539 -39.062 -21.688 1 85.56 27 LEU B O 1
ATOM 2562 N N . HIS B 1 28 ? 11.68 -40.219 -20.078 1 87.62 28 HIS B N 1
ATOM 2563 C CA . HIS B 1 28 ? 11.156 -41.531 -20.5 1 87.62 28 HIS B CA 1
ATOM 2564 C C . HIS B 1 28 ? 11.461 -41.812 -21.969 1 87.62 28 HIS B C 1
ATOM 2566 O O . HIS B 1 28 ? 10.578 -42.188 -22.719 1 87.62 28 HIS B O 1
ATOM 2572 N N . LYS B 1 29 ? 12.688 -41.594 -22.219 1 88.25 29 LYS B N 1
ATOM 2573 C CA . LYS B 1 29 ? 13.227 -41.812 -23.562 1 88.25 29 LYS B CA 1
ATOM 2574 C C . LYS B 1 29 ? 14.547 -42.562 -23.5 1 88.25 29 LYS B C 1
ATOM 2576 O O . LYS B 1 29 ? 15.125 -42.719 -22.422 1 88.25 29 LYS B O 1
ATOM 2581 N N . VAL B 1 30 ? 14.945 -43.188 -24.578 1 88.19 30 VAL B N 1
ATOM 2582 C CA . VAL B 1 30 ? 16.266 -43.812 -24.656 1 88.19 30 VAL B CA 1
ATOM 2583 C C . VAL B 1 30 ? 17.328 -42.719 -24.875 1 88.19 30 VAL B C 1
ATOM 2585 O O . VAL B 1 30 ? 17.031 -41.656 -25.453 1 88.19 30 VAL B O 1
ATOM 2588 N N . GLN B 1 31 ? 18.469 -42.969 -24.312 1 91 31 GLN B N 1
ATOM 2589 C CA . GLN B 1 31 ? 19.547 -41.969 -24.328 1 91 31 GLN B CA 1
ATOM 2590 C C . GLN B 1 31 ? 19.875 -41.531 -25.766 1 91 31 GLN B C 1
ATOM 2592 O O . GLN B 1 31 ? 20.203 -40.375 -26 1 91 31 GLN B O 1
ATOM 2597 N N . SER B 1 32 ? 19.781 -42.469 -26.703 1 92.56 32 SER B N 1
ATOM 2598 C CA . SER B 1 32 ? 20.078 -42.156 -28.094 1 92.56 32 SER B CA 1
ATOM 2599 C C . SER B 1 32 ? 19.094 -41.125 -28.625 1 92.56 32 SER B C 1
ATOM 2601 O O . SER B 1 32 ? 19.484 -40.25 -29.406 1 92.56 32 SER B O 1
ATOM 2603 N N . ALA B 1 33 ? 17.891 -41.188 -28.219 1 89.81 33 ALA B N 1
ATOM 2604 C CA . ALA B 1 33 ? 16.859 -40.25 -28.656 1 89.81 33 ALA B CA 1
ATOM 2605 C C . ALA B 1 33 ? 17.125 -38.844 -28.109 1 89.81 33 ALA B C 1
ATOM 2607 O O . ALA B 1 33 ? 16.969 -37.875 -28.812 1 89.81 33 ALA B O 1
ATOM 2608 N N . VAL B 1 34 ? 17.594 -38.812 -26.891 1 92.5 34 VAL B N 1
ATOM 2609 C CA . VAL B 1 34 ? 17.906 -37.531 -26.266 1 92.5 34 VAL B CA 1
ATOM 2610 C C . VAL B 1 34 ? 19.125 -36.906 -26.938 1 92.5 34 VAL B C 1
ATOM 2612 O O . VAL B 1 34 ? 19.141 -35.719 -27.234 1 92.5 34 VAL B O 1
ATOM 2615 N N . SER B 1 35 ? 20.109 -37.688 -27.172 1 91.44 35 SER B N 1
ATOM 2616 C CA . SER B 1 35 ? 21.297 -37.219 -27.875 1 91.44 35 SER B CA 1
ATOM 2617 C C . SER B 1 35 ? 20.969 -36.688 -29.266 1 91.44 35 SER B C 1
ATOM 2619 O O . SER B 1 35 ? 21.484 -35.656 -29.672 1 91.44 35 SER B O 1
ATOM 2621 N N . TYR B 1 36 ? 20.078 -37.438 -29.859 1 89.56 36 TYR B N 1
ATOM 2622 C CA . TYR B 1 36 ? 19.656 -37.031 -31.188 1 89.56 36 TYR B CA 1
ATOM 2623 C C . TYR B 1 36 ? 18.953 -35.688 -31.156 1 89.56 36 TYR B C 1
ATOM 2625 O O . TYR B 1 36 ? 19.219 -34.812 -31.984 1 89.56 36 TYR B O 1
ATOM 2633 N N . GLN B 1 37 ? 18.078 -35.531 -30.281 1 89.69 37 GLN B N 1
ATOM 2634 C CA . GLN B 1 37 ? 17.328 -34.281 -30.156 1 89.69 37 GLN B CA 1
ATOM 2635 C C . GLN B 1 37 ? 18.234 -33.094 -29.922 1 89.69 37 GLN B C 1
ATOM 2637 O O . GLN B 1 37 ? 18.047 -32.031 -30.5 1 89.69 37 GLN B O 1
ATOM 2642 N N . VAL B 1 38 ? 19.234 -33.281 -29.062 1 89.5 38 VAL B N 1
ATOM 2643 C CA . VAL B 1 38 ? 20.172 -32.188 -28.766 1 89.5 38 VAL B CA 1
ATOM 2644 C C . VAL B 1 38 ? 21.016 -31.875 -30.016 1 89.5 38 VAL B C 1
ATOM 2646 O O . VAL B 1 38 ? 21.203 -30.703 -30.344 1 89.5 38 VAL B O 1
ATOM 2649 N N . ARG B 1 39 ? 21.438 -32.875 -30.656 1 88.38 39 ARG B N 1
ATOM 2650 C CA . ARG B 1 39 ? 22.203 -32.688 -31.875 1 88.38 39 ARG B CA 1
ATOM 2651 C C . ARG B 1 39 ? 21.375 -32 -32.938 1 88.38 39 ARG B C 1
ATOM 2653 O O . ARG B 1 39 ? 21.859 -31.125 -33.656 1 88.38 39 ARG B O 1
ATOM 2660 N N . LYS B 1 40 ? 20.188 -32.5 -33.031 1 85.62 40 LYS B N 1
ATOM 2661 C CA . LYS B 1 40 ? 19.266 -31.891 -33.969 1 85.62 40 LYS B CA 1
ATOM 2662 C C . LYS B 1 40 ? 19.109 -30.391 -33.719 1 85.62 40 LYS B C 1
ATOM 2664 O O . LYS B 1 40 ? 19.109 -29.609 -34.688 1 85.62 40 LYS B O 1
ATOM 2669 N N . LEU B 1 41 ? 18.953 -30.016 -32.531 1 85.44 41 LEU B N 1
ATOM 2670 C CA . LEU B 1 41 ? 18.828 -28.609 -32.125 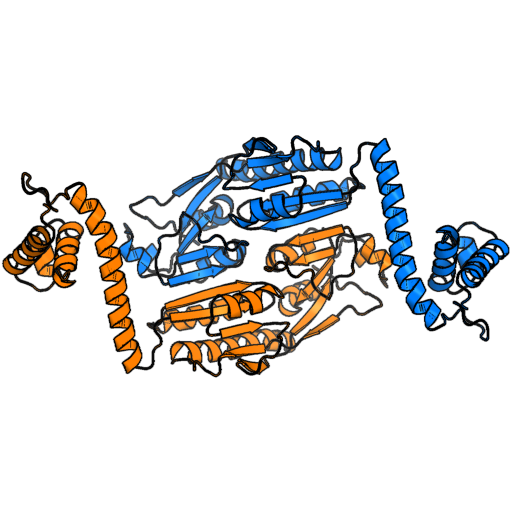1 85.44 41 LEU B CA 1
ATOM 2671 C C . LEU B 1 41 ? 20.062 -27.812 -32.531 1 85.44 41 LEU B C 1
ATOM 2673 O O . LEU B 1 41 ? 19.953 -26.719 -33.062 1 85.44 41 LEU B O 1
ATOM 2677 N N . GLU B 1 42 ? 21.234 -28.375 -32.219 1 86.38 42 GLU B N 1
ATOM 2678 C CA . GLU B 1 42 ? 22.5 -27.719 -32.562 1 86.38 42 GLU B CA 1
ATOM 2679 C C . GLU B 1 42 ? 22.656 -27.562 -34.062 1 86.38 42 GLU B C 1
ATOM 2681 O O . GLU B 1 42 ? 23.078 -26.5 -34.531 1 86.38 42 GLU B O 1
ATOM 2686 N N . GLU B 1 43 ? 22.234 -28.547 -34.781 1 84.19 43 GLU B N 1
ATOM 2687 C CA . GLU B 1 43 ? 22.297 -28.5 -36.25 1 84.19 43 GLU B CA 1
ATOM 2688 C C . GLU B 1 43 ? 21.344 -27.453 -36.812 1 84.19 43 GLU B C 1
ATOM 2690 O O . GLU B 1 43 ? 21.719 -26.703 -37.719 1 84.19 43 GLU B O 1
ATOM 2695 N N . GLN B 1 44 ? 20.188 -27.453 -36.281 1 79.06 44 GLN B N 1
ATOM 2696 C CA . GLN B 1 44 ? 19.188 -26.5 -36.75 1 79.06 44 GLN B CA 1
ATOM 2697 C C . GLN B 1 44 ? 19.656 -25.062 -36.5 1 79.06 44 GLN B C 1
ATOM 2699 O O . GLN B 1 44 ? 19.406 -24.172 -37.344 1 79.06 44 GLN B O 1
ATOM 2704 N N . LEU B 1 45 ? 20.359 -24.906 -35.375 1 80.44 45 LEU B N 1
ATOM 2705 C CA . LEU B 1 45 ? 20.781 -23.562 -35 1 80.44 45 LEU B CA 1
ATOM 2706 C C . LEU B 1 45 ? 22.156 -23.234 -35.562 1 80.44 45 LEU B C 1
ATOM 2708 O O . LEU B 1 45 ? 22.547 -22.062 -35.594 1 80.44 45 LEU B O 1
ATOM 2712 N N . GLY B 1 46 ? 22.875 -24.25 -35.969 1 81.31 46 GLY B N 1
ATOM 2713 C CA . GLY B 1 46 ? 24.219 -24.094 -36.5 1 81.31 46 GLY B CA 1
ATOM 2714 C C . GLY B 1 46 ? 25.234 -23.75 -35.406 1 81.31 46 GLY B C 1
ATOM 2715 O O . GLY B 1 46 ? 26.234 -23.078 -35.688 1 81.31 46 GLY B O 1
ATOM 2716 N N . LEU B 1 47 ? 24.891 -24.047 -34.156 1 84.69 47 LEU B N 1
ATOM 2717 C CA . LEU B 1 47 ? 25.734 -23.734 -33.031 1 84.69 47 LEU B CA 1
ATOM 2718 C C . LEU B 1 47 ? 25.891 -24.953 -32.125 1 84.69 47 LEU B C 1
ATOM 2720 O O . LEU B 1 47 ? 24.969 -25.766 -32 1 84.69 47 LEU B O 1
ATOM 2724 N N . ALA B 1 48 ? 27.078 -25.062 -31.531 1 86.06 48 ALA B N 1
ATOM 2725 C CA . ALA B 1 48 ? 27.25 -26.016 -30.438 1 86.06 48 ALA B CA 1
ATOM 2726 C C . ALA B 1 48 ? 26.734 -25.453 -29.125 1 86.06 48 ALA B C 1
ATOM 2728 O O . ALA B 1 48 ? 27.109 -24.344 -28.734 1 86.06 48 ALA B O 1
ATOM 2729 N N . LEU B 1 49 ? 25.844 -26.203 -28.641 1 88.69 49 LEU B N 1
ATOM 2730 C CA . LEU B 1 49 ? 25.25 -25.719 -27.406 1 88.69 49 LEU B CA 1
ATOM 2731 C C . LEU B 1 49 ? 25.906 -26.375 -26.188 1 88.69 49 LEU B C 1
ATOM 2733 O O . LEU B 1 49 ? 25.938 -25.797 -25.109 1 88.69 49 LEU B O 1
ATOM 2737 N N . LEU B 1 50 ? 26.469 -27.562 -26.297 1 89.31 50 LEU B N 1
ATOM 2738 C CA . LEU B 1 50 ? 27.141 -28.297 -25.219 1 89.31 50 LEU B CA 1
ATOM 2739 C C . LEU B 1 50 ? 28.625 -28.469 -25.547 1 89.31 50 LEU B C 1
ATOM 2741 O O . LEU B 1 50 ? 28.984 -28.703 -26.703 1 89.31 50 LEU B O 1
ATOM 2745 N N . ASP B 1 51 ? 29.422 -28.156 -24.484 1 81.5 51 ASP B N 1
ATOM 2746 C CA . ASP B 1 51 ? 30.844 -28.453 -24.594 1 81.5 51 ASP B CA 1
ATOM 2747 C C . ASP B 1 51 ? 31.125 -29.938 -24.359 1 81.5 51 ASP B C 1
ATOM 2749 O O . ASP B 1 51 ? 30.969 -30.422 -23.234 1 81.5 51 ASP B O 1
ATOM 2753 N N . ARG B 1 52 ? 31.344 -30.641 -25.406 1 70.44 52 ARG B N 1
ATOM 2754 C CA . ARG B 1 52 ? 31.484 -32.094 -25.344 1 70.44 52 ARG B CA 1
ATOM 2755 C C . ARG B 1 52 ? 32.906 -32.5 -24.984 1 70.44 52 ARG B C 1
ATOM 2757 O O . ARG B 1 52 ? 33.219 -33.688 -24.891 1 70.44 52 ARG B O 1
ATOM 2764 N N . GLU B 1 53 ? 33.875 -31.609 -24.875 1 65.06 53 GLU B N 1
ATOM 2765 C CA . GLU B 1 53 ? 35.281 -32 -24.703 1 65.06 53 GLU B CA 1
ATOM 2766 C C . GLU B 1 53 ? 35.5 -32.562 -23.297 1 65.06 53 GLU B C 1
ATOM 2768 O O . GLU B 1 53 ? 36.438 -33.344 -23.094 1 65.06 53 GLU B O 1
ATOM 2773 N N . GLY B 1 54 ? 34.594 -32.375 -22.297 1 58.94 54 GLY B N 1
ATOM 2774 C CA . GLY B 1 54 ? 34.906 -32.906 -20.969 1 58.94 54 GLY B CA 1
ATOM 2775 C C . GLY B 1 54 ? 33.906 -33.906 -20.469 1 58.94 54 GLY B C 1
ATOM 2776 O O . GLY B 1 54 ? 33 -34.312 -21.203 1 58.94 54 GLY B O 1
ATOM 2777 N N . TYR B 1 55 ? 34.156 -34.625 -19.25 1 60 55 TYR B N 1
ATOM 2778 C CA . TYR B 1 55 ? 33.375 -35.656 -18.609 1 60 55 TYR B CA 1
ATOM 2779 C C . TYR B 1 55 ? 32 -35.156 -18.203 1 60 55 TYR B C 1
ATOM 2781 O O . TYR B 1 55 ? 31.047 -35.938 -18.109 1 60 55 TYR B O 1
ATOM 2789 N N . ARG B 1 56 ? 31.859 -33.875 -17.984 1 67.88 56 ARG B N 1
ATOM 2790 C CA . ARG B 1 56 ? 30.578 -33.344 -17.516 1 67.88 56 ARG B CA 1
ATOM 2791 C C . ARG B 1 56 ? 29.891 -32.531 -18.578 1 67.88 56 ARG B C 1
ATOM 2793 O O . ARG B 1 56 ? 30.547 -31.859 -19.391 1 67.88 56 ARG B O 1
ATOM 2800 N N . VAL B 1 57 ? 28.688 -32.625 -18.797 1 77.38 57 VAL B N 1
ATOM 2801 C CA . VAL B 1 57 ? 27.875 -31.828 -19.703 1 77.38 57 VAL B CA 1
ATOM 2802 C C . VAL B 1 57 ? 27.922 -30.359 -19.312 1 77.38 57 VAL B C 1
ATOM 2804 O O . VAL B 1 57 ? 27.516 -29.984 -18.203 1 77.38 57 VAL B O 1
ATOM 2807 N N . ARG B 1 58 ? 28.703 -29.516 -20.172 1 82.06 58 ARG B N 1
ATOM 2808 C CA . ARG B 1 58 ? 28.781 -28.078 -19.953 1 82.06 58 ARG B CA 1
ATOM 2809 C C . ARG B 1 58 ? 28.203 -27.312 -21.141 1 82.06 58 ARG B C 1
ATOM 2811 O O . ARG B 1 58 ? 28.328 -27.75 -22.281 1 82.06 58 ARG B O 1
ATOM 2818 N N . LEU B 1 59 ? 27.562 -26.312 -20.766 1 85.75 59 LEU B N 1
ATOM 2819 C CA . LEU B 1 59 ? 27 -25.453 -21.812 1 85.75 59 LEU B CA 1
ATOM 2820 C C . LEU B 1 59 ? 28.078 -24.547 -22.422 1 85.75 59 LEU B C 1
ATOM 2822 O O . LEU B 1 59 ? 28.969 -24.078 -21.703 1 85.75 59 LEU B O 1
ATOM 2826 N N . THR B 1 60 ? 28.078 -24.328 -23.75 1 84.19 60 THR B N 1
ATOM 2827 C CA . THR B 1 60 ? 28.828 -23.25 -24.391 1 84.19 60 THR B CA 1
ATOM 2828 C C . THR B 1 60 ? 28.234 -21.891 -24.016 1 84.19 60 THR B C 1
ATOM 2830 O O . THR B 1 60 ? 27.125 -21.812 -23.484 1 84.19 60 THR B O 1
ATOM 2833 N N . PRO B 1 61 ? 28.953 -20.859 -24.219 1 78.81 61 PRO B N 1
ATOM 2834 C CA . PRO B 1 61 ? 28.375 -19.531 -23.984 1 78.81 61 PRO B CA 1
ATOM 2835 C C . PRO B 1 61 ? 27.062 -19.312 -24.75 1 78.81 61 PRO B C 1
ATOM 2837 O O . PRO B 1 61 ? 26.109 -18.781 -24.188 1 78.81 61 PRO B O 1
ATOM 2840 N N . ALA B 1 62 ? 27.094 -19.75 -25.953 1 79.5 62 ALA B N 1
ATOM 2841 C CA . ALA B 1 62 ? 25.875 -19.688 -26.75 1 79.5 62 ALA B CA 1
ATOM 2842 C C . ALA B 1 62 ? 24.781 -20.562 -26.141 1 79.5 62 ALA B C 1
ATOM 2844 O O . ALA B 1 62 ? 23.609 -20.172 -26.125 1 79.5 62 ALA B O 1
ATOM 2845 N N . GLY B 1 63 ? 25.188 -21.672 -25.641 1 84.81 63 GLY B N 1
ATOM 2846 C CA . GLY B 1 63 ? 24.25 -22.594 -25 1 84.81 63 GLY B CA 1
ATOM 2847 C C . GLY B 1 63 ? 23.594 -22 -23.766 1 84.81 63 GLY B C 1
ATOM 2848 O O . GLY B 1 63 ? 22.391 -22.188 -23.562 1 84.81 63 GLY B O 1
ATOM 2849 N N . GLU B 1 64 ? 24.344 -21.359 -23 1 80.62 64 GLU B N 1
ATOM 2850 C CA . GLU B 1 64 ? 23.797 -20.719 -21.797 1 80.62 64 GLU B CA 1
ATOM 2851 C C . GLU B 1 64 ? 22.719 -19.703 -22.141 1 80.62 64 GLU B C 1
ATOM 2853 O O . GLU B 1 64 ? 21.641 -19.719 -21.547 1 80.62 64 GLU B O 1
ATOM 2858 N N . THR B 1 65 ? 22.984 -18.906 -23.141 1 74.5 65 THR B N 1
ATOM 2859 C CA . THR B 1 65 ? 22.062 -17.859 -23.547 1 74.5 65 THR B CA 1
ATOM 2860 C C . THR B 1 65 ? 20.812 -18.469 -24.172 1 74.5 65 THR B C 1
ATOM 2862 O O . THR B 1 65 ? 19.688 -18.062 -23.828 1 74.5 65 THR B O 1
ATOM 2865 N N . LEU B 1 66 ? 21.031 -19.391 -25 1 78.38 66 LEU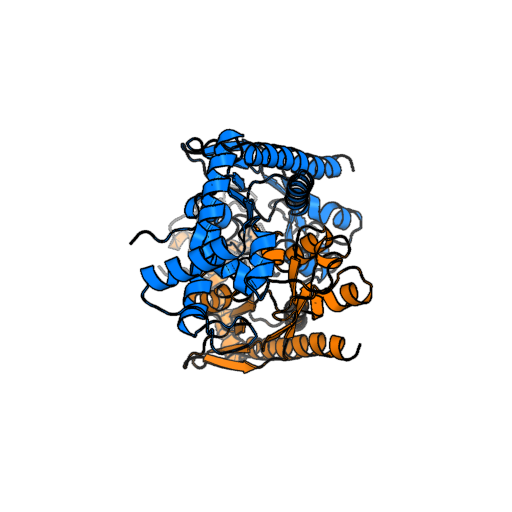 B N 1
ATOM 2866 C CA . LEU B 1 66 ? 19.906 -19.953 -25.75 1 78.38 66 LEU B CA 1
ATOM 2867 C C . LEU B 1 66 ? 19.047 -20.844 -24.844 1 78.38 66 LEU B C 1
ATOM 2869 O O . LEU B 1 66 ? 17.828 -20.891 -25 1 78.38 66 LEU B O 1
ATOM 2873 N N . LEU B 1 67 ? 19.719 -21.453 -23.844 1 81.69 67 LEU B N 1
ATOM 2874 C CA . LEU B 1 67 ? 18.938 -22.266 -22.922 1 81.69 67 LEU B CA 1
ATOM 2875 C C . LEU B 1 67 ? 18.047 -21.391 -22.031 1 81.69 67 LEU B C 1
ATOM 2877 O O . LEU B 1 67 ? 16.906 -21.75 -21.75 1 81.69 67 LEU B O 1
ATOM 2881 N N . ALA B 1 68 ? 18.578 -20.328 -21.672 1 75.44 68 ALA B N 1
ATOM 2882 C CA . ALA B 1 68 ? 17.766 -19.391 -20.891 1 75.44 68 ALA B CA 1
ATOM 2883 C C . ALA B 1 68 ? 16.516 -18.969 -21.672 1 75.44 68 ALA B C 1
ATOM 2885 O O . ALA B 1 68 ? 15.414 -18.969 -21.125 1 75.44 68 ALA B O 1
ATOM 2886 N N . GLU B 1 69 ? 16.734 -18.641 -22.906 1 70.44 69 GLU B N 1
ATOM 2887 C CA . GLU B 1 69 ? 15.609 -18.266 -23.766 1 70.44 69 GLU B CA 1
ATOM 2888 C C . GLU B 1 69 ? 14.703 -19.469 -24.031 1 70.44 69 GLU B C 1
ATOM 2890 O O . GLU B 1 69 ? 13.484 -19.328 -24.094 1 70.44 69 GLU B O 1
ATOM 2895 N N . GLY B 1 70 ? 15.352 -20.562 -24.25 1 75.25 70 GLY B N 1
ATOM 2896 C CA . GLY B 1 70 ? 14.602 -21.797 -24.469 1 75.25 70 GLY B CA 1
ATOM 2897 C C . GLY B 1 70 ? 13.695 -22.156 -23.297 1 75.25 70 GLY B C 1
ATOM 2898 O O . GLY B 1 70 ? 12.555 -22.578 -23.516 1 75.25 70 GLY B O 1
ATOM 2899 N N . ARG B 1 71 ? 14.227 -22.047 -22.188 1 74.62 71 ARG B N 1
ATOM 2900 C CA . ARG B 1 71 ? 13.422 -22.328 -21 1 74.62 71 ARG B CA 1
ATOM 2901 C C . ARG B 1 71 ? 12.203 -21.406 -20.938 1 74.62 71 ARG B C 1
ATOM 2903 O O . ARG B 1 71 ? 11.117 -21.844 -20.562 1 74.62 71 ARG B O 1
ATOM 2910 N N . ARG B 1 72 ? 12.32 -20.25 -21.375 1 63.25 72 ARG B N 1
ATOM 2911 C CA . ARG B 1 72 ? 11.18 -19.328 -21.484 1 63.25 72 ARG B CA 1
ATOM 2912 C C . ARG B 1 72 ? 10.164 -19.844 -22.5 1 63.25 72 ARG B C 1
ATOM 2914 O O . ARG B 1 72 ? 8.961 -19.844 -22.234 1 63.25 72 ARG B O 1
ATOM 2921 N N . LEU B 1 73 ? 10.703 -20.297 -23.594 1 63.59 73 LEU B N 1
ATOM 2922 C CA . LEU B 1 73 ? 9.859 -20.844 -24.641 1 63.59 73 LEU B CA 1
ATOM 2923 C C . LEU B 1 73 ? 9.125 -22.094 -24.172 1 63.59 73 LEU B C 1
ATOM 2925 O O . LEU B 1 73 ? 7.941 -22.266 -24.453 1 63.59 73 LEU B O 1
ATOM 2929 N N . LEU B 1 74 ? 9.844 -22.969 -23.5 1 68.56 74 LEU B N 1
ATOM 2930 C CA . LEU B 1 74 ? 9.234 -24.172 -22.938 1 68.56 74 LEU B CA 1
ATOM 2931 C C . LEU B 1 74 ? 8.156 -23.812 -21.922 1 68.56 74 LEU B C 1
ATOM 2933 O O . LEU B 1 74 ? 7.094 -24.438 -21.891 1 68.56 74 LEU B O 1
ATOM 2937 N N . GLY B 1 75 ? 8.508 -22.906 -21.125 1 64.94 75 GLY B N 1
ATOM 2938 C CA . GLY B 1 75 ? 7.508 -22.406 -20.188 1 64.94 75 GLY B CA 1
ATOM 2939 C C . GLY B 1 75 ? 6.273 -21.859 -20.891 1 64.94 75 GLY B C 1
ATOM 2940 O O . GLY B 1 75 ? 5.148 -22.172 -20.484 1 64.94 75 GLY B O 1
ATOM 2941 N N . ASN B 1 76 ? 6.48 -21.141 -21.969 1 58.12 76 ASN B N 1
ATOM 2942 C CA . ASN B 1 76 ? 5.367 -20.609 -22.75 1 58.12 76 ASN B CA 1
ATOM 2943 C C . ASN B 1 76 ? 4.547 -21.719 -23.391 1 58.12 76 ASN B C 1
ATOM 2945 O O . ASN B 1 76 ? 3.318 -21.656 -23.422 1 58.12 76 ASN B O 1
ATOM 2949 N N . ALA B 1 77 ? 5.273 -22.672 -23.953 1 59.28 77 ALA B N 1
ATOM 2950 C CA . ALA B 1 77 ? 4.598 -23.812 -24.578 1 59.28 77 ALA B CA 1
ATOM 2951 C C . ALA B 1 77 ? 3.797 -24.594 -23.547 1 59.28 77 ALA B C 1
ATOM 2953 O O . ALA B 1 77 ? 2.658 -25 -23.797 1 59.28 77 ALA B O 1
ATOM 2954 N N . ALA B 1 78 ? 4.406 -24.859 -22.438 1 59.16 78 ALA B N 1
ATOM 2955 C CA . ALA B 1 78 ? 3.699 -25.531 -21.359 1 59.16 78 ALA B CA 1
ATOM 2956 C C . ALA B 1 78 ? 2.469 -24.75 -20.922 1 59.16 78 ALA B C 1
ATOM 2958 O O . ALA B 1 78 ? 1.403 -25.312 -20.688 1 59.16 78 ALA B O 1
ATOM 2959 N N . ARG B 1 79 ? 2.73 -23.562 -20.875 1 56.22 79 ARG B N 1
ATOM 2960 C CA . ARG B 1 79 ? 1.617 -22.672 -20.562 1 56.22 79 ARG B CA 1
ATOM 2961 C C . ARG B 1 79 ? 0.53 -22.75 -21.625 1 56.22 79 ARG B C 1
ATOM 2963 O O . ARG B 1 79 ? -0.661 -22.766 -21.312 1 56.22 79 ARG B O 1
ATOM 2970 N N . PHE B 1 80 ? 0.962 -22.812 -22.844 1 53.97 80 PHE B N 1
ATOM 2971 C CA . PHE B 1 80 ? 0.044 -22.953 -23.969 1 53.97 80 PHE B CA 1
ATOM 2972 C C . PHE B 1 80 ? -0.761 -24.25 -23.859 1 53.97 80 PHE B C 1
ATOM 2974 O O . PHE B 1 80 ? -1.982 -24.234 -24.031 1 53.97 80 PHE B O 1
ATOM 2981 N N . GLU B 1 81 ? -0.079 -25.312 -23.656 1 54.88 81 GLU B N 1
ATOM 2982 C CA . GLU B 1 81 ? -0.755 -26.594 -23.547 1 54.88 81 GLU B CA 1
ATOM 2983 C C . GLU B 1 81 ? -1.669 -26.625 -22.312 1 54.88 81 GLU B C 1
ATOM 2985 O O . GLU B 1 81 ? -2.783 -27.156 -22.391 1 54.88 81 GLU B O 1
ATOM 2990 N N . ALA B 1 82 ? -1.094 -26.188 -21.219 1 54.28 82 ALA B N 1
ATOM 2991 C CA . ALA B 1 82 ? -1.915 -26.109 -20 1 54.28 82 ALA B CA 1
ATOM 2992 C C . ALA B 1 82 ? -3.17 -25.281 -20.25 1 54.28 82 ALA B C 1
ATOM 2994 O O . ALA B 1 82 ? -4.262 -25.656 -19.812 1 54.28 82 ALA B O 1
ATOM 2995 N N . LEU B 1 83 ? -2.848 -24.297 -20.969 1 52.06 83 LEU B N 1
ATOM 2996 C CA . LEU B 1 83 ? -3.957 -23.422 -21.344 1 52.06 83 LEU B CA 1
ATOM 2997 C C . LEU B 1 83 ? -4.969 -24.172 -22.203 1 52.06 83 LEU B C 1
ATOM 2999 O O . LEU B 1 83 ? -6.18 -24.047 -22 1 52.06 83 LEU B O 1
ATOM 3003 N N . ALA B 1 84 ? -4.473 -24.953 -23.094 1 54.53 84 ALA B N 1
ATOM 3004 C CA . ALA B 1 84 ? -5.352 -25.719 -23.969 1 54.53 84 ALA B CA 1
ATOM 3005 C C . ALA B 1 84 ? -6.18 -26.719 -23.172 1 54.53 84 ALA B C 1
ATOM 3007 O O . ALA B 1 84 ? -7.379 -26.875 -23.391 1 54.53 84 ALA B O 1
ATOM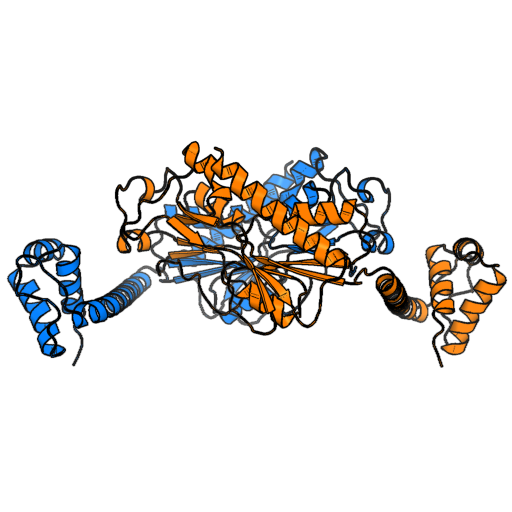 3008 N N . ARG B 1 85 ? -5.559 -27.406 -22.297 1 54.41 85 ARG B N 1
ATOM 3009 C CA . ARG B 1 85 ? -6.246 -28.391 -21.453 1 54.41 85 ARG B CA 1
ATOM 3010 C C . ARG B 1 85 ? -7.258 -27.719 -20.531 1 54.41 85 ARG B C 1
ATOM 3012 O O . ARG B 1 85 ? -8.336 -28.25 -20.297 1 54.41 85 ARG B O 1
ATOM 3019 N N . GLN B 1 86 ? -6.793 -26.656 -19.953 1 56.59 86 GLN B N 1
ATOM 3020 C CA . GLN B 1 86 ? -7.684 -25.906 -19.078 1 56.59 86 GLN B CA 1
ATOM 3021 C C . GLN B 1 86 ? -8.977 -25.531 -19.781 1 56.59 86 GLN B C 1
ATOM 3023 O O . GLN B 1 86 ? -10.055 -25.562 -19.188 1 56.59 86 GLN B O 1
ATOM 3028 N N . PHE B 1 87 ? -8.781 -25.359 -21.062 1 54.06 87 PHE B N 1
ATOM 3029 C CA . PHE B 1 87 ? -9.961 -25 -21.828 1 54.06 87 PHE B CA 1
ATOM 3030 C C . PHE B 1 87 ? -10.938 -26.156 -21.922 1 54.06 87 PHE B C 1
ATOM 3032 O O . PHE B 1 87 ? -12.148 -25.969 -21.859 1 54.06 87 PHE B O 1
ATOM 3039 N N . THR B 1 88 ? -10.367 -27.281 -21.922 1 59.62 88 THR B N 1
ATOM 3040 C CA . THR B 1 88 ? -11.281 -28.422 -22.047 1 59.62 88 THR B CA 1
ATOM 3041 C C . THR B 1 88 ? -12.016 -28.672 -20.734 1 59.62 88 THR B C 1
ATOM 3043 O O . THR B 1 88 ? -13.172 -29.078 -20.734 1 59.62 88 THR B O 1
ATOM 3046 N N . ASP B 1 89 ? -11.398 -28.422 -19.594 1 68.62 89 ASP B N 1
ATOM 3047 C CA . ASP B 1 89 ? -12.016 -28.734 -18.312 1 68.62 89 ASP B CA 1
ATOM 3048 C C . ASP B 1 89 ? -12.656 -27.484 -17.703 1 68.62 89 ASP B C 1
ATOM 3050 O O . ASP B 1 89 ? -13.18 -27.531 -16.594 1 68.62 89 ASP B O 1
ATOM 3054 N N . GLY B 1 90 ? -12.695 -26.406 -18.422 1 79.62 90 GLY B N 1
ATOM 3055 C CA . GLY B 1 90 ? -13.383 -25.203 -17.984 1 79.62 90 GLY B CA 1
ATOM 3056 C C . GLY B 1 90 ? -12.547 -24.328 -17.078 1 79.62 90 GLY B C 1
ATOM 3057 O O . GLY B 1 90 ? -13.039 -23.328 -16.531 1 79.62 90 GLY B O 1
ATOM 3058 N N . TRP B 1 91 ? -11.289 -24.812 -16.875 1 82.12 91 TRP B N 1
ATOM 3059 C CA . TRP B 1 91 ? -10.375 -23.984 -16.094 1 82.12 91 TRP B CA 1
ATOM 3060 C C . TRP B 1 91 ? -9.727 -22.906 -16.969 1 82.12 91 TRP B C 1
ATOM 3062 O O . TRP B 1 91 ? -9.328 -23.188 -18.109 1 82.12 91 TRP B O 1
ATOM 3072 N N . GLU B 1 92 ? -9.797 -21.656 -16.516 1 84.31 92 GLU B N 1
ATOM 3073 C CA . GLU B 1 92 ? -9.047 -20.609 -17.219 1 84.31 92 GLU B CA 1
ATOM 3074 C C . GLU B 1 92 ? -7.578 -20.609 -16.797 1 84.31 92 GLU B C 1
ATOM 3076 O O . GLU B 1 92 ? -7.25 -20.953 -15.664 1 84.31 92 GLU B O 1
ATOM 3081 N N . PRO B 1 93 ? -6.805 -20.359 -17.766 1 77.19 93 PRO B N 1
ATOM 3082 C CA . PRO B 1 93 ? -5.367 -20.422 -17.5 1 77.19 93 PRO B CA 1
ATOM 3083 C C . PRO B 1 93 ? -4.914 -19.359 -16.5 1 77.19 93 PRO B C 1
ATOM 3085 O O . PRO B 1 93 ? -3.994 -19.594 -15.711 1 77.19 93 PRO B O 1
ATOM 3088 N N . ARG B 1 94 ? -5.488 -18.234 -16.641 1 85.12 94 ARG B N 1
ATOM 3089 C CA . ARG B 1 94 ? -5.102 -17.125 -15.781 1 85.12 94 ARG B CA 1
ATOM 3090 C C . ARG B 1 94 ? -6.328 -16.422 -15.211 1 85.12 94 ARG B C 1
ATOM 3092 O O . ARG B 1 94 ? -7.391 -16.406 -15.844 1 85.12 94 ARG B O 1
ATOM 3099 N N . LEU B 1 95 ? -6.133 -15.984 -14.008 1 90.75 95 LEU B N 1
ATOM 3100 C CA . LEU B 1 95 ? -7.172 -15.234 -13.305 1 90.75 95 LEU B CA 1
ATOM 3101 C C . LEU B 1 95 ? -6.57 -14.047 -12.562 1 90.75 95 LEU B C 1
ATOM 3103 O O . LEU B 1 95 ? -5.66 -14.211 -11.75 1 90.75 95 LEU B O 1
ATOM 3107 N N . LEU B 1 96 ? -7.016 -12.828 -12.898 1 92.25 96 LEU B N 1
ATOM 3108 C CA . LEU B 1 96 ? -6.527 -11.617 -12.242 1 92.25 96 LEU B CA 1
ATOM 3109 C C . LEU B 1 96 ? -7.629 -10.969 -11.414 1 92.25 96 LEU B C 1
ATOM 3111 O O . LEU B 1 96 ? -8.688 -10.625 -11.938 1 92.25 96 LEU B O 1
ATOM 3115 N N . LEU B 1 97 ? -7.324 -10.844 -10.094 1 95.56 97 LEU B N 1
ATOM 3116 C CA . LEU B 1 97 ? -8.203 -10.148 -9.164 1 95.56 97 LEU B CA 1
ATOM 3117 C C . LEU B 1 97 ? -7.586 -8.82 -8.734 1 95.56 97 LEU B C 1
ATOM 3119 O O . LEU B 1 97 ? -6.426 -8.766 -8.328 1 95.56 97 LEU B O 1
ATOM 3123 N N . VAL B 1 98 ? -8.359 -7.75 -8.844 1 95.31 98 VAL B N 1
ATOM 3124 C CA . VAL B 1 98 ? -8.008 -6.473 -8.234 1 95.31 98 VAL B CA 1
ATOM 3125 C C . VAL B 1 98 ? -8.914 -6.195 -7.035 1 95.31 98 VAL B C 1
ATOM 3127 O O . VAL B 1 98 ? -10.141 -6.137 -7.18 1 95.31 98 VAL B O 1
ATOM 3130 N N . ALA B 1 99 ? -8.312 -6.039 -5.902 1 95.38 99 ALA B N 1
ATOM 3131 C CA . ALA 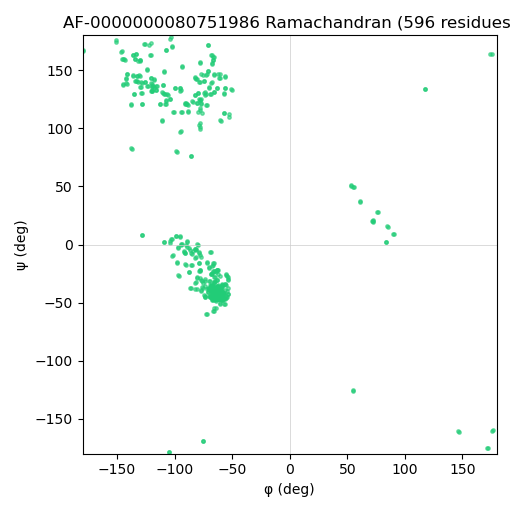B 1 99 ? -9.117 -5.871 -4.695 1 95.38 99 ALA B CA 1
ATOM 3132 C C . ALA B 1 99 ? -8.812 -4.535 -4.02 1 95.38 99 ALA B C 1
ATOM 3134 O O . ALA B 1 99 ? -7.656 -4.125 -3.932 1 95.38 99 ALA B O 1
ATOM 3135 N N . ASP B 1 100 ? -9.859 -3.906 -3.561 1 94.94 100 ASP B N 1
ATOM 3136 C CA . ASP B 1 100 ? -9.703 -2.684 -2.779 1 94.94 100 ASP B CA 1
ATOM 3137 C C . ASP B 1 100 ? -9.188 -2.988 -1.375 1 94.94 100 ASP B C 1
ATOM 3139 O O . ASP B 1 100 ? -9.797 -3.773 -0.641 1 94.94 100 ASP B O 1
ATOM 3143 N N . GLY B 1 101 ? -8.156 -2.289 -1.016 1 92.25 101 GLY B N 1
ATOM 3144 C CA . GLY B 1 101 ? -7.488 -2.539 0.252 1 92.25 101 GLY B CA 1
ATOM 3145 C C . GLY B 1 101 ? -8.328 -2.152 1.454 1 92.25 101 GLY B C 1
ATOM 3146 O O . GLY B 1 101 ? -7.98 -2.477 2.592 1 92.25 101 GLY B O 1
ATOM 3147 N N . ILE B 1 102 ? -9.438 -1.545 1.276 1 90.56 102 ILE B N 1
ATOM 3148 C CA . ILE B 1 102 ? -10.32 -1.22 2.391 1 90.56 102 ILE B CA 1
ATOM 3149 C C . ILE B 1 102 ? -11.094 -2.467 2.818 1 90.56 102 ILE B C 1
ATOM 3151 O O . ILE B 1 102 ? -11.633 -2.521 3.928 1 90.56 102 ILE B O 1
ATOM 3155 N N . LEU B 1 103 ? -11.195 -3.391 1.901 1 89.12 103 LEU B N 1
ATOM 3156 C CA . LEU B 1 103 ? -11.836 -4.656 2.238 1 89.12 103 LEU B CA 1
ATOM 3157 C C . LEU B 1 103 ? -10.891 -5.555 3.023 1 89.12 103 LEU B C 1
ATOM 3159 O O . LEU B 1 103 ? -9.672 -5.371 2.979 1 89.12 103 LEU B O 1
ATOM 3163 N N . SER B 1 104 ? -11.43 -6.469 3.777 1 84.75 104 SER B N 1
ATOM 3164 C CA . SER B 1 104 ? -10.648 -7.359 4.629 1 84.75 104 SER B CA 1
ATOM 3165 C C . SER B 1 104 ? -9.617 -8.141 3.82 1 84.75 104 SER B C 1
ATOM 3167 O O . SER B 1 104 ? -9.977 -8.953 2.969 1 84.75 104 SER B O 1
ATOM 3169 N N . LEU B 1 105 ? -8.375 -7.809 4.098 1 86.88 105 LEU B N 1
ATOM 3170 C CA . LEU B 1 105 ? -7.297 -8.562 3.475 1 86.88 105 LEU B CA 1
ATOM 3171 C C . LEU B 1 105 ? -7.395 -10.047 3.826 1 86.88 105 LEU B C 1
ATOM 3173 O O . LEU B 1 105 ? -7.125 -10.906 2.986 1 86.88 105 LEU B O 1
ATOM 3177 N N . ASP B 1 106 ? -7.785 -10.289 4.992 1 88.5 106 ASP B N 1
ATOM 3178 C CA . ASP B 1 106 ? -7.918 -11.672 5.445 1 88.5 106 ASP B CA 1
ATOM 3179 C C . ASP B 1 106 ? -8.922 -12.438 4.59 1 88.5 106 ASP B C 1
ATOM 3181 O O . ASP B 1 106 ? -8.711 -13.609 4.27 1 88.5 106 ASP B O 1
ATOM 3185 N N . ALA B 1 107 ? -10.023 -11.805 4.293 1 90.06 107 ALA B N 1
ATOM 3186 C CA . ALA B 1 107 ? -11.031 -12.461 3.459 1 90.06 107 ALA B CA 1
ATOM 3187 C C . ALA B 1 107 ? -10.453 -12.828 2.092 1 90.06 107 ALA B C 1
ATOM 3189 O O . ALA B 1 107 ? -10.703 -13.922 1.58 1 90.06 107 ALA B O 1
ATOM 3190 N N . VAL B 1 108 ? -9.711 -11.969 1.511 1 92.38 108 VAL B N 1
ATOM 3191 C CA . VAL B 1 108 ? -9.117 -12.188 0.198 1 92.38 108 VAL B CA 1
ATOM 3192 C C . VAL B 1 108 ? -8.07 -13.297 0.287 1 92.38 108 VAL B C 1
ATOM 3194 O O . VAL B 1 108 ? -8.102 -14.25 -0.501 1 92.38 108 VAL B O 1
ATOM 3197 N N . LEU B 1 109 ? -7.223 -13.219 1.28 1 92.56 109 LEU B N 1
ATOM 3198 C CA . LEU B 1 109 ? -6.137 -14.188 1.419 1 92.56 109 LEU B CA 1
ATOM 3199 C C . LEU B 1 109 ? -6.684 -15.57 1.742 1 92.56 109 LEU B C 1
ATOM 3201 O O . LEU B 1 109 ? -6.156 -16.578 1.262 1 92.56 109 LEU B O 1
ATOM 3205 N N . SER B 1 110 ? -7.715 -15.594 2.512 1 93.44 110 SER B N 1
ATOM 3206 C CA . SER B 1 110 ? -8.344 -16.875 2.828 1 93.44 110 SER B CA 1
ATOM 3207 C C . SER B 1 110 ? -8.945 -17.516 1.584 1 93.44 110 SER B C 1
ATOM 3209 O O . SER B 1 110 ? -8.859 -18.734 1.408 1 93.44 110 SER B O 1
ATOM 3211 N N . ALA B 1 111 ? -9.562 -16.703 0.795 1 94.25 111 ALA B N 1
ATOM 3212 C CA . ALA B 1 111 ? -10.109 -17.203 -0.462 1 94.25 111 ALA B CA 1
ATOM 3213 C C . ALA B 1 111 ? -9.016 -17.781 -1.345 1 94.25 111 ALA B C 1
ATOM 3215 O O . ALA B 1 111 ? -9.18 -18.859 -1.922 1 94.25 111 ALA B O 1
ATOM 3216 N N . LEU B 1 112 ? -7.938 -17.141 -1.399 1 92.44 112 LEU B N 1
ATOM 3217 C CA . LEU B 1 112 ? -6.812 -17.594 -2.207 1 92.44 112 LEU B CA 1
ATOM 3218 C C . LEU B 1 112 ? -6.211 -18.859 -1.635 1 92.44 112 LEU B C 1
ATOM 3220 O O . LEU B 1 112 ? -5.816 -19.766 -2.385 1 92.44 112 LEU B O 1
ATOM 3224 N N . LYS B 1 113 ? -6.133 -18.891 -0.371 1 91.69 113 LYS B N 1
ATOM 3225 C CA . LYS B 1 113 ? -5.641 -20.109 0.289 1 91.69 113 LYS B CA 1
ATOM 3226 C C . LYS B 1 113 ? -6.516 -21.312 -0.045 1 91.69 113 LYS B C 1
ATOM 3228 O O . LYS B 1 113 ? -6.004 -22.391 -0.316 1 91.69 113 LYS B O 1
ATOM 3233 N N . THR B 1 114 ? -7.773 -21.094 0.013 1 92.88 114 THR B N 1
ATOM 3234 C CA . THR B 1 114 ? -8.711 -22.172 -0.31 1 92.88 114 THR B CA 1
ATOM 3235 C C . THR B 1 114 ? -8.5 -22.656 -1.74 1 92.88 114 THR B C 1
ATOM 3237 O O . THR B 1 114 ? -8.477 -23.859 -1.993 1 92.88 114 THR B O 1
ATOM 3240 N N . LEU B 1 115 ? -8.328 -21.766 -2.689 1 90.56 115 LEU B N 1
ATOM 3241 C CA . LEU B 1 115 ? -8.062 -22.156 -4.074 1 90.56 115 LEU B CA 1
ATOM 3242 C C . LEU B 1 115 ? -6.793 -22.984 -4.176 1 90.56 115 LEU B C 1
ATOM 3244 O O . LEU B 1 115 ? -6.75 -23.969 -4.918 1 90.56 115 LEU B O 1
ATOM 3248 N N . ALA B 1 116 ? -5.809 -22.531 -3.492 1 84.75 116 ALA B N 1
ATOM 3249 C CA . ALA B 1 116 ? -4.539 -23.25 -3.49 1 84.75 116 ALA B CA 1
ATOM 3250 C C . ALA B 1 116 ? -4.707 -24.656 -2.908 1 84.75 116 ALA B C 1
ATOM 3252 O O . ALA B 1 116 ? -4.199 -25.625 -3.465 1 84.75 116 ALA B O 1
ATOM 3253 N N . ASP B 1 117 ? -5.406 -24.734 -1.805 1 86.5 117 ASP B N 1
ATOM 3254 C CA . ASP B 1 117 ? -5.641 -26 -1.13 1 86.5 117 ASP B CA 1
ATOM 3255 C C . ASP B 1 117 ? -6.449 -26.953 -2.012 1 86.5 117 ASP B C 1
ATOM 3257 O O . ASP B 1 117 ? -6.293 -28.172 -1.929 1 86.5 117 ASP B O 1
ATOM 3261 N N . GLU B 1 118 ? -7.281 -26.344 -2.832 1 88.94 118 GLU B N 1
ATOM 3262 C CA . GLU B 1 118 ? -8.094 -27.125 -3.76 1 88.94 118 GLU B CA 1
ATOM 3263 C C . GLU B 1 118 ? -7.293 -27.516 -5.004 1 88.94 118 GLU B C 1
ATOM 3265 O O . GLU B 1 118 ? -7.816 -28.188 -5.902 1 88.94 118 GLU B O 1
ATOM 3270 N N . HIS B 1 119 ? -6.082 -27.031 -5.086 1 82.69 119 HIS B N 1
ATOM 3271 C CA . HIS B 1 119 ? -5.148 -27.328 -6.164 1 82.69 119 HIS B CA 1
ATOM 3272 C C . HIS B 1 119 ? -5.699 -26.875 -7.512 1 82.69 119 HIS B C 1
ATOM 3274 O O . HIS B 1 119 ? -5.645 -27.625 -8.492 1 82.69 119 HIS B O 1
ATOM 3280 N N . VAL B 1 120 ? -6.359 -25.781 -7.492 1 85.19 120 VAL B N 1
ATOM 3281 C CA . VAL B 1 120 ? -6.848 -25.188 -8.734 1 85.19 120 VAL B CA 1
ATOM 3282 C C . VAL B 1 120 ? -5.68 -24.938 -9.688 1 85.19 120 VAL B C 1
ATOM 3284 O O . VAL B 1 120 ? -4.664 -24.359 -9.289 1 85.19 120 VAL B O 1
ATOM 3287 N N . PRO B 1 121 ? -5.816 -25.375 -10.906 1 79.94 121 PRO B N 1
ATOM 3288 C CA . PRO B 1 121 ? -4.68 -25.281 -11.828 1 79.94 121 PRO B CA 1
ATOM 3289 C C . PRO B 1 121 ? -4.5 -23.875 -12.398 1 79.94 121 PRO B C 1
ATOM 3291 O O . PRO B 1 121 ? -3.463 -23.578 -13 1 79.94 121 PRO B O 1
ATOM 3294 N N . THR B 1 122 ? -5.453 -23.078 -12.281 1 83.62 122 THR B N 1
ATOM 3295 C CA . THR B 1 122 ? -5.43 -21.703 -12.797 1 83.62 122 THR B CA 1
ATOM 3296 C C . THR B 1 122 ? -4.348 -20.891 -12.094 1 83.62 122 THR B C 1
ATOM 3298 O O . THR B 1 122 ? -4.184 -20.984 -10.875 1 83.62 122 THR B O 1
ATOM 3301 N N . ARG B 1 123 ? -3.604 -20.156 -12.922 1 82.75 123 ARG B N 1
ATOM 3302 C CA . ARG B 1 123 ? -2.658 -19.188 -12.352 1 82.75 123 ARG B CA 1
ATOM 3303 C C . ARG B 1 123 ? -3.375 -17.938 -11.883 1 82.75 123 ARG B C 1
ATOM 3305 O O . ARG B 1 123 ? -3.867 -17.156 -12.695 1 82.75 123 ARG B O 1
ATOM 3312 N N . VAL B 1 124 ? -3.289 -17.703 -10.555 1 88.31 124 VAL B N 1
ATOM 3313 C CA . VAL B 1 124 ? -4.043 -16.594 -9.984 1 88.31 124 VAL B CA 1
ATOM 3314 C C . VAL B 1 124 ? -3.096 -15.453 -9.633 1 88.31 124 VAL B C 1
ATOM 3316 O O . VAL B 1 124 ? -2.039 -15.68 -9.031 1 88.31 124 VAL B O 1
ATOM 3319 N N . GLN B 1 125 ? -3.434 -14.289 -10.086 1 87.94 125 GLN B N 1
ATOM 3320 C CA . GLN B 1 125 ? -2.76 -13.055 -9.688 1 87.94 125 GLN B CA 1
ATOM 3321 C C . GLN B 1 125 ? -3.709 -12.125 -8.938 1 87.94 125 GLN B C 1
ATOM 3323 O O . GLN B 1 125 ? -4.871 -11.984 -9.32 1 87.94 125 GLN B O 1
ATOM 3328 N N . VAL B 1 126 ? -3.162 -11.562 -7.859 1 92.06 126 VAL B N 1
ATOM 3329 C CA . VAL B 1 126 ? -3.955 -10.602 -7.098 1 92.06 126 VAL B CA 1
ATOM 3330 C C . VAL B 1 126 ? -3.191 -9.289 -6.961 1 92.06 126 VAL B C 1
ATOM 3332 O O . VAL B 1 126 ? -1.978 -9.289 -6.734 1 92.06 126 VAL B O 1
ATOM 3335 N N . LYS B 1 127 ? -3.887 -8.211 -7.078 1 90.12 127 LYS B N 1
ATOM 3336 C CA . LYS B 1 127 ? -3.359 -6.867 -6.844 1 90.12 127 LYS B CA 1
ATOM 3337 C C . LYS B 1 127 ? -4.246 -6.09 -5.875 1 90.12 127 LYS B C 1
ATOM 3339 O O . LYS B 1 127 ? -5.441 -5.914 -6.125 1 90.12 127 LYS B O 1
ATOM 3344 N N . ILE B 1 128 ? -3.629 -5.68 -4.766 1 91.44 128 ILE B N 1
ATOM 3345 C CA . ILE B 1 128 ? -4.344 -4.84 -3.811 1 91.44 128 ILE B CA 1
ATOM 3346 C C . ILE B 1 128 ? -4.129 -3.369 -4.156 1 91.44 128 ILE B C 1
ATOM 3348 O O . ILE B 1 128 ? -2.99 -2.896 -4.211 1 91.44 128 ILE B O 1
ATOM 3352 N N . GLU B 1 129 ? -5.203 -2.658 -4.414 1 90.31 129 GLU B N 1
ATOM 3353 C CA . GLU B 1 129 ? -5.191 -1.244 -4.777 1 90.31 129 GLU B CA 1
ATOM 3354 C C . GLU B 1 129 ? -6.102 -0.43 -3.861 1 90.31 129 GLU B C 1
ATOM 3356 O O . GLU B 1 129 ? -6.789 -0.989 -3.004 1 90.31 129 GLU B O 1
ATOM 3361 N N . PHE B 1 130 ? -6.008 0.873 -4.051 1 90.81 130 PHE B N 1
ATOM 3362 C CA . PHE B 1 130 ? -6.801 1.737 -3.186 1 90.81 130 PHE B CA 1
ATOM 3363 C C . PHE B 1 130 ? -7.535 2.793 -4.004 1 90.81 130 PHE B C 1
ATOM 3365 O O . PHE B 1 130 ? -6.996 3.312 -4.984 1 90.81 130 PHE B O 1
ATOM 3372 N N . MET B 1 131 ? -8.828 3.088 -3.605 1 91.81 131 MET B N 1
ATOM 3373 C CA . MET B 1 131 ? -9.656 4.16 -4.141 1 91.81 131 MET B CA 1
ATOM 3374 C C . MET B 1 131 ? -9.781 4.043 -5.656 1 91.81 131 MET B C 1
ATOM 3376 O O . MET B 1 131 ? -10.141 2.986 -6.176 1 91.81 131 MET B O 1
ATOM 3380 N N . PHE B 1 132 ? -9.469 5.059 -6.438 1 88.62 132 PHE B N 1
ATOM 3381 C CA . PHE B 1 132 ? -9.664 5.062 -7.883 1 88.62 132 PHE B CA 1
ATOM 3382 C C . PHE B 1 132 ? -8.695 4.109 -8.562 1 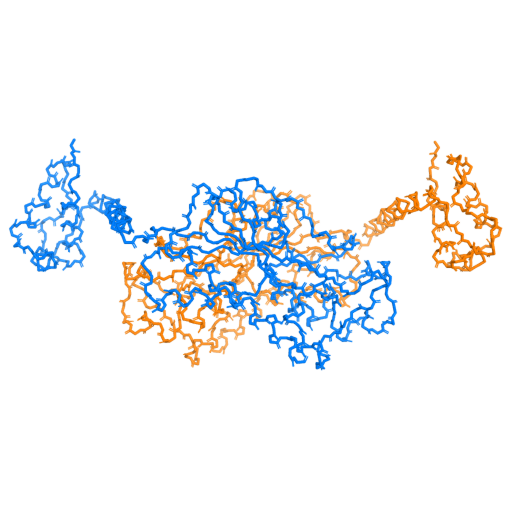88.62 132 PHE B C 1
ATOM 3384 O O . PHE B 1 132 ? -8.945 3.658 -9.688 1 88.62 132 PHE B O 1
ATOM 3391 N N . GLY B 1 133 ? -7.672 3.812 -7.879 1 89.5 133 GLY B N 1
ATOM 3392 C CA . GLY B 1 133 ? -6.68 2.908 -8.438 1 89.5 133 GLY B CA 1
ATOM 3393 C C . GLY B 1 133 ? -7.219 1.51 -8.68 1 89.5 133 GLY B C 1
ATOM 3394 O O . GLY B 1 133 ? -6.719 0.789 -9.547 1 89.5 133 GLY B O 1
ATOM 3395 N N . VAL B 1 134 ? -8.242 1.126 -7.98 1 93.56 134 VAL B N 1
ATOM 3396 C CA . VAL B 1 134 ? -8.82 -0.207 -8.117 1 93.56 134 VAL B CA 1
ATOM 3397 C C . VAL B 1 134 ? -9.43 -0.372 -9.508 1 93.56 134 VAL B C 1
ATOM 3399 O O . VAL B 1 134 ? -9.016 -1.25 -10.266 1 93.56 134 VAL B O 1
ATOM 3402 N N . GLN B 1 135 ? -10.344 0.484 -9.836 1 92.88 135 GLN B N 1
ATOM 3403 C CA . GLN B 1 135 ? -11.008 0.367 -11.133 1 92.88 135 GLN B CA 1
ATOM 3404 C C . GLN B 1 135 ? -10.047 0.684 -12.273 1 92.88 135 GLN B C 1
ATOM 3406 O O . GLN B 1 135 ? -10.109 0.061 -13.336 1 92.88 135 GLN B O 1
ATOM 3411 N N . TYR B 1 136 ? -9.164 1.617 -12.016 1 90 136 TYR B N 1
ATOM 3412 C CA . TYR B 1 136 ? -8.141 1.939 -13.008 1 90 136 TYR B CA 1
ATOM 3413 C C . TYR B 1 136 ? -7.332 0.704 -13.375 1 90 136 TYR B C 1
ATOM 3415 O O . TYR B 1 136 ? -7.168 0.391 -14.555 1 90 136 TYR B O 1
ATOM 3423 N N . ARG B 1 137 ? -6.844 0.02 -12.352 1 91.06 137 ARG B N 1
ATOM 3424 C CA . ARG B 1 137 ? -6.043 -1.177 -12.578 1 91.06 137 ARG B CA 1
ATOM 3425 C C . ARG B 1 137 ? -6.871 -2.277 -13.234 1 91.06 137 ARG B C 1
ATOM 3427 O O . ARG B 1 137 ? -6.395 -2.971 -14.133 1 91.06 137 ARG B O 1
ATOM 3434 N N . PHE B 1 138 ? -8.055 -2.449 -12.836 1 94.94 138 PHE B N 1
ATOM 3435 C CA . PHE B 1 138 ? -8.969 -3.43 -13.406 1 94.94 138 PHE B CA 1
ATOM 3436 C C . PHE B 1 138 ? -9.117 -3.227 -14.906 1 94.94 138 PHE B C 1
ATOM 3438 O O . PHE B 1 138 ? -9.023 -4.184 -15.68 1 94.94 138 PHE B O 1
ATOM 3445 N N . GLU B 1 139 ? -9.305 -1.979 -15.258 1 90.62 139 GLU B N 1
ATOM 3446 C CA . GLU B 1 139 ? -9.508 -1.649 -16.672 1 90.62 139 GLU B CA 1
ATOM 3447 C C . GLU B 1 139 ? -8.203 -1.746 -17.453 1 90.62 139 GLU B C 1
ATOM 3449 O O . GLU B 1 139 ? -8.156 -2.361 -18.516 1 90.62 139 GLU B O 1
ATOM 3454 N N . LYS B 1 140 ? -7.188 -1.208 -16.891 1 84.81 140 LYS B N 1
ATOM 3455 C CA . LYS B 1 140 ? -5.898 -1.127 -17.578 1 84.81 140 LYS B CA 1
ATOM 3456 C C . LYS B 1 140 ? -5.336 -2.518 -17.844 1 84.81 140 LYS B C 1
ATOM 3458 O O . LYS B 1 140 ? -4.789 -2.77 -18.922 1 84.81 140 LYS B O 1
ATOM 3463 N N . GLU B 1 141 ? -5.504 -3.395 -16.938 1 87.75 141 GLU B N 1
ATOM 3464 C CA . GLU B 1 141 ? -4.875 -4.707 -17.062 1 87.75 141 GLU B CA 1
ATOM 3465 C C . GLU B 1 141 ? -5.887 -5.762 -17.5 1 87.75 141 GLU B C 1
ATOM 3467 O O . GLU B 1 141 ? -5.574 -6.953 -17.531 1 87.75 141 GLU B O 1
ATOM 3472 N N . GLN B 1 142 ? -7.086 -5.301 -17.781 1 89.5 142 GLN B N 1
ATOM 3473 C CA . GLN B 1 142 ? -8.148 -6.203 -18.203 1 89.5 142 GLN B CA 1
ATOM 3474 C C . GLN B 1 142 ? -8.328 -7.352 -17.219 1 89.5 142 GLN B C 1
ATOM 3476 O O . GLN B 1 142 ? -8.336 -8.523 -17.609 1 89.5 142 GLN B O 1
ATOM 3481 N N . ALA B 1 143 ? -8.461 -6.961 -15.938 1 93.94 143 ALA B N 1
ATOM 3482 C CA . ALA B 1 143 ? -8.625 -7.957 -14.883 1 93.94 143 ALA B CA 1
ATOM 3483 C C . ALA B 1 143 ? -9.961 -8.688 -15.016 1 93.94 143 ALA B C 1
ATOM 3485 O O . ALA B 1 143 ? -10.867 -8.211 -15.703 1 93.94 143 ALA B O 1
ATOM 3486 N N . ASP B 1 144 ? -10.031 -9.875 -14.422 1 93.81 144 ASP B N 1
ATOM 3487 C CA . ASP B 1 144 ? -11.211 -10.727 -14.531 1 93.81 144 ASP B CA 1
ATOM 3488 C C . ASP B 1 144 ? -12.25 -10.359 -13.469 1 93.81 144 ASP B C 1
ATOM 3490 O O . ASP B 1 144 ? -13.453 -10.461 -13.711 1 93.81 144 ASP B O 1
ATOM 3494 N N . LEU B 1 145 ? -11.727 -10.023 -12.289 1 96.25 145 LEU B N 1
ATOM 3495 C CA . LEU B 1 145 ? -12.562 -9.719 -11.125 1 96.25 145 LEU B CA 1
ATOM 3496 C C . LEU B 1 145 ? -12.039 -8.484 -10.398 1 96.25 145 LEU B C 1
ATOM 3498 O O . LEU B 1 145 ? -10.828 -8.25 -10.344 1 96.25 145 LEU B O 1
ATOM 3502 N N . MET B 1 146 ? -12.977 -7.699 -9.852 1 96.5 146 MET B N 1
ATOM 3503 C CA . MET B 1 146 ? -12.555 -6.676 -8.898 1 96.5 146 MET B CA 1
ATOM 3504 C C . MET B 1 146 ? -13.562 -6.547 -7.762 1 96.5 146 MET B C 1
ATOM 3506 O O . MET B 1 146 ? -14.75 -6.809 -7.949 1 96.5 146 MET B O 1
ATOM 3510 N N . ILE B 1 147 ? -13.102 -6.328 -6.629 1 96 147 ILE B N 1
ATOM 3511 C CA . ILE B 1 147 ? -13.891 -5.859 -5.492 1 96 147 ILE B CA 1
ATOM 3512 C C . ILE B 1 147 ? -13.547 -4.398 -5.195 1 96 147 ILE B C 1
ATOM 3514 O O . ILE B 1 147 ? -12.391 -4.062 -4.949 1 96 147 ILE B O 1
ATOM 3518 N N . VAL B 1 148 ? -14.617 -3.582 -5.215 1 95.56 148 VAL B N 1
ATOM 3519 C CA . VAL B 1 148 ? -14.328 -2.152 -5.238 1 95.56 148 VAL B CA 1
ATOM 3520 C C . VAL B 1 148 ? -15.336 -1.406 -4.367 1 95.56 148 VAL B C 1
ATOM 3522 O O . VAL B 1 148 ? -16.516 -1.78 -4.305 1 95.56 148 VAL B O 1
ATOM 3525 N N . LYS B 1 149 ? -14.812 -0.437 -3.604 1 94.06 149 LYS B N 1
ATOM 3526 C CA . LYS B 1 149 ? -15.656 0.432 -2.795 1 94.06 149 LYS B CA 1
ATOM 3527 C C . LYS B 1 149 ? -16.438 1.412 -3.67 1 94.06 149 LYS B C 1
ATOM 3529 O O . LYS B 1 149 ? -17.672 1.452 -3.623 1 94.06 149 LYS B O 1
ATOM 3534 N N . ASP B 1 150 ? -15.734 2.264 -4.445 1 88.5 150 ASP B N 1
ATOM 3535 C CA . ASP B 1 150 ? -16.328 3.295 -5.281 1 88.5 150 ASP B CA 1
ATOM 3536 C C . ASP B 1 150 ? -16.453 2.83 -6.73 1 88.5 150 ASP B C 1
ATOM 3538 O O . ASP B 1 150 ? -15.695 3.279 -7.598 1 88.5 150 ASP B O 1
ATOM 3542 N N . TYR B 1 151 ? -17.453 2.053 -6.977 1 91.62 151 TYR B N 1
ATOM 3543 C CA . TYR B 1 151 ? -17.672 1.461 -8.297 1 91.62 151 TYR B CA 1
ATOM 3544 C C . TYR B 1 151 ? -18.266 2.48 -9.258 1 91.62 151 TYR B C 1
ATOM 3546 O O . TYR B 1 151 ? -19.25 3.141 -8.945 1 91.62 151 TYR B O 1
ATOM 3554 N N . GLU B 1 152 ? -17.656 2.688 -10.32 1 90.5 152 GLU B N 1
ATOM 3555 C CA . GLU B 1 152 ? -18.219 3.459 -11.43 1 90.5 152 GLU B CA 1
ATOM 3556 C C . GLU B 1 152 ? -18.891 2.549 -12.453 1 90.5 152 GLU B C 1
ATOM 3558 O O . GLU B 1 152 ? -18.203 1.799 -13.156 1 90.5 152 GLU B O 1
ATOM 3563 N N . PRO B 1 153 ? -20.125 2.643 -12.602 1 90.19 153 PRO B N 1
ATOM 3564 C CA . PRO B 1 153 ? -20.859 1.724 -13.469 1 90.19 153 PRO B CA 1
ATOM 3565 C C . PRO B 1 153 ? -20.406 1.789 -14.922 1 90.19 153 PRO B C 1
ATOM 3567 O O . PRO B 1 153 ? -20.031 2.859 -15.406 1 90.19 153 PRO B O 1
ATOM 3570 N N . ASP B 1 154 ? -20.422 0.64 -15.477 1 90.06 154 ASP B N 1
ATOM 3571 C CA . ASP B 1 154 ? -20.078 0.43 -16.875 1 90.06 154 ASP B CA 1
ATOM 3572 C C . ASP B 1 154 ? -20.922 -0.674 -17.5 1 90.06 154 ASP B C 1
ATOM 3574 O O . ASP B 1 154 ? -21.156 -1.714 -16.875 1 90.06 154 ASP B O 1
ATOM 3578 N N . ARG B 1 155 ? -21.375 -0.423 -18.734 1 87.94 155 ARG B N 1
ATOM 3579 C CA . ARG B 1 155 ? -22.281 -1.342 -19.406 1 87.94 155 ARG B CA 1
ATOM 3580 C C . ARG B 1 155 ? -21.609 -2.674 -19.703 1 87.94 155 ARG B C 1
ATOM 3582 O O . ARG B 1 155 ? -22.281 -3.686 -19.922 1 87.94 155 ARG B O 1
ATOM 3589 N N . GLN B 1 156 ? -20.391 -2.656 -19.766 1 91.25 156 GLN B N 1
ATOM 3590 C CA . GLN B 1 156 ? -19.656 -3.869 -20.109 1 91.25 156 GLN B CA 1
ATOM 3591 C C . GLN B 1 156 ? -19.312 -4.684 -18.875 1 91.25 156 GLN B C 1
ATOM 3593 O O . GLN B 1 156 ? -18.688 -5.746 -18.969 1 91.25 156 GLN B O 1
ATOM 3598 N N . LEU B 1 157 ? -19.781 -4.156 -17.719 1 94.88 157 LEU B N 1
ATOM 3599 C CA . LEU B 1 157 ? -19.438 -4.809 -16.469 1 94.88 157 LEU B CA 1
ATOM 3600 C C . LEU B 1 157 ? -20.703 -5.246 -15.727 1 94.88 157 LEU B C 1
ATOM 3602 O O . LEU B 1 157 ? -21.75 -4.602 -15.844 1 94.88 157 LEU B O 1
ATOM 3606 N N . HIS B 1 158 ? -20.609 -6.406 -15.07 1 94.94 158 HIS B N 1
ATOM 3607 C CA . HIS B 1 158 ? -21.625 -6.871 -14.141 1 94.94 158 HIS B CA 1
ATOM 3608 C C . HIS B 1 158 ? -21.172 -6.684 -12.695 1 94.94 158 HIS B C 1
ATOM 3610 O O . HIS B 1 158 ? -20.125 -7.172 -12.297 1 94.94 158 HIS B O 1
ATOM 3616 N N . ALA B 1 159 ? -21.953 -6.016 -11.945 1 96.5 159 ALA B N 1
ATOM 3617 C CA . ALA B 1 159 ? -21.625 -5.719 -10.555 1 96.5 159 ALA B CA 1
ATOM 3618 C C . ALA B 1 159 ? -22.656 -6.297 -9.602 1 96.5 159 ALA B C 1
ATOM 3620 O O . ALA B 1 159 ? -23.859 -6.199 -9.852 1 96.5 159 ALA B O 1
ATOM 3621 N N . GLU B 1 160 ? -22.219 -6.969 -8.547 1 95.75 160 GLU B N 1
ATOM 3622 C CA . GLU B 1 160 ? -23.062 -7.492 -7.473 1 95.75 160 GLU B CA 1
ATOM 3623 C C . GLU B 1 160 ? -22.688 -6.879 -6.129 1 95.75 160 GLU B C 1
ATOM 3625 O O . GLU B 1 160 ? -21.516 -6.789 -5.785 1 95.75 160 GLU B O 1
ATOM 3630 N N . PRO B 1 161 ? -23.688 -6.516 -5.391 1 95.5 161 PRO B N 1
ATOM 3631 C CA . PRO B 1 161 ? -23.375 -5.906 -4.094 1 95.5 161 PRO B CA 1
ATOM 3632 C C . PRO B 1 161 ? -22.906 -6.926 -3.059 1 95.5 161 PRO B C 1
ATOM 3634 O O . PRO B 1 161 ? -23.391 -8.062 -3.037 1 95.5 161 PRO B O 1
ATOM 3637 N N . LEU B 1 162 ? -21.953 -6.484 -2.316 1 94.38 162 LEU B N 1
ATOM 3638 C CA . LEU B 1 162 ? -21.516 -7.203 -1.127 1 94.38 162 LEU B CA 1
ATOM 3639 C C . LEU B 1 162 ? -22.078 -6.555 0.137 1 94.38 162 LEU B C 1
ATOM 3641 O O . LEU B 1 162 ? -22.719 -5.504 0.07 1 94.38 162 LEU B O 1
ATOM 3645 N N . PRO B 1 163 ? -21.891 -7.266 1.312 1 91.81 163 PRO B N 1
ATOM 3646 C CA . PRO B 1 163 ? -22.391 -6.676 2.555 1 91.81 163 PRO B CA 1
ATOM 3647 C C . PRO B 1 163 ? -21.828 -5.277 2.812 1 91.81 163 PRO B C 1
ATOM 3649 O O . PRO B 1 163 ? -20.656 -5.02 2.537 1 91.81 163 PRO B O 1
ATOM 3652 N N . GLU B 1 164 ? -22.672 -4.523 3.357 1 94 164 GLU B N 1
ATOM 3653 C CA . GLU B 1 164 ? -22.328 -3.137 3.646 1 94 164 GLU B CA 1
ATOM 3654 C C . GLU B 1 164 ? -21.234 -3.055 4.699 1 94 164 GLU B C 1
ATOM 3656 O O . GLU B 1 164 ? -21.219 -3.836 5.652 1 94 164 GLU B O 1
ATOM 3661 N N . ILE B 1 165 ? -20.406 -2.051 4.547 1 93.19 165 ILE B N 1
ATOM 3662 C CA . ILE B 1 165 ? -19.312 -1.813 5.48 1 93.19 165 ILE B CA 1
ATOM 3663 C C . ILE B 1 165 ? -19.469 -0.438 6.125 1 93.19 165 ILE B C 1
ATOM 3665 O O . ILE B 1 165 ? -19.766 0.542 5.441 1 93.19 165 ILE B O 1
ATOM 3669 N N . GLU B 1 166 ? -19.328 -0.458 7.422 1 95.38 166 GLU B N 1
ATOM 3670 C CA . GLU B 1 166 ? -19.391 0.791 8.172 1 95.38 166 GLU B CA 1
ATOM 3671 C C . GLU B 1 166 ? -17.984 1.293 8.516 1 95.38 166 GLU B C 1
ATOM 3673 O O . GLU B 1 166 ? -17.109 0.506 8.891 1 95.38 166 GLU B O 1
ATOM 3678 N N . CYS B 1 167 ? -17.781 2.623 8.289 1 97 167 CYS B N 1
ATOM 3679 C CA . CYS B 1 167 ? -16.547 3.273 8.711 1 97 167 CYS B CA 1
ATOM 3680 C C . CYS B 1 167 ? -16.797 4.203 9.891 1 97 167 CYS B C 1
ATOM 3682 O O . CYS B 1 167 ? -17.875 4.77 10.023 1 97 167 CYS B O 1
ATOM 3684 N N . VAL B 1 168 ? -15.805 4.328 10.711 1 98.19 168 VAL B N 1
ATOM 3685 C CA . VAL B 1 168 ? -15.891 5.164 11.906 1 98.19 168 VAL B CA 1
ATOM 3686 C C . VAL B 1 168 ? -14.688 6.105 11.969 1 98.19 168 VAL B C 1
ATOM 3688 O O . VAL B 1 168 ? -13.57 5.715 11.633 1 98.19 168 VAL B O 1
ATOM 3691 N N . LEU B 1 169 ? -14.953 7.324 12.273 1 98.38 169 LEU B N 1
ATOM 3692 C CA . LEU B 1 169 ? -13.891 8.289 12.523 1 98.38 169 LEU B CA 1
ATOM 3693 C C . LEU B 1 169 ? -13.281 8.078 13.906 1 98.38 169 LEU B C 1
ATOM 3695 O O . LEU B 1 169 ? -13.992 8.133 14.914 1 98.38 169 LEU B O 1
ATOM 3699 N N . CYS B 1 170 ? -11.93 7.816 14 1 98.12 170 CYS B N 1
ATOM 3700 C CA . CYS B 1 170 ? -11.406 7.477 15.32 1 98.12 170 CYS B CA 1
ATOM 3701 C C . CYS B 1 170 ? -9.984 8.008 15.492 1 98.12 170 CYS B C 1
ATOM 3703 O O . CYS B 1 170 ? -9.398 8.531 14.539 1 98.12 170 CYS B O 1
ATOM 3705 N N . THR B 1 171 ? -9.562 8.008 16.688 1 98.06 171 THR B N 1
ATOM 3706 C CA . THR B 1 171 ? -8.234 8.438 17.109 1 98.06 171 THR B CA 1
ATOM 3707 C C . THR B 1 171 ? -7.805 7.688 18.359 1 98.06 171 THR B C 1
ATOM 3709 O O . THR B 1 171 ? -8.539 6.84 18.875 1 98.06 171 THR B O 1
ATOM 3712 N N . SER B 1 172 ? -6.582 7.934 18.781 1 97.5 172 SER B N 1
ATOM 3713 C CA . SER B 1 172 ? -6.086 7.375 20.031 1 97.5 172 SER B CA 1
ATOM 3714 C C . SER B 1 172 ? -6.75 8.039 21.234 1 97.5 172 SER B C 1
ATOM 3716 O O . SER B 1 172 ? -7.117 9.211 21.172 1 97.5 172 SER B O 1
ATOM 3718 N N . PRO B 1 173 ? -6.922 7.297 22.375 1 97.06 173 PRO B N 1
ATOM 3719 C CA . PRO B 1 173 ? -7.523 7.887 23.578 1 97.06 173 PRO B CA 1
ATOM 3720 C C . PRO B 1 173 ? -6.691 9.031 24.141 1 97.06 173 PRO B C 1
ATOM 3722 O O . PRO B 1 173 ? -7.223 9.891 24.859 1 97.06 173 PRO B O 1
ATOM 3725 N N . ASP B 1 174 ? -5.441 9.039 23.812 1 94.19 174 ASP B N 1
ATOM 3726 C CA . ASP B 1 174 ? -4.555 10.07 24.344 1 94.19 174 ASP B CA 1
ATOM 3727 C C . ASP B 1 174 ? -4.484 11.273 23.406 1 94.19 174 ASP B C 1
ATOM 3729 O O . ASP B 1 174 ? -3.836 12.273 23.719 1 94.19 174 ASP B O 1
ATOM 3733 N N . HIS B 1 175 ? -5.062 11.195 22.312 1 94.75 175 HIS B N 1
ATOM 3734 C CA . HIS B 1 175 ? -5.066 12.297 21.359 1 94.75 175 HIS B CA 1
ATOM 3735 C C . HIS B 1 175 ? -5.965 13.43 21.828 1 94.75 175 HIS B C 1
ATOM 3737 O O . HIS B 1 175 ? -7.027 13.195 22.406 1 94.75 175 HIS B O 1
ATOM 3743 N N . PRO B 1 176 ? -5.664 14.68 21.578 1 92.94 176 PRO B N 1
ATOM 3744 C CA . PRO B 1 176 ? -6.449 15.828 22.031 1 92.94 176 PRO B CA 1
ATOM 3745 C C . PRO B 1 176 ? -7.906 15.758 21.578 1 92.94 176 PRO B C 1
ATOM 3747 O O . PRO B 1 176 ? -8.805 16.172 22.312 1 92.94 176 PRO B O 1
ATOM 3750 N N . LEU B 1 177 ? -8.164 15.242 20.484 1 95.31 177 LEU B N 1
ATOM 3751 C CA . LEU B 1 177 ? -9.516 15.18 19.938 1 95.31 177 LEU B CA 1
ATOM 3752 C C . LEU B 1 177 ? -10.391 14.234 20.75 1 95.31 177 LEU B C 1
ATOM 3754 O O . LEU B 1 177 ? -11.625 14.312 20.688 1 95.31 177 LEU B O 1
ATOM 3758 N N . ALA B 1 178 ? -9.789 13.273 21.422 1 94.81 178 ALA B N 1
ATOM 3759 C CA . ALA B 1 178 ? -10.523 12.297 22.219 1 94.81 178 ALA B CA 1
ATOM 3760 C C . ALA B 1 178 ? -11.18 12.953 23.422 1 94.81 178 ALA B C 1
ATOM 3762 O O . ALA B 1 178 ? -12.188 12.453 23.938 1 94.81 178 ALA B O 1
ATOM 3763 N N . ALA B 1 179 ? -10.641 14.047 23.859 1 90.62 179 ALA B N 1
ATOM 3764 C CA . ALA B 1 179 ? -11.078 14.703 25.078 1 90.62 179 ALA B CA 1
ATOM 3765 C C . ALA B 1 179 ? -12.172 15.734 24.781 1 90.62 179 ALA B C 1
ATOM 3767 O O . ALA B 1 179 ? -12.797 16.266 25.703 1 90.62 179 ALA B O 1
ATOM 3768 N N . VAL B 1 180 ? -12.398 15.945 23.594 1 87.94 180 VAL B N 1
ATOM 3769 C CA . VAL B 1 180 ? -13.352 16.984 23.203 1 87.94 180 VAL B CA 1
ATOM 3770 C C . VAL B 1 180 ? -14.727 16.359 22.984 1 87.94 180 VAL B C 1
ATOM 3772 O O . VAL B 1 180 ? -14.836 15.258 22.422 1 87.94 180 VAL B O 1
ATOM 3775 N N . GLY B 1 181 ? -15.75 16.859 23.469 1 85.19 181 GLY B N 1
ATOM 3776 C CA . GLY B 1 181 ? -17.094 16.328 23.312 1 85.19 181 GLY B CA 1
ATOM 3777 C C . GLY B 1 181 ? -17.594 16.375 21.875 1 85.19 181 GLY B C 1
ATOM 3778 O O . GLY B 1 181 ? -18.094 15.367 21.359 1 85.19 181 GLY B O 1
ATOM 3779 N N . GLU B 1 182 ? -17.562 17.594 21.25 1 92.06 182 GLU B N 1
ATOM 3780 C CA . GLU B 1 182 ? -17.969 17.734 19.844 1 92.06 182 GLU B CA 1
ATOM 3781 C C . GLU B 1 182 ? -16.891 18.453 19.031 1 92.06 182 GLU B C 1
ATOM 3783 O O . GLU B 1 182 ? -16.375 19.5 19.453 1 92.06 182 GLU B O 1
ATOM 3788 N N . VAL B 1 183 ? -16.609 17.844 17.984 1 93.81 183 VAL B N 1
ATOM 3789 C CA . VAL B 1 183 ? -15.523 18.328 17.141 1 93.81 183 VAL B CA 1
ATOM 3790 C C . VAL B 1 183 ? -16.078 18.906 15.844 1 93.81 183 VAL B C 1
ATOM 3792 O O . VAL B 1 183 ? -16.969 18.297 15.227 1 93.81 183 VAL B O 1
ATOM 3795 N N . ASP B 1 184 ? -15.656 20.109 15.477 1 92.25 184 ASP B N 1
ATOM 3796 C CA . ASP B 1 184 ? -16.047 20.672 14.188 1 92.25 184 ASP B CA 1
ATOM 3797 C C . ASP B 1 184 ? -14.906 20.609 13.18 1 92.25 184 ASP B C 1
ATOM 3799 O O . ASP B 1 184 ? -13.836 20.078 13.492 1 92.25 184 ASP B O 1
ATOM 3803 N N . LEU B 1 185 ? -15.188 21.031 11.992 1 90.44 185 LEU B N 1
ATOM 3804 C CA . LEU B 1 185 ? -14.242 20.938 10.891 1 90.44 185 LEU B CA 1
ATOM 3805 C C . LEU B 1 185 ? -12.977 21.719 11.188 1 90.44 185 LEU B C 1
ATOM 3807 O O . LEU B 1 185 ? -11.867 21.266 10.875 1 90.44 185 LEU B O 1
ATOM 3811 N N . ALA B 1 186 ? -13.117 22.859 11.797 1 86.38 186 ALA B N 1
ATOM 3812 C CA . ALA B 1 186 ? -11.977 23.703 12.117 1 86.38 186 ALA B CA 1
ATOM 3813 C C . ALA B 1 186 ? -11.023 23.016 13.086 1 86.38 186 ALA B C 1
ATOM 3815 O O . ALA B 1 186 ? -9.805 23.062 12.898 1 86.38 186 ALA B O 1
ATOM 3816 N N . LEU B 1 187 ? -11.594 22.438 14.094 1 89.5 187 LEU B N 1
ATOM 3817 C CA . LEU B 1 187 ? -10.773 21.719 15.062 1 89.5 187 LEU B CA 1
ATOM 3818 C C . LEU B 1 187 ? -10.078 20.531 14.406 1 89.5 187 LEU B C 1
ATOM 3820 O O . LEU B 1 187 ? -8.906 20.25 14.695 1 89.5 187 LEU B O 1
ATOM 3824 N N . LEU B 1 188 ? -10.727 19.828 13.484 1 92.75 188 LEU B N 1
ATOM 3825 C CA . LEU B 1 188 ? -10.109 18.719 12.758 1 92.75 188 LEU B CA 1
ATOM 3826 C C . LEU B 1 188 ? -8.906 19.203 11.961 1 92.75 188 LEU B C 1
ATOM 3828 O O . LEU B 1 188 ? -7.879 18.531 11.906 1 92.75 188 LEU B O 1
ATOM 3832 N N . HIS B 1 189 ? -9.008 20.344 11.406 1 87.56 189 HIS B N 1
ATOM 3833 C CA . HIS B 1 189 ? -7.965 20.891 10.547 1 87.56 189 HIS B CA 1
ATOM 3834 C C . HIS B 1 189 ? -6.699 21.203 11.344 1 87.56 189 HIS B C 1
ATOM 3836 O O . HIS B 1 189 ? -5.617 21.344 10.773 1 87.56 189 HIS B O 1
ATOM 3842 N N . GLU B 1 190 ? -6.848 21.297 12.625 1 85.69 190 GLU B N 1
ATOM 3843 C CA . GLU B 1 190 ? -5.707 21.609 13.484 1 85.69 190 GLU B CA 1
ATOM 3844 C C . GLU B 1 190 ? -4.871 20.359 13.766 1 85.69 190 GLU B C 1
ATOM 3846 O O . GLU B 1 190 ? -3.762 20.453 14.297 1 85.69 190 GLU B O 1
ATOM 3851 N N . HIS B 1 191 ? -5.395 19.266 13.414 1 91.31 191 HIS B N 1
ATOM 3852 C CA . HIS B 1 191 ? -4.723 18 13.719 1 91.31 191 HIS B CA 1
ATOM 3853 C C . HIS B 1 191 ? -4.434 17.219 12.445 1 91.31 191 HIS B C 1
ATOM 3855 O O . HIS B 1 191 ? -4.969 17.531 11.375 1 91.31 191 HIS B O 1
ATOM 3861 N N . VAL B 1 192 ? -3.553 16.266 12.555 1 92.25 192 VAL B N 1
ATOM 3862 C CA . VAL B 1 192 ? -3.129 15.461 11.414 1 92.25 192 VAL B CA 1
ATOM 3863 C C . VAL B 1 192 ? -4.246 14.5 11.016 1 92.25 192 VAL B C 1
ATOM 3865 O O . VAL B 1 192 ? -4.758 13.75 11.844 1 92.25 192 VAL B O 1
ATOM 3868 N N . GLU B 1 193 ? -4.664 14.672 9.789 1 94.56 193 GLU B N 1
ATOM 3869 C CA . GLU B 1 193 ? -5.559 13.664 9.219 1 94.56 193 GLU B CA 1
ATOM 3870 C C . GLU B 1 193 ? -4.773 12.5 8.633 1 94.56 193 GLU B C 1
ATOM 3872 O O . GLU B 1 193 ? -3.857 12.695 7.832 1 94.56 193 GLU B O 1
ATOM 3877 N N . LEU B 1 194 ? -5.07 11.312 9.109 1 95.62 194 LEU B N 1
ATOM 3878 C CA . LEU B 1 194 ? -4.48 10.094 8.562 1 95.62 194 LEU B CA 1
ATOM 3879 C C . LEU B 1 194 ? -5.344 9.531 7.445 1 95.62 194 LEU B C 1
ATOM 3881 O O . LEU B 1 194 ? -6.539 9.281 7.637 1 95.62 194 LEU B O 1
ATOM 3885 N N . THR B 1 195 ? -4.777 9.391 6.285 1 94.12 195 THR B N 1
ATOM 3886 C CA . THR B 1 195 ? -5.527 8.852 5.156 1 94.12 195 THR B CA 1
ATOM 3887 C C . THR B 1 195 ? -4.688 7.832 4.391 1 94.12 195 THR B C 1
ATOM 3889 O O . THR B 1 195 ? -3.506 7.645 4.684 1 94.12 195 THR B O 1
ATOM 3892 N N . VAL B 1 196 ? -5.375 7.027 3.566 1 91.62 196 VAL B N 1
ATOM 3893 C CA . VAL B 1 196 ? -4.695 6.066 2.703 1 91.62 196 VAL B CA 1
ATOM 3894 C C . VAL B 1 196 ? -4.492 6.672 1.316 1 91.62 196 VAL B C 1
ATOM 3896 O O . VAL B 1 196 ? -5.402 7.297 0.767 1 91.62 196 VAL B O 1
ATOM 3899 N N . GLN B 1 197 ? -3.338 6.5 0.838 1 86.06 197 GLN B N 1
ATOM 3900 C CA . GLN B 1 197 ? -2.992 7.066 -0.462 1 86.06 197 GLN B CA 1
ATOM 3901 C C . GLN B 1 197 ? -3.729 6.348 -1.589 1 86.06 197 GLN B C 1
ATOM 3903 O O . GLN B 1 197 ? -3.812 5.117 -1.596 1 86.06 197 GLN B O 1
ATOM 3908 N N . ASP B 1 198 ? -4.27 7.16 -2.492 1 85.81 198 ASP B N 1
ATOM 3909 C CA . ASP B 1 198 ? -4.832 6.617 -3.727 1 85.81 198 ASP B CA 1
ATOM 3910 C C . ASP B 1 198 ? -3.742 5.992 -4.598 1 85.81 198 ASP B C 1
ATOM 3912 O O . ASP B 1 198 ? -2.693 6.602 -4.82 1 85.81 198 ASP B O 1
ATOM 3916 N N . SER B 1 199 ? -3.979 4.801 -5.066 1 85.69 199 SER B N 1
ATOM 3917 C CA . SER B 1 199 ? -2.961 4.141 -5.875 1 85.69 199 SER B CA 1
ATOM 3918 C C . SER B 1 199 ? -2.961 4.668 -7.305 1 85.69 199 SER B C 1
ATOM 3920 O O . SER B 1 199 ? -2.102 4.301 -8.109 1 85.69 199 SER B O 1
ATOM 3922 N N . SER B 1 200 ? -3.92 5.496 -7.602 1 81.31 200 SER B N 1
ATOM 3923 C CA . SER B 1 200 ? -3.92 6.215 -8.875 1 81.31 200 SER B CA 1
ATOM 3924 C C . SER B 1 200 ? -3.533 7.676 -8.688 1 81.31 200 SER B C 1
ATOM 3926 O O . SER B 1 200 ? -3.18 8.094 -7.578 1 81.31 200 SER B O 1
ATOM 3928 N N . ASP B 1 201 ? -3.516 8.445 -9.766 1 73.81 201 ASP B N 1
ATOM 3929 C CA . ASP B 1 201 ? -3.174 9.867 -9.719 1 73.81 201 ASP B CA 1
ATOM 3930 C C . ASP B 1 201 ? -4.43 10.727 -9.617 1 73.81 201 ASP B C 1
ATOM 3932 O O . ASP B 1 201 ? -4.371 11.945 -9.82 1 73.81 201 ASP B O 1
ATOM 3936 N N . ARG B 1 202 ? -5.566 10.234 -9.453 1 71.88 202 ARG B N 1
ATOM 3937 C CA . ARG B 1 202 ? -6.824 10.961 -9.586 1 71.88 202 ARG B CA 1
ATOM 3938 C C . ARG B 1 202 ? -7.094 11.812 -8.344 1 71.88 202 ARG B C 1
ATOM 3940 O O . ARG B 1 202 ? -7.84 12.797 -8.414 1 71.88 202 ARG B O 1
ATOM 3947 N N . GLY B 1 203 ? -6.566 11.32 -7.227 1 71.5 203 GLY B N 1
ATOM 3948 C CA . GLY B 1 203 ? -6.785 12.32 -6.191 1 71.5 203 GLY B CA 1
ATOM 3949 C C . GLY B 1 203 ? -7.027 11.711 -4.82 1 71.5 203 GLY B C 1
ATOM 3950 O O . GLY B 1 203 ? -6.645 10.57 -4.566 1 71.5 203 GLY B O 1
ATOM 3951 N N . ASP B 1 204 ? -7.656 12.602 -3.906 1 74.44 204 ASP B N 1
ATOM 3952 C CA . ASP B 1 204 ? -7.805 12.305 -2.482 1 74.44 204 ASP B CA 1
ATOM 3953 C C . ASP B 1 204 ? -9.148 11.648 -2.195 1 74.44 204 ASP B C 1
ATOM 3955 O O . ASP B 1 204 ? -10.062 11.688 -3.027 1 74.44 204 ASP B O 1
ATOM 3959 N N . ASP B 1 205 ? -9.18 10.891 -1.161 1 83.81 205 ASP B N 1
ATOM 3960 C CA . ASP B 1 205 ? -10.414 10.32 -0.634 1 83.81 205 ASP B CA 1
A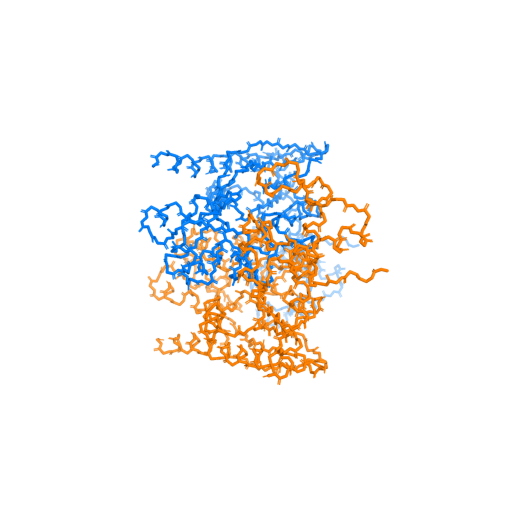TOM 3961 C C . ASP B 1 205 ? -11.477 11.398 -0.445 1 83.81 205 ASP B C 1
ATOM 3963 O O . ASP B 1 205 ? -11.195 12.469 0.086 1 83.81 205 ASP B O 1
ATOM 3967 N N . ARG B 1 206 ? -12.734 11.102 -0.909 1 82.44 206 ARG B N 1
ATOM 3968 C CA . ARG B 1 206 ? -13.828 12.062 -0.83 1 82.44 206 ARG B CA 1
ATOM 3969 C C . ARG B 1 206 ? -14.219 12.336 0.62 1 82.44 206 ARG B C 1
ATOM 3971 O O . ARG B 1 206 ? -14.898 13.32 0.912 1 82.44 206 ARG B O 1
ATOM 3978 N N . HIS B 1 207 ? -13.797 11.5 1.536 1 89.12 207 HIS B N 1
ATOM 3979 C CA . HIS B 1 207 ? -14.188 11.648 2.934 1 89.12 207 HIS B CA 1
ATOM 3980 C C . HIS B 1 207 ? -13.148 12.445 3.715 1 89.12 207 HIS B C 1
ATOM 3982 O O . HIS B 1 207 ? -13.32 12.688 4.91 1 89.12 207 HIS B O 1
ATOM 3988 N N . MET B 1 208 ? -12.141 12.852 3.059 1 90.94 208 MET B N 1
ATOM 3989 C CA . MET B 1 208 ? -11.148 13.68 3.742 1 90.94 208 MET B CA 1
ATOM 3990 C C . MET B 1 208 ? -11.742 15.031 4.129 1 90.94 208 MET B C 1
ATOM 3992 O O . MET B 1 208 ? -12.688 15.5 3.496 1 90.94 208 MET B O 1
ATOM 3996 N N . PHE B 1 209 ? -11.102 15.672 5.039 1 91.62 209 PHE B N 1
ATOM 3997 C CA . PHE B 1 209 ? -11.688 16.891 5.605 1 91.62 209 PHE B CA 1
ATOM 3998 C C . PHE B 1 209 ? -11.047 18.125 5.004 1 91.62 209 PHE B C 1
ATOM 4000 O O . PHE B 1 209 ? -11.5 19.25 5.246 1 91.62 209 PHE B O 1
ATOM 4007 N N . GLY B 1 210 ? -10.031 17.953 4.281 1 85.38 210 GLY B N 1
ATOM 4008 C CA . GLY B 1 210 ? -9.492 19.047 3.502 1 85.38 210 GLY B CA 1
ATOM 4009 C C . GLY B 1 210 ? -8.453 19.859 4.254 1 85.38 210 GLY B C 1
ATOM 4010 O O . GLY B 1 210 ? -8.07 20.938 3.818 1 85.38 210 GLY B O 1
ATOM 4011 N N . GLY B 1 211 ? -8.039 19.375 5.414 1 82.19 211 GLY B N 1
ATOM 4012 C CA . GLY B 1 211 ? -6.98 20.062 6.145 1 82.19 211 GLY B CA 1
ATOM 4013 C C . GLY B 1 211 ? -5.617 19.922 5.496 1 82.19 211 GLY B C 1
ATOM 4014 O O . GLY B 1 211 ? -5.453 19.141 4.555 1 82.19 211 GLY B O 1
ATOM 4015 N N . ASP B 1 212 ? -4.586 20.688 6.035 1 77.44 212 ASP B N 1
ATOM 4016 C CA . ASP B 1 212 ? -3.266 20.75 5.414 1 77.44 212 ASP B CA 1
ATOM 4017 C C . ASP B 1 212 ? -2.295 19.797 6.094 1 77.44 212 ASP B C 1
ATOM 4019 O O . ASP B 1 212 ? -1.187 19.562 5.602 1 77.44 212 ASP B O 1
ATOM 4023 N N . ARG B 1 213 ? -2.611 19.344 7.215 1 85.19 213 ARG B N 1
ATOM 4024 C CA . ARG B 1 213 ? -1.801 18.344 7.914 1 85.19 213 ARG B CA 1
ATOM 4025 C C . ARG B 1 213 ? -2.305 16.938 7.637 1 85.19 213 ARG B C 1
ATOM 4027 O O . ARG B 1 213 ? -3.254 16.469 8.273 1 85.19 213 ARG B O 1
ATOM 4034 N N . VAL B 1 214 ? -1.628 16.25 6.637 1 88.19 214 VAL B N 1
ATOM 4035 C CA . VAL B 1 214 ? -2.135 14.961 6.199 1 88.19 214 VAL B CA 1
ATOM 4036 C C . VAL B 1 214 ? -0.981 13.969 6.078 1 88.19 214 VAL B C 1
ATOM 4038 O O . VAL B 1 214 ? 0.083 14.305 5.555 1 88.19 214 VAL B O 1
ATOM 4041 N N . TYR B 1 215 ? -1.127 12.82 6.664 1 90.06 215 TYR B N 1
ATOM 4042 C CA . TYR B 1 215 ? -0.254 11.68 6.402 1 90.06 215 TYR B CA 1
ATOM 4043 C C . TYR B 1 215 ? -0.923 10.688 5.461 1 90.06 215 TYR B C 1
ATOM 4045 O O . TYR B 1 215 ? -1.949 10.094 5.805 1 90.06 215 TYR B O 1
ATOM 4053 N N . TYR B 1 216 ? -0.353 10.562 4.273 1 90.06 216 TYR B N 1
ATOM 4054 C CA . TYR B 1 216 ? -0.793 9.562 3.309 1 90.06 216 TYR B CA 1
ATOM 4055 C C . TYR B 1 216 ? -0.058 8.242 3.518 1 90.06 216 TYR B C 1
ATOM 4057 O O . TYR B 1 216 ? 1.145 8.148 3.26 1 90.06 216 TYR B O 1
ATOM 4065 N N . LEU B 1 217 ? -0.846 7.273 3.91 1 89.31 217 LEU B N 1
ATOM 4066 C CA . LEU B 1 217 ? -0.251 6 4.293 1 89.31 217 LEU B CA 1
ATOM 4067 C C . LEU B 1 217 ? -0.525 4.93 3.24 1 89.31 217 LEU B C 1
ATOM 4069 O O . LEU B 1 217 ? -1.367 5.125 2.359 1 89.31 217 LEU B O 1
ATOM 4073 N N . SER B 1 218 ? 0.178 3.805 3.355 1 84.94 218 SER B N 1
ATOM 4074 C CA . SER B 1 218 ? 0.2 2.791 2.307 1 84.94 218 SER B CA 1
ATOM 4075 C C . SER B 1 218 ? -0.98 1.833 2.438 1 84.94 218 SER B C 1
ATOM 4077 O O . SER B 1 218 ? -1.199 0.987 1.568 1 84.94 218 SER B O 1
ATOM 4079 N N . GLY B 1 219 ? -1.676 1.944 3.457 1 89.19 219 GLY B N 1
ATOM 4080 C CA . GLY B 1 219 ? -2.814 1.071 3.697 1 89.19 219 GLY B CA 1
ATOM 4081 C C . GLY B 1 219 ? -3.418 1.245 5.078 1 89.19 219 GLY B C 1
ATOM 4082 O O . GLY B 1 219 ? -2.965 2.084 5.859 1 89.19 219 GLY B O 1
ATOM 4083 N N . PHE B 1 220 ? -4.367 0.406 5.328 1 92.56 220 PHE B N 1
ATOM 4084 C CA . PHE B 1 220 ? -5.141 0.587 6.551 1 92.56 220 PHE B CA 1
ATOM 4085 C C . PHE B 1 220 ? -4.391 0.027 7.754 1 92.56 220 PHE B C 1
ATOM 4087 O O . PHE B 1 220 ? -4.559 0.509 8.875 1 92.56 220 PHE B O 1
ATOM 4094 N N . SER B 1 221 ? -3.561 -0.964 7.547 1 90.06 221 SER B N 1
ATOM 4095 C CA . SER B 1 221 ? -2.734 -1.441 8.648 1 90.06 221 SER B CA 1
ATOM 4096 C C . SER B 1 221 ? -1.767 -0.362 9.125 1 90.06 221 SER B C 1
ATOM 4098 O O . SER B 1 221 ? -1.595 -0.16 10.328 1 90.06 221 SER B O 1
ATOM 4100 N N . ALA B 1 222 ? -1.131 0.247 8.164 1 89.5 222 ALA B N 1
ATOM 4101 C CA . ALA B 1 222 ? -0.248 1.362 8.5 1 89.5 222 ALA B CA 1
ATOM 4102 C C . ALA B 1 222 ? -1.02 2.484 9.188 1 89.5 222 ALA B C 1
ATOM 4104 O O . ALA B 1 222 ? -0.535 3.078 10.148 1 89.5 222 ALA B O 1
ATOM 4105 N N . LYS B 1 223 ? -2.162 2.723 8.672 1 94.44 223 LYS B N 1
ATOM 4106 C CA . LYS B 1 223 ? -3.008 3.758 9.258 1 94.44 223 LYS B CA 1
ATOM 4107 C C . LYS B 1 223 ? -3.389 3.408 10.695 1 94.44 223 LYS B C 1
ATOM 4109 O O . LYS B 1 223 ? -3.363 4.27 11.578 1 94.44 223 LYS B O 1
ATOM 4114 N N . GLN B 1 224 ? -3.715 2.209 10.922 1 95.31 224 GLN B N 1
ATOM 4115 C CA . GLN B 1 224 ? -4.047 1.737 12.258 1 95.31 224 GLN B CA 1
ATOM 4116 C C . GLN B 1 224 ? -2.871 1.922 13.219 1 95.31 224 GLN B C 1
ATOM 4118 O O . GLN B 1 224 ? -3.051 2.373 14.352 1 95.31 224 GLN B O 1
ATOM 4123 N N . GLN B 1 225 ? -1.727 1.634 12.797 1 91.88 225 GLN B N 1
ATOM 4124 C CA . GLN B 1 225 ? -0.528 1.828 13.602 1 91.88 225 GLN B CA 1
ATOM 4125 C C . GLN B 1 225 ? -0.343 3.299 13.969 1 91.88 225 GLN B C 1
ATOM 4127 O O . GLN B 1 225 ? -0.043 3.627 15.117 1 91.88 225 GLN B O 1
ATOM 4132 N N . ALA B 1 226 ? -0.479 4.129 13.016 1 94.56 226 ALA B N 1
ATOM 4133 C CA . ALA B 1 226 ? -0.332 5.562 13.234 1 94.56 226 ALA B CA 1
ATOM 4134 C C . ALA B 1 226 ? -1.351 6.066 14.258 1 94.56 226 ALA B C 1
ATOM 4136 O O . ALA B 1 226 ? -1.029 6.902 15.102 1 94.56 226 ALA B O 1
ATOM 4137 N N . LEU B 1 227 ? -2.58 5.562 14.18 1 97.12 227 LEU B N 1
ATOM 4138 C CA . LEU B 1 227 ? -3.615 5.922 15.141 1 97.12 227 LEU B CA 1
ATOM 4139 C C . LEU B 1 227 ? -3.193 5.543 16.562 1 97.12 227 LEU B C 1
ATOM 4141 O O . LEU B 1 227 ? -3.299 6.359 17.484 1 97.12 227 LEU B O 1
ATOM 4145 N N . HIS B 1 228 ? -2.666 4.371 16.672 1 95.31 228 HIS B N 1
ATOM 4146 C CA . HIS B 1 228 ? -2.262 3.873 17.984 1 95.31 228 HIS B CA 1
ATOM 4147 C C . HIS B 1 228 ? -1.121 4.703 18.562 1 95.31 228 HIS B C 1
ATOM 4149 O O . HIS B 1 228 ? -1.03 4.879 19.781 1 95.31 228 HIS B O 1
ATOM 4155 N N . MET B 1 229 ? -0.377 5.238 17.719 1 93.38 229 MET B N 1
ATOM 4156 C CA . MET B 1 229 ? 0.758 6.051 18.141 1 93.38 229 MET B CA 1
ATOM 4157 C C . MET B 1 229 ? 0.312 7.469 18.484 1 93.38 229 MET B C 1
ATOM 4159 O O . MET B 1 229 ? 1.128 8.305 18.891 1 93.38 229 MET B O 1
ATOM 4163 N N . GLY B 1 230 ? -0.955 7.754 18.281 1 94.62 230 GLY B N 1
ATOM 4164 C CA . GLY B 1 230 ? -1.503 9.062 18.609 1 94.62 230 GLY B CA 1
ATOM 4165 C C . GLY B 1 230 ? -1.125 10.141 17.609 1 94.62 230 GLY B C 1
ATOM 4166 O O . GLY B 1 230 ? -1.048 11.312 17.969 1 94.62 230 GLY B O 1
ATOM 4167 N N . LEU B 1 231 ? -0.896 9.734 16.391 1 94.31 231 LEU B N 1
ATOM 4168 C CA . LEU B 1 231 ? -0.333 10.664 15.422 1 94.31 231 LEU B CA 1
ATOM 4169 C C . LEU B 1 231 ? -1.432 11.492 14.766 1 94.31 231 LEU B C 1
ATOM 4171 O O . LEU B 1 231 ? -1.151 12.523 14.141 1 94.31 231 LEU B O 1
ATOM 4175 N N . GLY B 1 232 ? -2.635 11.031 14.875 1 96.31 232 GLY B N 1
ATOM 4176 C CA . GLY B 1 232 ? -3.711 11.75 14.211 1 96.31 232 GLY B CA 1
ATOM 4177 C C . GLY B 1 232 ? -5.059 11.062 14.352 1 96.31 232 GLY B C 1
ATOM 4178 O O . GLY B 1 232 ? -5.309 10.367 15.344 1 96.31 232 GLY B O 1
ATOM 4179 N N . TYR B 1 233 ? -5.949 11.453 13.422 1 97.62 233 TYR B N 1
ATOM 4180 C CA . TYR B 1 233 ? -7.293 10.891 13.344 1 97.62 233 TYR B CA 1
ATOM 4181 C C . TYR B 1 233 ? -7.617 10.453 11.922 1 97.62 233 TYR B C 1
ATOM 4183 O O . TYR B 1 233 ? -6.945 10.852 10.969 1 97.62 233 TYR B O 1
ATOM 4191 N N . GLY B 1 234 ? -8.602 9.547 11.812 1 97.88 234 GLY B N 1
ATOM 4192 C CA . GLY B 1 234 ? -9 9.164 10.469 1 97.88 234 GLY B CA 1
ATOM 4193 C C . GLY B 1 234 ? -10.117 8.141 10.445 1 97.88 234 GLY B C 1
ATOM 4194 O O . GLY B 1 234 ? -10.484 7.586 11.484 1 97.88 234 GLY B O 1
ATOM 4195 N N . TRP B 1 235 ? -10.688 7.973 9.242 1 97.75 235 TRP B N 1
ATOM 4196 C CA . TRP B 1 235 ? -11.734 6.984 9.008 1 97.75 235 TRP B CA 1
ATOM 4197 C C . TRP B 1 235 ? -11.148 5.574 8.977 1 97.75 235 TRP B C 1
ATOM 4199 O O . TRP B 1 235 ? -10.156 5.324 8.289 1 97.75 235 TRP B O 1
ATOM 4209 N N . MET B 1 236 ? -11.758 4.68 9.719 1 97.69 236 MET B N 1
ATOM 4210 C CA . MET B 1 236 ? -11.391 3.266 9.672 1 97.69 236 MET B CA 1
ATOM 4211 C C . MET B 1 236 ? -12.617 2.389 9.469 1 97.69 236 MET B C 1
ATOM 4213 O O . MET B 1 236 ? -13.68 2.654 10.031 1 97.69 236 MET B O 1
ATOM 4217 N N . PRO B 1 237 ? -12.477 1.339 8.625 1 95.44 237 PRO B N 1
ATOM 4218 C CA . PRO B 1 237 ? -13.555 0.346 8.656 1 95.44 237 PRO B CA 1
ATOM 4219 C C . PRO B 1 237 ? -13.789 -0.225 10.055 1 95.44 237 PRO B C 1
ATOM 4221 O O . PRO B 1 237 ? -12.836 -0.641 10.727 1 95.44 237 PRO B O 1
ATOM 4224 N N . LEU B 1 238 ? -15 -0.303 10.422 1 95.19 238 LEU B N 1
ATOM 4225 C CA . LEU B 1 238 ? -15.344 -0.728 11.773 1 95.19 238 LEU B CA 1
ATOM 4226 C C . LEU B 1 238 ? -14.836 -2.141 12.047 1 95.19 238 LEU B C 1
ATOM 4228 O O . LEU B 1 238 ? -14.352 -2.428 13.141 1 95.19 238 LEU B O 1
ATOM 4232 N N . TYR B 1 239 ? -14.875 -3.016 11.094 1 90.94 239 TYR B N 1
ATOM 4233 C CA . TYR B 1 239 ? -14.484 -4.406 11.297 1 90.94 239 TYR B CA 1
ATOM 4234 C C . TYR B 1 239 ? -13.016 -4.508 11.68 1 90.94 239 TYR B C 1
ATOM 4236 O O . TYR B 1 239 ? -12.586 -5.508 12.258 1 90.94 239 TYR B O 1
ATOM 4244 N N . MET B 1 240 ? -12.25 -3.506 11.352 1 92.81 240 MET B N 1
ATOM 4245 C CA . MET B 1 240 ? -10.82 -3.545 11.648 1 92.81 240 MET B CA 1
ATOM 4246 C C . MET B 1 240 ? -10.539 -3.016 13.055 1 92.81 240 MET B C 1
ATOM 4248 O O . MET B 1 240 ? -9.508 -3.334 13.648 1 92.81 240 MET B O 1
ATOM 4252 N N . VAL B 1 241 ? -11.461 -2.182 13.594 1 95.88 241 VAL B N 1
ATOM 4253 C CA . VAL B 1 241 ? -11.078 -1.476 14.82 1 95.88 241 VAL B CA 1
ATOM 4254 C C . VAL B 1 241 ? -12.156 -1.675 15.883 1 95.88 241 VAL B C 1
ATOM 4256 O O . VAL B 1 241 ? -12.102 -1.063 16.953 1 95.88 241 VAL B O 1
ATOM 4259 N N . ALA B 1 242 ? -13.148 -2.525 15.688 1 94.44 242 ALA B N 1
ATOM 4260 C CA . ALA B 1 242 ? -14.266 -2.734 16.609 1 94.44 242 ALA B CA 1
ATOM 4261 C C . ALA B 1 242 ? -13.773 -3.141 18 1 94.44 242 ALA B C 1
ATOM 4263 O O . ALA B 1 242 ? -14.203 -2.582 19 1 94.44 242 ALA B O 1
ATOM 4264 N N . ASP B 1 243 ? -12.867 -4.059 18.047 1 94.44 243 ASP B N 1
ATOM 4265 C CA . ASP B 1 243 ? -12.344 -4.551 19.312 1 94.44 243 ASP B CA 1
ATOM 4266 C C . ASP B 1 243 ? -11.586 -3.451 20.062 1 94.44 243 ASP B C 1
ATOM 4268 O O . ASP B 1 243 ? -11.688 -3.334 21.281 1 94.44 243 ASP B O 1
ATOM 4272 N N . GLU B 1 244 ? -10.852 -2.719 19.328 1 97 244 GLU B N 1
ATOM 4273 C CA . GLU B 1 244 ? -10.07 -1.643 19.922 1 97 244 GLU B CA 1
ATOM 4274 C C . GLU B 1 244 ? -10.969 -0.528 20.453 1 97 244 GLU B C 1
ATOM 4276 O O . GLU B 1 244 ? -10.656 0.093 21.469 1 97 244 GLU B O 1
ATOM 4281 N N . LEU B 1 245 ? -12.023 -0.296 19.75 1 96.62 245 LEU B N 1
ATOM 4282 C CA . LEU B 1 245 ? -13 0.68 20.234 1 96.62 245 LEU B CA 1
ATOM 4283 C C . LEU B 1 245 ? -13.68 0.189 21.5 1 96.62 245 LEU B C 1
ATOM 4285 O O . LEU B 1 245 ? -13.844 0.95 22.469 1 96.62 245 LEU B O 1
ATOM 4289 N N . ALA B 1 246 ? -14.008 -1.062 21.562 1 96.06 246 ALA B N 1
ATOM 4290 C CA . ALA B 1 246 ? -14.711 -1.658 22.703 1 96.06 246 ALA B CA 1
ATOM 4291 C C . ALA B 1 246 ? -13.844 -1.637 23.953 1 96.06 246 ALA B C 1
ATOM 4293 O O . ALA B 1 246 ? -14.344 -1.409 25.062 1 96.06 246 ALA B O 1
ATOM 4294 N N . ARG B 1 247 ? -12.523 -1.777 23.734 1 96.62 247 ARG B N 1
ATOM 4295 C CA . ARG B 1 247 ? -11.641 -1.838 24.891 1 96.62 247 ARG B CA 1
ATOM 4296 C C . ARG B 1 247 ? -11.031 -0.471 25.188 1 96.62 247 ARG B C 1
ATOM 4298 O O . ARG B 1 247 ? -10.227 -0.331 26.109 1 96.62 247 ARG B O 1
ATOM 4305 N N . GLY B 1 248 ? -11.297 0.452 24.438 1 96.38 248 GLY B N 1
ATOM 4306 C CA . GLY B 1 248 ? -10.867 1.816 24.688 1 96.38 248 GLY B CA 1
ATOM 4307 C C . GLY B 1 248 ? -9.461 2.105 24.188 1 96.38 248 GLY B C 1
ATOM 4308 O O . GLY B 1 248 ? -8.852 3.104 24.578 1 96.38 248 GLY B O 1
ATOM 4309 N N . ALA B 1 249 ? -8.945 1.248 23.328 1 97.38 249 ALA B N 1
ATOM 4310 C CA . ALA B 1 249 ? -7.625 1.459 22.75 1 97.38 249 ALA B CA 1
ATOM 4311 C C . ALA B 1 249 ? -7.68 2.482 21.625 1 97.38 249 ALA B C 1
ATOM 4313 O O . ALA B 1 249 ? -6.66 3.068 21.25 1 97.38 249 ALA B O 1
ATOM 4314 N N . LEU B 1 250 ? -8.836 2.648 21.047 1 98.12 250 LEU B N 1
ATOM 4315 C CA . LEU B 1 250 ? -9.211 3.732 20.156 1 98.12 250 LEU B CA 1
ATOM 4316 C C . LEU B 1 250 ? -10.531 4.355 20.578 1 98.12 250 LEU B C 1
ATOM 4318 O O . LEU B 1 250 ? -11.32 3.727 21.281 1 98.12 250 LEU B O 1
ATOM 4322 N N . VAL B 1 251 ? -10.75 5.559 20.172 1 98.06 251 VAL B N 1
ATOM 4323 C CA . VAL B 1 251 ? -11.992 6.238 20.516 1 98.06 251 VAL B CA 1
ATOM 4324 C C . VAL B 1 251 ? -12.586 6.914 19.281 1 98.06 251 VAL B C 1
ATOM 4326 O O . VAL B 1 251 ? -11.844 7.422 18.438 1 98.06 251 VAL B O 1
ATOM 4329 N N . GLU B 1 252 ? -13.906 6.816 19.234 1 97.75 252 GLU B N 1
ATOM 4330 C CA . GLU B 1 252 ? -14.609 7.5 18.141 1 97.75 252 GLU B CA 1
ATOM 4331 C C . GLU B 1 252 ? -14.531 9.016 18.312 1 97.75 252 GLU B C 1
ATOM 4333 O O . GLU B 1 252 ? -14.719 9.539 19.406 1 97.75 252 GLU B O 1
ATOM 4338 N N . VAL B 1 253 ? -14.141 9.719 17.281 1 97.88 253 VAL B N 1
ATOM 4339 C CA . VAL B 1 253 ? -14.172 11.18 17.25 1 97.88 253 VAL B CA 1
ATOM 4340 C C . VAL B 1 253 ? -15.602 11.672 17.016 1 97.88 253 VAL B C 1
ATOM 4342 O O . VAL B 1 253 ? -16.234 11.273 16.031 1 97.88 253 VAL B O 1
ATOM 4345 N N . ARG B 1 254 ? -16.078 12.492 17.859 1 95.81 254 ARG B N 1
ATOM 4346 C CA . ARG B 1 254 ? -17.453 12.992 17.766 1 95.81 254 ARG B CA 1
ATOM 4347 C C . ARG B 1 254 ? -17.516 14.211 16.844 1 95.81 254 ARG B C 1
ATOM 4349 O O . ARG B 1 254 ? -17.75 15.328 17.312 1 95.81 254 ARG B O 1
ATOM 4356 N N . TYR B 1 255 ? -17.453 13.914 15.602 1 96.94 255 TYR B N 1
ATOM 4357 C CA . TYR B 1 255 ? -17.516 14.961 14.586 1 96.94 255 TYR B CA 1
ATOM 4358 C C . TYR B 1 255 ? -18.953 15.398 14.344 1 96.94 255 TYR B C 1
ATOM 4360 O O . TYR B 1 255 ? -19.828 14.57 14.102 1 96.94 255 TYR B O 1
ATOM 4368 N N . ARG B 1 256 ? -19.25 16.672 14.359 1 93.94 256 ARG B N 1
ATOM 4369 C CA . ARG B 1 256 ? -20.578 17.25 14.211 1 93.94 256 ARG B CA 1
ATOM 4370 C C . ARG B 1 256 ? -21.203 16.844 12.883 1 93.94 256 ARG B C 1
ATOM 4372 O O . ARG B 1 256 ? -22.422 16.672 12.797 1 93.94 256 ARG B O 1
ATOM 4379 N N . GLY B 1 257 ? -20.406 16.719 11.844 1 93.88 257 GLY B N 1
ATOM 4380 C CA . GLY B 1 257 ? -20.906 16.359 10.531 1 93.88 257 GLY B CA 1
ATOM 4381 C C . GLY B 1 257 ? -21.141 14.859 10.367 1 93.88 257 GLY B C 1
ATOM 4382 O O . GLY B 1 257 ? -21.562 14.406 9.297 1 93.88 257 GLY B O 1
ATOM 4383 N N . GLY B 1 258 ? -20.875 14.109 11.438 1 95.62 258 GLY B N 1
ATOM 4384 C CA . GLY B 1 258 ? -21.031 12.664 11.383 1 95.62 258 GLY B CA 1
ATOM 4385 C C . GLY B 1 258 ? -19.719 11.914 11.594 1 95.62 258 GLY B C 1
ATOM 4386 O O . GLY B 1 258 ? -18.703 12.258 11 1 95.62 258 GLY B O 1
ATOM 4387 N N . SER B 1 259 ? -19.781 10.945 12.406 1 96.88 259 SER B N 1
ATOM 4388 C CA . SER B 1 259 ? -18.578 10.195 12.758 1 96.88 259 SER B CA 1
ATOM 4389 C C . SER B 1 259 ? -18.594 8.797 12.164 1 96.88 259 SER B C 1
ATOM 4391 O O . SER B 1 259 ? -17.703 7.98 12.445 1 96.88 259 SER B O 1
ATOM 4393 N N . ARG B 1 260 ? -19.641 8.523 11.414 1 96.81 260 ARG B N 1
ATOM 4394 C CA . ARG B 1 260 ? -19.75 7.223 10.766 1 96.81 260 ARG B CA 1
ATOM 4395 C C . ARG B 1 260 ? -20.344 7.363 9.367 1 96.81 260 ARG B C 1
ATOM 4397 O O . ARG B 1 260 ? -21.125 8.281 9.102 1 96.81 260 ARG B O 1
ATOM 4404 N N . TYR B 1 261 ? -19.938 6.551 8.492 1 95.88 261 TYR B N 1
ATOM 4405 C CA . TYR B 1 261 ? -20.578 6.418 7.184 1 95.88 261 TYR B CA 1
ATOM 4406 C C . TYR B 1 261 ? -20.531 4.973 6.707 1 95.88 261 TYR B C 1
ATOM 4408 O O . TYR B 1 261 ? -19.797 4.152 7.246 1 95.88 261 TYR B O 1
ATOM 4416 N N . ARG B 1 262 ? -21.406 4.648 5.785 1 95.62 262 ARG B N 1
ATOM 4417 C CA . ARG B 1 262 ? -21.5 3.299 5.238 1 95.62 262 ARG B CA 1
ATOM 4418 C C . ARG B 1 262 ? -21.344 3.311 3.723 1 95.62 262 ARG B C 1
ATOM 4420 O O . ARG B 1 262 ? -21.594 4.332 3.076 1 95.62 262 ARG B O 1
ATOM 4427 N N . PHE B 1 263 ? -20.844 2.262 3.254 1 93.94 263 PHE B N 1
ATOM 4428 C CA . PHE B 1 263 ? -20.797 2.049 1.812 1 93.94 263 PHE B CA 1
ATOM 4429 C C . PHE B 1 263 ? -21.031 0.581 1.475 1 93.94 263 PHE B C 1
ATOM 4431 O O . PHE B 1 263 ? -20.891 -0.289 2.336 1 93.94 263 PHE B O 1
ATOM 4438 N N . THR B 1 264 ? -21.438 0.356 0.243 1 94.69 264 THR B N 1
ATOM 4439 C CA . THR B 1 264 ? -21.641 -0.998 -0.262 1 94.69 264 THR B CA 1
ATOM 4440 C C . THR B 1 264 ? -20.594 -1.34 -1.321 1 94.69 264 THR B C 1
ATOM 4442 O O . THR B 1 264 ? -20.641 -0.815 -2.436 1 94.69 264 THR B O 1
ATOM 4445 N N . PRO B 1 265 ? -19.656 -2.188 -0.932 1 95.12 265 PRO B N 1
ATOM 4446 C CA . PRO B 1 265 ? -18.703 -2.623 -1.963 1 95.12 265 PRO B CA 1
ATOM 4447 C C . PRO B 1 265 ? -19.359 -3.498 -3.031 1 95.12 265 PRO B C 1
ATOM 4449 O O . PRO B 1 265 ? -20.422 -4.09 -2.789 1 95.12 265 PRO B O 1
ATOM 4452 N N . MET B 1 266 ? -18.719 -3.488 -4.195 1 96.81 266 MET B N 1
ATOM 4453 C CA . MET B 1 266 ? -19.25 -4.273 -5.305 1 96.81 266 MET B CA 1
ATOM 4454 C C . MET B 1 266 ? -18.234 -5.328 -5.754 1 96.81 266 MET B C 1
ATOM 4456 O O . MET B 1 266 ? -17.031 -5.07 -5.797 1 96.81 266 MET B O 1
ATOM 4460 N N . LEU B 1 267 ? -18.688 -6.535 -5.992 1 97.06 267 LEU B N 1
ATOM 4461 C CA . LEU B 1 267 ? -17.969 -7.547 -6.754 1 97.06 267 LEU B CA 1
ATOM 4462 C C . LEU B 1 267 ? -18.281 -7.441 -8.242 1 97.06 267 LEU B C 1
ATOM 4464 O O . LEU B 1 267 ? -19.438 -7.574 -8.641 1 97.06 267 LEU B O 1
ATOM 4468 N N . VAL B 1 268 ? -17.234 -7.203 -9.047 1 97.38 268 VAL B N 1
ATOM 4469 C CA . VAL B 1 268 ? -17.469 -6.832 -10.445 1 97.38 268 VAL B CA 1
ATOM 4470 C C . VAL B 1 268 ? -16.75 -7.812 -11.367 1 97.38 268 VAL B C 1
ATOM 4472 O O . VAL B 1 268 ? -15.609 -8.195 -11.102 1 97.38 268 VAL B O 1
ATOM 4475 N N . GLN B 1 269 ? -17.391 -8.258 -12.414 1 96.06 269 GLN B N 1
ATOM 4476 C CA . GLN B 1 269 ? -16.797 -9.07 -13.461 1 96.06 269 GLN B CA 1
ATOM 4477 C C . GLN B 1 269 ? -17.172 -8.547 -14.844 1 96.06 269 GLN B C 1
ATOM 4479 O O . GLN B 1 269 ? -18.109 -7.766 -14.984 1 96.06 269 GLN B O 1
ATOM 4484 N N . ARG B 1 270 ? -16.469 -8.969 -15.797 1 91.5 270 ARG B N 1
ATOM 4485 C CA . ARG B 1 270 ? -16.734 -8.547 -17.172 1 91.5 270 ARG B CA 1
ATOM 4486 C C . ARG B 1 270 ? -17.859 -9.375 -17.781 1 91.5 270 ARG B C 1
ATOM 4488 O O . ARG B 1 270 ? -17.938 -10.586 -17.578 1 91.5 270 ARG B O 1
ATOM 4495 N N . LEU B 1 271 ? -18.672 -8.711 -18.594 1 88 271 LEU B N 1
ATOM 4496 C CA . LEU B 1 271 ? -19.781 -9.406 -19.25 1 88 271 LEU B CA 1
ATOM 4497 C C . LEU B 1 271 ? -19.312 -10.148 -20.484 1 88 271 LEU B C 1
ATOM 4499 O O . LEU B 1 271 ? -19.812 -11.234 -20.797 1 88 271 LEU B O 1
ATOM 4503 N N . ASN B 1 272 ? -18.344 -9.641 -21.141 1 83.19 272 ASN B N 1
ATOM 4504 C CA . ASN B 1 272 ? -17.906 -10.195 -22.422 1 83.19 272 ASN B CA 1
ATOM 4505 C C . ASN B 1 272 ? -16.844 -11.273 -22.219 1 83.19 272 ASN B C 1
ATOM 4507 O O . ASN B 1 272 ? -16.391 -11.883 -23.188 1 83.19 272 ASN B O 1
ATOM 4511 N N . LYS B 1 273 ? -16.469 -11.516 -21.078 1 84.94 273 LYS B N 1
ATOM 4512 C CA . LYS B 1 273 ? -15.5 -12.547 -20.719 1 84.94 273 LYS B CA 1
ATOM 4513 C C . LYS B 1 273 ? -15.938 -13.312 -19.484 1 84.94 273 LYS B C 1
ATOM 4515 O O . LYS B 1 273 ? -15.422 -13.078 -18.391 1 84.94 273 LYS B O 1
ATOM 4520 N N . PRO B 1 274 ? -16.797 -14.266 -19.688 1 84.5 274 PRO B N 1
ATOM 4521 C CA . PRO B 1 274 ? -17.297 -15 -18.531 1 84.5 274 PRO B CA 1
ATOM 4522 C C . PRO B 1 274 ? -16.188 -15.719 -17.766 1 84.5 274 PRO B C 1
ATOM 4524 O O . PRO B 1 274 ? -15.227 -16.203 -18.375 1 84.5 274 PRO B O 1
ATOM 4527 N N . LEU B 1 275 ? -16.328 -15.82 -16.469 1 91.88 275 LEU B N 1
ATOM 4528 C CA . LEU B 1 275 ? -15.352 -16.469 -15.602 1 91.88 275 LEU B CA 1
ATOM 4529 C C . LEU B 1 275 ? -15.32 -17.969 -15.844 1 91.88 275 LEU B C 1
ATOM 4531 O O . LEU B 1 275 ? -16.359 -18.594 -16.062 1 91.88 275 LEU B O 1
ATOM 4535 N N . GLY B 1 276 ? -14.18 -18.469 -15.852 1 90.31 276 GLY B N 1
ATOM 4536 C CA . GLY B 1 276 ? -14.039 -19.922 -15.789 1 90.31 276 GLY B CA 1
ATOM 4537 C C . GLY B 1 276 ? -14.305 -20.484 -14.406 1 90.31 276 GLY B C 1
ATOM 4538 O O . GLY B 1 276 ? -14.883 -19.812 -13.555 1 90.31 276 GLY B O 1
ATOM 4539 N N . ARG B 1 277 ? -13.992 -21.719 -14.219 1 91.88 277 ARG B N 1
ATOM 4540 C CA . ARG B 1 277 ? -14.258 -22.422 -12.969 1 91.88 277 ARG B CA 1
ATOM 4541 C C . ARG B 1 277 ? -13.539 -21.75 -11.805 1 91.88 277 ARG B C 1
ATOM 4543 O O . ARG B 1 277 ? -14.109 -21.594 -10.719 1 91.88 277 ARG B O 1
ATOM 4550 N N . ALA B 1 278 ? -12.25 -21.438 -12.008 1 92.25 278 ALA B N 1
ATOM 4551 C CA . ALA B 1 278 ? -11.469 -20.812 -10.945 1 92.25 278 ALA B CA 1
ATOM 4552 C C . ALA B 1 278 ? -12.055 -19.469 -10.547 1 92.25 278 ALA B C 1
ATOM 4554 O O . ALA B 1 278 ? -12.172 -19.156 -9.359 1 92.25 278 ALA B O 1
ATOM 4555 N N . GLY B 1 279 ? -12.391 -18.672 -11.539 1 94.69 279 GLY B N 1
ATOM 4556 C CA . GLY B 1 279 ? -12.977 -17.375 -11.289 1 94.69 279 GLY B CA 1
ATOM 4557 C C . GLY B 1 279 ? -14.297 -17.438 -10.539 1 94.69 279 GLY B C 1
ATOM 4558 O O . GLY B 1 279 ? -14.539 -16.656 -9.625 1 94.69 279 GLY B O 1
ATOM 4559 N N . ARG B 1 280 ? -15.109 -18.375 -10.961 1 95.12 280 ARG B N 1
ATOM 4560 C CA . ARG B 1 280 ? -16.391 -18.562 -10.281 1 95.12 280 ARG B CA 1
ATOM 4561 C C . ARG B 1 280 ? -16.188 -19 -8.836 1 95.12 280 ARG B C 1
ATOM 4563 O O . ARG B 1 280 ? -16.875 -18.5 -7.934 1 95.12 280 ARG B O 1
ATOM 4570 N N . ARG B 1 281 ? -15.312 -19.844 -8.711 1 95.25 281 ARG B N 1
ATOM 4571 C CA . ARG B 1 281 ? -15.016 -20.328 -7.367 1 95.25 281 ARG B CA 1
ATOM 4572 C C . ARG B 1 281 ? -14.469 -19.188 -6.5 1 95.25 281 ARG B C 1
ATOM 4574 O O . ARG B 1 281 ? -14.883 -19.031 -5.352 1 95.25 281 ARG B O 1
ATOM 4581 N N . LEU B 1 282 ? -13.562 -18.422 -6.992 1 95.75 282 LEU B N 1
ATOM 4582 C CA . LEU B 1 282 ? -13 -17.297 -6.262 1 95.75 282 LEU B CA 1
ATOM 4583 C C . LEU B 1 282 ? -14.086 -16.297 -5.887 1 95.75 282 LEU B C 1
ATOM 4585 O O . LEU B 1 282 ? -14.125 -15.812 -4.75 1 95.75 282 LEU B O 1
ATOM 4589 N N . ALA B 1 283 ? -14.914 -16.031 -6.812 1 96.06 283 ALA B N 1
ATOM 4590 C CA . ALA B 1 283 ? -16.016 -15.109 -6.551 1 96.06 283 ALA B CA 1
ATOM 4591 C C . ALA B 1 283 ? -16.891 -15.609 -5.406 1 96.06 283 ALA B C 1
ATOM 4593 O O . ALA B 1 283 ? -17.297 -14.836 -4.535 1 96.06 283 ALA B O 1
ATOM 4594 N N . GLU B 1 284 ? -17.188 -16.859 -5.441 1 96.19 284 GLU B N 1
ATOM 4595 C CA . GLU B 1 284 ? -17.969 -17.469 -4.383 1 96.19 284 GLU B CA 1
ATOM 4596 C C . GLU B 1 284 ? -17.281 -17.344 -3.029 1 96.19 284 GLU B C 1
ATOM 4598 O O . GLU B 1 284 ? -17.922 -16.984 -2.033 1 96.19 284 GLU B O 1
ATOM 4603 N N . LEU B 1 285 ? -16.062 -17.641 -2.973 1 95.38 285 LEU B N 1
ATOM 4604 C CA . LEU B 1 285 ? -15.297 -17.578 -1.736 1 95.38 285 LEU B CA 1
ATOM 4605 C C . LEU B 1 285 ? -15.227 -16.141 -1.205 1 95.38 285 LEU B C 1
ATOM 4607 O O . LEU B 1 285 ? -15.305 -15.922 0.005 1 95.38 285 LEU B O 1
ATOM 4611 N N . LEU B 1 286 ? -15.047 -15.203 -2.082 1 94.31 286 LEU B N 1
ATOM 4612 C CA . LEU B 1 286 ? -14.977 -13.805 -1.682 1 94.31 286 LEU B CA 1
ATOM 4613 C C . LEU B 1 286 ? -16.312 -13.336 -1.101 1 94.31 286 LEU B C 1
ATOM 4615 O O . LEU B 1 286 ? -16.328 -12.641 -0.08 1 94.31 286 LEU B O 1
ATOM 4619 N N . ARG B 1 287 ? -17.375 -13.75 -1.76 1 93.44 287 ARG B N 1
ATOM 4620 C CA . ARG B 1 287 ? -18.703 -13.414 -1.25 1 93.44 287 ARG B CA 1
ATOM 4621 C C . ARG B 1 287 ? -18.906 -13.961 0.159 1 93.44 287 ARG B C 1
ATOM 4623 O O . ARG B 1 287 ? -19.375 -13.242 1.048 1 93.44 287 ARG B O 1
ATOM 4630 N N . LEU B 1 288 ? -18.516 -15.125 0.341 1 90.88 288 LEU B N 1
ATOM 4631 C CA . LEU B 1 288 ? -18.672 -15.781 1.633 1 90.88 288 LEU B CA 1
ATOM 4632 C C . LEU B 1 288 ? -17.75 -15.164 2.676 1 90.88 288 LEU B C 1
ATOM 4634 O O . LEU B 1 288 ? -18.156 -14.93 3.816 1 90.88 288 LEU B O 1
ATOM 4638 N N . GLY B 1 289 ? -16.516 -14.93 2.311 1 89.69 289 GLY B N 1
ATOM 4639 C CA . GLY B 1 289 ? -15.531 -14.375 3.232 1 89.69 289 GLY B CA 1
ATOM 4640 C C . GLY B 1 289 ? -15.914 -12.992 3.742 1 89.69 289 GLY B C 1
ATOM 4641 O O . GLY B 1 289 ? -15.781 -12.711 4.934 1 89.69 289 GLY B O 1
ATOM 4642 N N . VAL B 1 290 ? -16.375 -12.18 2.84 1 86.5 290 VAL B N 1
ATOM 4643 C CA . VAL B 1 290 ? -16.75 -10.82 3.23 1 86.5 290 VAL B CA 1
ATOM 4644 C C . VAL B 1 290 ? -17.984 -10.867 4.133 1 86.5 290 VAL B C 1
ATOM 4646 O O . VAL B 1 290 ? -18.078 -10.117 5.109 1 86.5 290 VAL B O 1
ATOM 4649 N N . ARG B 1 291 ? -18.859 -11.758 3.879 1 84.62 291 ARG B N 1
ATOM 4650 C CA . ARG B 1 291 ? -20.078 -11.914 4.688 1 84.62 291 ARG B CA 1
ATOM 4651 C C . ARG B 1 291 ? -19.734 -12.352 6.105 1 84.62 291 ARG B C 1
ATOM 4653 O O . ARG B 1 291 ? -20.281 -11.828 7.074 1 84.62 291 ARG B O 1
ATOM 4660 N N . VAL B 1 292 ? -18.859 -13.25 6.27 1 80.25 292 VAL B N 1
ATOM 4661 C CA . VAL B 1 292 ? -18.469 -13.797 7.566 1 80.25 292 VAL B CA 1
ATOM 4662 C C . VAL B 1 292 ? -17.797 -12.711 8.398 1 80.25 292 VAL B C 1
ATOM 4664 O O . VAL B 1 292 ? -18.062 -12.578 9.594 1 80.25 292 VAL B O 1
ATOM 4667 N N . ARG B 1 293 ? -17 -11.969 7.797 1 77.06 293 ARG B N 1
ATOM 4668 C CA . ARG B 1 293 ? -16.266 -10.922 8.508 1 77.06 293 ARG B CA 1
ATOM 4669 C C . ARG B 1 293 ? -17.219 -9.812 8.961 1 77.06 293 ARG B C 1
ATOM 4671 O O . ARG B 1 293 ? -17.062 -9.266 10.055 1 77.06 293 ARG B O 1
ATOM 4678 N N . MET B 1 294 ? -18.172 -9.578 8.18 1 76.06 294 MET B N 1
ATOM 4679 C CA . MET B 1 294 ? -19.109 -8.5 8.5 1 76.06 294 MET B CA 1
ATOM 4680 C C . MET B 1 294 ? -20.141 -8.961 9.516 1 76.06 294 MET B C 1
ATOM 4682 O O . MET B 1 294 ? -20.609 -8.172 10.336 1 76.06 294 MET B O 1
ATOM 4686 N N . GLU B 1 295 ? -20.562 -10.18 9.359 1 66.75 295 GLU B N 1
ATOM 4687 C CA . GLU B 1 295 ? -21.547 -10.727 10.289 1 66.75 295 GLU B CA 1
ATOM 4688 C C . GLU B 1 295 ? -20.922 -10.977 11.656 1 66.75 295 GLU B C 1
ATOM 4690 O O . GLU B 1 295 ? -21.609 -10.883 12.68 1 66.75 295 GLU B O 1
ATOM 4695 N N . GLY B 1 296 ? -19.703 -11.492 11.703 1 59.28 296 GLY B N 1
ATOM 4696 C CA . GLY B 1 296 ? -19.078 -11.672 13.008 1 59.28 296 GLY B CA 1
ATOM 4697 C C . GLY B 1 296 ? -19.031 -10.398 13.828 1 59.28 296 GLY B C 1
ATOM 4698 O O . GLY B 1 296 ? -19.016 -10.453 15.062 1 59.28 296 GLY B O 1
ATOM 4699 N N . MET B 1 297 ? -19.016 -9.305 13.289 1 56.94 297 MET B N 1
ATOM 4700 C CA . MET B 1 297 ? -19.047 -8.016 13.969 1 56.94 297 MET B CA 1
ATOM 4701 C C . MET B 1 297 ? -20.453 -7.684 14.445 1 56.94 297 MET B C 1
ATOM 4703 O O . MET B 1 297 ? -20.625 -6.984 15.445 1 56.94 297 MET B O 1
ATOM 4707 N N . GLY B 1 298 ? -21.469 -7.992 13.664 1 46.91 298 GLY B N 1
ATOM 4708 C CA . GLY B 1 298 ? -22.844 -7.758 14.109 1 46.91 298 GLY B CA 1
ATOM 4709 C C . GLY B 1 298 ? -23.234 -8.617 15.297 1 46.91 298 GLY B C 1
ATOM 4710 O O . GLY B 1 298 ? -24.203 -8.312 16 1 46.91 298 GLY B O 1
ATOM 4711 N N . ALA B 1 299 ? -22.719 -9.719 15.367 1 41.12 299 ALA B N 1
ATOM 4712 C CA . ALA B 1 299 ? -23.125 -10.562 16.5 1 41.12 299 ALA B CA 1
ATOM 4713 C C . ALA B 1 299 ? -22.438 -10.125 17.781 1 41.12 299 ALA B C 1
ATOM 4715 O O . ALA B 1 299 ? -22.734 -10.648 18.859 1 41.12 299 ALA B O 1
ATOM 4716 N N . ARG B 1 300 ? -21.516 -9.305 17.75 1 37.19 300 ARG B N 1
ATOM 4717 C CA . ARG B 1 300 ? -20.969 -8.914 19.047 1 37.19 300 ARG B CA 1
ATOM 4718 C C . ARG B 1 300 ? -21.562 -7.594 19.516 1 37.19 300 ARG B C 1
ATOM 4720 O O . ARG B 1 300 ? -21.891 -6.734 18.703 1 37.19 300 ARG B O 1
#